Protein AF-H1YBQ4-F1 (afdb_monomer)

InterPro domains:
  IPR003838 ABC3 transporter permease, C-terminal [PF02687] (253-366)
  IPR009057 Homedomain-like superfamily [SSF46689] (104-144)
  IPR018060 AraC-like, DNA binding HTH domain [PF12833] (60-141)
  IPR018060 AraC-like, DNA binding HTH domain [PS01124] (38-142)
  IPR018060 AraC-like, DNA binding HTH domain [SM00342] (54-140)
  IPR018062 HTH domain AraC-type, conserved site [PS00041] (91-136)

Sequence (373 aa):
MVTIVLIAMAAEALLKQDTDRQLTKPISDRSDAREKGRRLKEIVAASRFYEDTELTLATLALKLHIHPHDLSRMINQGLEKNFNDFINEFRVREIARKMRDPANDRLTLLGIAYDSGFNSERTFHRVFKEITNKTPLEYKNKLRKKLPIDKLATQQIKTFDGKTYTVAGVVKNYHYKPLTEKIGPQFFTMDTANSYGMVYIKIKPGTEKASLQYIAKTFKRLFPMNPFIYAFKQEQNEQSYATEARWKQIILFSAVLTIFISCIGLFGLSVLAVEKRVKEIGVRKVLGASVSSIVTMLSVDFLKLIFISLAISVPFAWIATSQWLQHYPYRILLGWWLFVLGGALVIIIALVTISFQSIKVAVTNPVKSLRSE

Solvent-accessible surface area (backbone atoms only — not comparable to full-atom values): 21805 Å² total; per-residue (Å²): 108,70,66,61,51,52,52,50,51,50,51,51,52,51,53,49,53,59,49,43,65,58,63,59,50,82,79,84,50,70,67,52,21,31,54,48,24,53,52,52,51,52,52,45,60,74,68,47,56,47,41,46,57,83,68,42,68,60,59,51,16,60,76,55,72,33,56,49,68,57,54,49,44,24,35,43,67,23,60,70,34,55,71,66,61,54,42,47,54,52,24,46,51,47,35,59,50,49,74,70,40,77,90,46,71,86,53,50,77,64,51,45,38,42,72,23,16,44,84,44,72,68,58,47,46,52,53,38,22,73,74,68,77,33,46,62,66,58,46,51,53,55,62,40,60,73,54,57,46,81,70,45,33,74,38,74,47,71,49,96,86,70,51,76,42,71,33,82,62,62,79,80,91,73,90,88,66,50,71,65,50,73,86,71,94,81,88,86,81,83,63,84,86,56,85,84,84,79,83,91,80,89,75,64,91,94,40,62,70,64,50,49,53,53,49,52,55,51,46,46,71,77,37,73,91,55,84,92,80,86,77,60,68,66,59,56,49,49,60,62,43,41,66,60,52,50,50,53,50,52,52,51,52,51,52,54,51,49,52,53,53,49,49,53,52,51,49,54,53,50,52,56,56,47,62,77,38,44,69,62,53,44,54,43,44,75,74,66,52,53,62,65,59,56,34,50,58,56,47,50,62,54,47,54,55,49,51,54,49,46,69,56,46,51,60,52,51,50,51,55,50,54,59,58,48,65,62,27,70,74,64,83,79,88,57,71,62,60,57,51,53,54,51,50,51,54,52,51,53,49,50,55,56,49,46,55,54,39,49,58,58,61,68,50,69,58,72,60,70,76,66,64,120

Organism: NCBI:txid714943

pLDDT: mean 82.61, std 12.48, range [34.06, 96.88]

Structure (mmCIF, N/CA/C/O backbone):
data_AF-H1YBQ4-F1
#
_entry.id   AF-H1YBQ4-F1
#
loop_
_atom_site.group_PDB
_atom_site.id
_atom_site.type_symbol
_atom_site.label_atom_id
_atom_site.label_alt_id
_atom_site.label_comp_id
_atom_site.label_asym_id
_atom_site.label_entity_id
_atom_site.label_seq_id
_atom_site.pdbx_PDB_ins_code
_atom_site.Cartn_x
_atom_site.Cartn_y
_atom_site.Cartn_z
_atom_site.occupancy
_atom_site.B_iso_or_equiv
_atom_site.auth_seq_id
_atom_site.auth_comp_id
_atom_site.auth_asym_id
_atom_site.auth_atom_id
_atom_site.pdbx_PDB_model_num
ATOM 1 N N . MET A 1 1 ? -9.559 18.766 1.030 1.00 46.69 1 MET A N 1
ATOM 2 C CA . MET A 1 1 ? -9.321 18.557 -0.418 1.00 46.69 1 MET A CA 1
ATOM 3 C C . MET A 1 1 ? -10.346 19.324 -1.255 1.00 46.69 1 MET A C 1
ATOM 5 O O . MET A 1 1 ? -9.928 20.112 -2.085 1.00 46.69 1 MET A O 1
ATOM 9 N N . VAL A 1 2 ? -11.650 19.212 -0.964 1.00 37.09 2 VAL A N 1
ATOM 10 C CA . VAL A 1 2 ? -12.724 19.969 -1.648 1.00 37.09 2 VAL A CA 1
ATOM 11 C C . VAL A 1 2 ? -12.553 21.495 -1.546 1.00 37.09 2 VAL A C 1
ATOM 13 O O . VAL A 1 2 ? -12.696 22.183 -2.544 1.00 37.09 2 VAL A O 1
ATOM 16 N N . THR A 1 3 ? -12.137 22.029 -0.393 1.00 34.06 3 THR A N 1
ATOM 17 C CA . THR A 1 3 ? -11.922 23.480 -0.206 1.00 34.06 3 THR A CA 1
ATOM 18 C C . THR A 1 3 ? -10.732 24.025 -1.003 1.00 34.06 3 THR A C 1
ATOM 20 O O . THR A 1 3 ? -10.804 25.123 -1.532 1.00 34.06 3 THR A O 1
ATOM 23 N N . ILE A 1 4 ? -9.653 23.243 -1.150 1.00 40.53 4 ILE A N 1
ATOM 24 C CA . ILE A 1 4 ? -8.478 23.628 -1.956 1.00 40.53 4 ILE A CA 1
ATOM 25 C C . ILE A 1 4 ? -8.816 23.560 -3.450 1.00 40.53 4 ILE A C 1
ATOM 27 O O . ILE A 1 4 ? -8.405 24.430 -4.208 1.00 40.53 4 ILE A O 1
ATOM 31 N N . VAL A 1 5 ? -9.615 22.569 -3.861 1.00 44.72 5 VAL A N 1
ATOM 32 C CA . VAL A 1 5 ? -10.114 22.458 -5.239 1.00 44.72 5 VAL A CA 1
ATOM 33 C C . VAL A 1 5 ? -11.076 23.605 -5.563 1.00 44.72 5 VAL A C 1
ATOM 35 O O . VAL A 1 5 ? -10.938 24.210 -6.615 1.00 44.72 5 VAL A O 1
ATOM 38 N N . LEU A 1 6 ? -11.978 23.982 -4.651 1.00 44.62 6 LEU A N 1
ATOM 39 C CA . LEU A 1 6 ? -12.889 25.118 -4.842 1.00 44.62 6 LEU A CA 1
ATOM 40 C C . LEU A 1 6 ? -12.154 26.462 -4.907 1.00 44.62 6 LEU A C 1
ATOM 42 O O . LEU A 1 6 ? -12.493 27.287 -5.746 1.00 44.62 6 LEU A O 1
ATOM 46 N N . ILE A 1 7 ? -11.130 26.676 -4.073 1.00 47.69 7 ILE A N 1
ATOM 47 C CA . ILE A 1 7 ? -10.307 27.896 -4.118 1.00 47.69 7 ILE A CA 1
ATOM 48 C C . ILE A 1 7 ? -9.481 27.945 -5.410 1.00 47.69 7 ILE A C 1
ATOM 50 O O . ILE A 1 7 ? -9.394 29.002 -6.028 1.00 47.69 7 ILE A O 1
ATOM 54 N N . ALA A 1 8 ? -8.929 26.814 -5.862 1.00 44.16 8 ALA A N 1
ATOM 55 C CA . ALA A 1 8 ? -8.219 26.734 -7.138 1.00 44.16 8 ALA A CA 1
ATOM 56 C C . ALA A 1 8 ? -9.154 26.988 -8.332 1.00 44.16 8 ALA A C 1
ATOM 58 O O . ALA A 1 8 ? -8.808 27.768 -9.212 1.00 44.16 8 ALA A O 1
ATOM 59 N N . MET A 1 9 ? -10.361 26.414 -8.325 1.00 55.97 9 MET A N 1
ATOM 60 C CA . MET A 1 9 ? -11.371 26.642 -9.364 1.00 55.97 9 MET A CA 1
ATOM 61 C C . MET A 1 9 ? -11.893 28.083 -9.365 1.00 55.97 9 MET A C 1
ATOM 63 O O . MET A 1 9 ? -12.115 28.650 -10.430 1.00 55.97 9 MET A O 1
ATOM 67 N N . ALA A 1 10 ? -12.065 28.701 -8.193 1.00 59.03 10 ALA A N 1
ATOM 68 C CA . ALA A 1 10 ? -12.469 30.101 -8.084 1.00 59.03 10 ALA A CA 1
ATOM 69 C C . ALA A 1 10 ? -11.358 31.055 -8.555 1.00 59.03 10 ALA A C 1
ATOM 71 O O . ALA A 1 10 ? -11.636 32.015 -9.269 1.00 59.03 10 ALA A O 1
ATOM 72 N N . ALA A 1 11 ? -10.097 30.768 -8.215 1.00 55.53 11 ALA A N 1
ATOM 73 C CA . ALA A 1 11 ? -8.946 31.520 -8.709 1.00 55.53 11 ALA A CA 1
ATOM 74 C C . ALA A 1 11 ? -8.787 31.379 -10.233 1.00 55.53 11 ALA A C 1
ATOM 76 O O . ALA A 1 11 ? -8.541 32.366 -10.920 1.00 55.53 11 ALA A O 1
ATOM 77 N N . GLU A 1 12 ? -8.993 30.179 -10.776 1.00 65.56 12 GLU A N 1
ATOM 78 C CA . GLU A 1 12 ? -8.981 29.919 -12.217 1.00 65.56 12 GLU A CA 1
ATOM 79 C C . GLU A 1 12 ? -10.135 30.633 -12.940 1.00 65.56 12 GLU A C 1
ATOM 81 O O . GLU A 1 12 ? -9.923 31.225 -13.997 1.00 65.56 12 GLU A O 1
ATOM 86 N N . ALA A 1 13 ? -11.334 30.664 -12.346 1.00 69.38 13 ALA A N 1
ATOM 87 C CA . ALA A 1 13 ? -12.480 31.399 -12.879 1.00 69.38 13 ALA A CA 1
ATOM 88 C C . ALA A 1 13 ? -12.237 32.919 -12.912 1.00 69.38 13 ALA A C 1
ATOM 90 O O . ALA A 1 13 ? -12.547 33.566 -13.913 1.00 69.38 13 ALA A O 1
ATOM 91 N N . LEU A 1 14 ? -11.629 33.480 -11.861 1.00 66.12 14 LEU A N 1
ATOM 92 C CA . LEU A 1 14 ? -11.273 34.902 -11.789 1.00 66.12 14 LEU A CA 1
ATOM 93 C C . LEU A 1 14 ? -10.170 35.273 -12.791 1.00 66.12 14 LEU A C 1
ATOM 95 O O . LEU A 1 14 ? -10.289 36.279 -13.490 1.00 66.12 14 LEU A O 1
ATOM 99 N N . LEU A 1 15 ? -9.128 34.443 -12.914 1.00 64.38 15 LEU A N 1
ATOM 100 C CA . LEU A 1 15 ? -8.061 34.640 -13.903 1.00 64.38 15 LEU A CA 1
ATOM 101 C C . LEU A 1 15 ? -8.600 34.555 -15.332 1.00 64.38 15 LEU A C 1
ATOM 103 O O . LEU A 1 15 ? -8.238 35.368 -16.185 1.00 64.38 15 LEU A O 1
ATOM 107 N N . LYS A 1 16 ? -9.510 33.612 -15.593 1.00 67.69 16 LYS A N 1
ATOM 108 C CA . LYS A 1 16 ? -10.172 33.483 -16.891 1.00 67.69 16 LYS A CA 1
ATOM 109 C C . LYS A 1 16 ? -10.992 34.729 -17.225 1.00 67.69 16 LYS A C 1
ATOM 111 O O . LYS A 1 16 ? -10.919 35.184 -18.359 1.00 67.69 16 LYS A O 1
ATOM 116 N N . GLN A 1 17 ? -11.694 35.317 -16.254 1.00 68.94 17 GLN A N 1
ATOM 117 C CA . GLN A 1 17 ? -12.524 36.509 -16.456 1.00 68.94 17 GLN A CA 1
ATOM 118 C C . GLN A 1 17 ? -11.709 37.768 -16.811 1.00 68.94 17 GLN A C 1
ATOM 120 O O . GLN A 1 17 ? -12.093 38.505 -17.721 1.00 68.94 17 GLN A O 1
ATOM 125 N N . ASP A 1 18 ? -10.578 38.017 -16.139 1.00 69.44 18 ASP A N 1
ATOM 126 C CA . ASP A 1 18 ? -9.702 39.154 -16.480 1.00 69.44 18 ASP A CA 1
ATOM 127 C C . ASP A 1 18 ? -9.023 38.955 -17.844 1.00 69.44 18 ASP A C 1
ATOM 129 O O . ASP A 1 18 ? -8.914 39.883 -18.649 1.00 69.44 18 ASP A O 1
ATOM 133 N N . THR A 1 19 ? -8.652 37.710 -18.150 1.00 70.75 19 THR A N 1
ATOM 134 C CA . THR A 1 19 ? -8.047 37.366 -19.438 1.00 70.75 19 THR A CA 1
ATOM 135 C C . THR A 1 19 ? -9.048 37.548 -20.585 1.00 70.75 19 THR A C 1
ATOM 137 O O . THR A 1 19 ? -8.705 38.161 -21.594 1.00 70.75 19 THR A O 1
ATOM 140 N N . ASP A 1 20 ? -10.304 37.122 -20.421 1.00 70.56 20 ASP A N 1
ATOM 141 C CA . ASP A 1 20 ? -11.376 37.270 -21.420 1.00 70.56 20 ASP A CA 1
ATOM 142 C C . ASP A 1 20 ? -11.650 38.747 -21.759 1.00 70.56 20 ASP A C 1
ATOM 144 O O . ASP A 1 20 ? -11.726 39.150 -22.922 1.00 70.56 20 ASP A O 1
ATOM 148 N N . ARG A 1 21 ? -11.662 39.611 -20.737 1.00 72.62 21 ARG A N 1
ATOM 149 C CA . ARG A 1 21 ? -11.816 41.066 -20.900 1.00 72.62 21 ARG A CA 1
ATOM 150 C C . ARG A 1 21 ? -10.666 41.712 -21.683 1.00 72.62 21 ARG A C 1
ATOM 152 O O . ARG A 1 21 ? -10.828 42.784 -22.265 1.00 72.62 21 ARG A O 1
ATOM 159 N N . GLN A 1 22 ? -9.487 41.101 -21.681 1.00 70.94 22 GLN A N 1
ATOM 160 C CA . GLN A 1 22 ? -8.316 41.592 -22.410 1.00 70.94 22 GLN A CA 1
ATOM 161 C C . GLN A 1 22 ? -8.255 41.037 -23.839 1.00 70.94 22 GLN A C 1
ATOM 163 O O . GLN A 1 22 ? -7.731 41.718 -24.724 1.00 70.94 22 GLN A O 1
ATOM 168 N N . LEU A 1 23 ? -8.836 39.857 -24.083 1.00 77.50 23 LEU A N 1
ATOM 169 C CA . LEU A 1 23 ? -8.980 39.265 -25.415 1.00 77.50 23 LEU A CA 1
ATOM 170 C C . LEU A 1 23 ? -9.949 40.049 -26.315 1.00 77.50 23 LEU A C 1
ATOM 172 O O . LEU A 1 23 ? -9.752 40.089 -27.525 1.00 77.50 23 LEU A O 1
ATOM 176 N N . THR A 1 24 ? -10.956 40.707 -25.736 1.00 76.50 24 THR A N 1
ATOM 177 C CA . THR A 1 24 ? -11.976 41.476 -26.476 1.00 76.50 24 THR A CA 1
ATOM 178 C C . THR A 1 24 ? -11.527 42.872 -26.915 1.00 76.50 24 THR A C 1
ATOM 180 O O . THR A 1 24 ? -12.220 43.526 -27.693 1.00 76.50 24 THR A O 1
ATOM 183 N N . LYS A 1 25 ? -10.365 43.357 -26.456 1.00 77.12 25 LYS A N 1
ATOM 184 C CA . LYS A 1 25 ? -9.832 44.656 -26.896 1.00 77.12 25 LYS A CA 1
ATOM 185 C C . LYS A 1 25 ? -9.278 44.566 -28.329 1.00 77.12 25 LYS A C 1
ATOM 187 O O . LYS A 1 25 ? -8.522 43.629 -28.608 1.00 77.12 25 LYS A O 1
ATOM 192 N N . PRO A 1 26 ? -9.527 45.564 -29.203 1.00 74.38 26 PRO A N 1
ATOM 193 C CA . PRO A 1 26 ? -8.958 45.603 -30.551 1.00 74.38 26 PRO A CA 1
ATOM 194 C C . PRO A 1 26 ? -7.432 45.479 -30.539 1.00 74.38 26 PRO A C 1
ATOM 196 O O . PRO A 1 26 ? -6.768 45.977 -29.627 1.00 74.38 26 PRO A O 1
ATOM 199 N N . ILE A 1 27 ? -6.873 44.786 -31.532 1.00 75.69 27 ILE A N 1
ATOM 200 C CA . ILE A 1 27 ? -5.424 44.569 -31.640 1.00 75.69 27 ILE A CA 1
ATOM 201 C C . ILE A 1 27 ? -4.762 45.812 -32.236 1.00 75.69 27 ILE A C 1
ATOM 203 O O . ILE A 1 27 ? -5.043 46.157 -33.386 1.00 75.69 27 ILE A O 1
ATOM 207 N N . SER A 1 28 ? -3.885 46.453 -31.461 1.00 73.81 28 SER A N 1
ATOM 208 C CA . SER A 1 28 ? -3.250 47.726 -31.838 1.00 73.81 28 SER A CA 1
ATOM 209 C C . SER A 1 28 ? -1.981 47.530 -32.678 1.00 73.81 28 SER A C 1
ATOM 211 O O . SER A 1 28 ? -1.815 48.165 -33.717 1.00 73.81 28 SER A O 1
ATOM 213 N N . ASP A 1 29 ? -1.101 46.603 -32.279 1.00 78.44 29 ASP A N 1
ATOM 214 C CA . ASP A 1 29 ? 0.179 46.343 -32.950 1.00 78.44 29 ASP A CA 1
ATOM 215 C C . ASP A 1 29 ? 0.600 44.854 -32.894 1.00 78.44 29 ASP A C 1
ATOM 217 O O . ASP A 1 29 ? -0.128 43.984 -32.405 1.00 78.44 29 ASP A O 1
ATOM 221 N N . ARG A 1 30 ? 1.790 44.535 -33.429 1.00 74.19 30 ARG A N 1
ATOM 222 C CA . ARG A 1 30 ? 2.323 43.159 -33.466 1.00 74.19 30 ARG A CA 1
ATOM 223 C C . ARG A 1 30 ? 2.757 42.639 -32.086 1.00 74.19 30 ARG A C 1
ATOM 225 O O . ARG A 1 30 ? 2.762 41.425 -31.882 1.00 74.19 30 ARG A O 1
ATOM 232 N N . SER A 1 31 ? 3.121 43.519 -31.154 1.00 75.00 31 SER A N 1
ATOM 233 C CA . SER A 1 31 ? 3.483 43.154 -29.778 1.00 75.00 31 SER A CA 1
ATOM 234 C C . SER A 1 31 ? 2.239 42.723 -28.994 1.00 75.00 31 SER A C 1
ATOM 236 O O . SER A 1 31 ? 2.217 41.647 -28.394 1.00 75.00 31 SER A O 1
ATOM 238 N N . ASP A 1 32 ? 1.159 43.493 -29.120 1.00 80.56 32 ASP A N 1
ATOM 239 C CA . ASP A 1 32 ? -0.164 43.212 -28.560 1.00 80.56 32 ASP A CA 1
ATOM 240 C C . ASP A 1 32 ? -0.743 41.900 -29.118 1.00 80.56 32 ASP A C 1
ATOM 242 O O . ASP A 1 32 ? -1.246 41.063 -28.368 1.00 80.56 32 ASP A O 1
ATOM 246 N N . ALA A 1 33 ? -0.577 41.644 -30.422 1.00 79.25 33 ALA A N 1
ATOM 247 C CA . ALA A 1 33 ? -0.981 40.377 -31.036 1.00 79.25 33 ALA A CA 1
ATOM 248 C C . ALA A 1 33 ? -0.259 39.161 -30.421 1.00 79.25 33 ALA A C 1
ATOM 250 O O . ALA A 1 33 ? -0.884 38.123 -30.195 1.00 79.25 33 ALA A O 1
ATOM 251 N N . ARG A 1 34 ? 1.046 39.276 -30.132 1.00 84.12 34 ARG A N 1
ATOM 252 C CA . ARG A 1 34 ? 1.849 38.200 -29.521 1.00 84.12 34 ARG A CA 1
ATOM 253 C C . ARG A 1 34 ? 1.436 37.923 -28.079 1.00 84.12 34 ARG A C 1
ATOM 255 O O . ARG A 1 34 ? 1.279 36.758 -27.713 1.00 84.12 34 ARG A O 1
ATOM 262 N N . GLU A 1 35 ? 1.212 38.967 -27.285 1.00 83.19 35 GLU A N 1
ATOM 263 C CA . GLU A 1 35 ? 0.764 38.829 -25.894 1.00 83.19 35 GLU A CA 1
ATOM 264 C C . GLU A 1 35 ? -0.645 38.220 -25.814 1.00 83.19 35 GLU A C 1
ATOM 266 O O . GLU A 1 35 ? -0.876 37.245 -25.095 1.00 83.19 35 GLU A O 1
ATOM 271 N N . LYS A 1 36 ? -1.577 38.704 -26.642 1.00 83.62 36 LYS A N 1
ATOM 272 C CA . LYS A 1 36 ? -2.921 38.122 -26.771 1.00 83.62 36 LYS A CA 1
ATOM 273 C C . LYS A 1 36 ? -2.875 36.672 -27.259 1.00 83.62 36 LYS A C 1
ATOM 275 O O . LYS A 1 36 ? -3.607 35.827 -26.746 1.00 83.62 36 LYS A O 1
ATOM 280 N N . GLY A 1 37 ? -1.978 36.345 -28.192 1.00 84.75 37 GLY A N 1
ATOM 281 C CA . GLY A 1 37 ? -1.740 34.971 -28.638 1.00 84.75 37 GLY A CA 1
ATOM 282 C C . GLY A 1 37 ? -1.237 34.052 -27.516 1.00 84.75 37 GLY A C 1
ATOM 283 O O . GLY A 1 37 ? -1.665 32.899 -27.417 1.00 84.75 37 GLY A O 1
ATOM 284 N N . ARG A 1 38 ? -0.363 34.549 -26.633 1.00 85.19 38 ARG A N 1
ATOM 285 C CA . ARG A 1 38 ? 0.102 33.806 -25.452 1.00 85.19 38 ARG A CA 1
ATOM 286 C C . ARG A 1 38 ? -1.045 33.516 -24.482 1.00 85.19 38 ARG A C 1
ATOM 288 O O . ARG A 1 38 ? -1.225 32.363 -24.100 1.00 85.19 38 ARG A O 1
ATOM 295 N N . ARG A 1 39 ? -1.860 34.519 -24.161 1.00 82.38 39 ARG A N 1
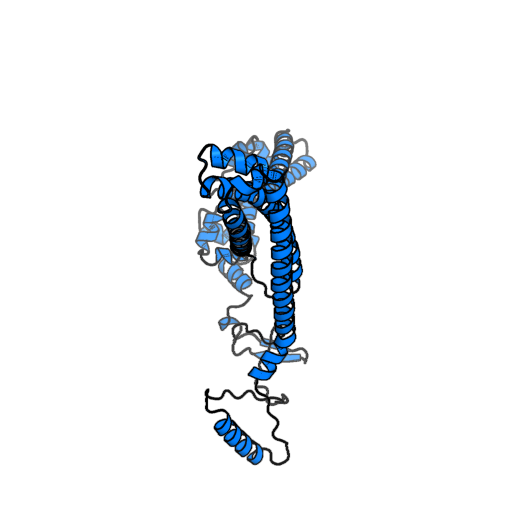ATOM 296 C CA . ARG A 1 39 ? -3.034 34.368 -23.279 1.00 82.38 39 ARG A CA 1
ATOM 297 C C . ARG A 1 39 ? -4.085 33.423 -23.851 1.00 82.38 39 ARG A C 1
ATOM 299 O O . ARG A 1 39 ? -4.632 32.583 -23.141 1.00 82.38 39 ARG A O 1
ATOM 306 N N . LEU A 1 40 ? -4.302 33.482 -25.164 1.00 87.62 40 LEU A N 1
ATOM 307 C CA . LEU A 1 40 ? -5.171 32.543 -25.871 1.00 87.62 40 LEU A CA 1
ATOM 308 C C . LEU A 1 40 ? -4.717 31.087 -25.683 1.00 87.62 40 LEU A C 1
ATOM 310 O O . LEU A 1 40 ? -5.552 30.211 -25.457 1.00 87.62 40 LEU A O 1
ATOM 314 N N . LYS A 1 41 ? -3.402 30.814 -25.731 1.00 87.81 41 LYS A N 1
ATOM 315 C CA . LYS A 1 41 ? -2.867 29.469 -25.449 1.00 87.81 41 LYS A CA 1
ATOM 316 C C . LYS A 1 41 ? -3.211 29.006 -24.035 1.00 87.81 41 LYS A C 1
ATOM 318 O O . LYS A 1 41 ? -3.535 27.834 -23.862 1.00 87.81 41 LYS A O 1
ATOM 323 N N . GLU A 1 42 ? -3.126 29.893 -23.049 1.00 82.19 42 GLU A N 1
ATOM 324 C CA . GLU A 1 42 ? -3.383 29.578 -21.641 1.00 82.19 42 GLU A CA 1
ATOM 325 C C . GLU A 1 42 ? -4.860 29.232 -21.404 1.00 82.19 42 GLU A C 1
ATOM 327 O O . GLU A 1 42 ? -5.153 28.180 -20.837 1.00 82.19 42 GLU A O 1
ATOM 332 N N . ILE A 1 43 ? -5.797 30.025 -21.935 1.00 83.19 43 ILE A N 1
ATOM 333 C CA . ILE A 1 43 ? -7.238 29.757 -21.777 1.00 83.19 43 ILE A CA 1
ATOM 334 C C . ILE A 1 43 ? -7.661 28.471 -22.490 1.00 83.19 43 ILE A C 1
ATOM 336 O O . ILE A 1 43 ? -8.421 27.673 -21.931 1.00 83.19 43 ILE A O 1
ATOM 340 N N . VAL A 1 44 ? -7.176 28.256 -23.718 1.00 86.56 44 VAL A N 1
ATOM 341 C CA . VAL A 1 44 ? -7.483 27.044 -24.493 1.00 86.56 44 VAL A CA 1
ATOM 342 C C . VAL A 1 44 ? -6.911 25.801 -23.805 1.00 86.56 44 VAL A C 1
ATOM 344 O O . VAL A 1 44 ? -7.563 24.756 -23.809 1.00 86.56 44 VAL A O 1
ATOM 347 N N . ALA A 1 45 ? -5.742 25.916 -23.162 1.00 83.31 45 ALA A N 1
ATOM 348 C CA . ALA A 1 45 ? -5.164 24.850 -22.348 1.00 83.31 45 ALA A CA 1
ATOM 349 C C . ALA A 1 45 ? -6.010 24.548 -21.101 1.00 83.31 45 ALA A C 1
ATOM 351 O O . ALA A 1 45 ? -6.362 23.388 -20.886 1.00 83.31 45 ALA A O 1
ATOM 352 N N . ALA A 1 46 ? -6.350 25.581 -20.322 1.00 78.69 46 ALA A N 1
ATOM 353 C CA . ALA A 1 46 ? -7.086 25.475 -19.062 1.00 78.69 46 ALA A CA 1
ATOM 354 C C . ALA A 1 46 ? -8.503 24.918 -19.263 1.00 78.69 46 ALA A C 1
ATOM 356 O O . ALA A 1 46 ? -8.925 23.980 -18.595 1.00 78.69 46 ALA A O 1
ATOM 357 N N . SER A 1 47 ? -9.215 25.426 -20.271 1.00 83.12 47 SER A N 1
ATOM 358 C CA . SER A 1 47 ? -10.603 25.029 -20.540 1.00 83.12 47 SER A CA 1
ATOM 359 C C . SER A 1 47 ? -10.730 23.738 -21.357 1.00 83.12 47 SER A C 1
ATOM 361 O O . SER A 1 47 ? -11.844 23.298 -21.622 1.00 83.12 47 SER A O 1
ATOM 363 N N . ARG A 1 48 ? -9.605 23.164 -21.811 1.00 87.31 48 ARG A N 1
ATOM 364 C CA . ARG A 1 48 ? -9.532 21.957 -22.658 1.00 87.31 48 ARG A CA 1
ATOM 365 C C . ARG A 1 48 ? -10.448 21.985 -23.887 1.00 87.31 48 ARG A C 1
ATOM 367 O O . ARG A 1 48 ? -10.894 20.947 -24.364 1.00 87.31 48 ARG A O 1
ATOM 374 N N . PHE A 1 49 ? -10.686 23.168 -24.460 1.00 87.81 49 PHE A N 1
ATOM 375 C CA . PHE A 1 49 ? -11.600 23.332 -25.600 1.00 87.81 49 PHE A CA 1
ATOM 376 C C . PHE A 1 49 ? -11.207 22.503 -26.827 1.00 87.81 49 PHE A C 1
ATOM 378 O O . PHE A 1 49 ? -12.064 22.169 -27.636 1.00 87.81 49 PHE A O 1
ATOM 385 N N . TYR A 1 50 ? -9.929 22.146 -26.949 1.00 89.88 50 TYR A N 1
ATOM 386 C CA . TYR A 1 50 ? -9.400 21.312 -28.024 1.00 89.88 50 TYR A CA 1
ATOM 387 C C . TYR A 1 50 ? -9.902 19.855 -28.007 1.00 89.88 50 TYR A C 1
ATOM 389 O O . TYR A 1 50 ? -9.718 19.174 -29.013 1.00 89.88 50 TYR A O 1
ATOM 397 N N . GLU A 1 51 ? -10.513 19.365 -26.920 1.00 89.62 51 GLU A N 1
ATOM 398 C CA . GLU A 1 51 ? -11.105 18.013 -26.868 1.00 89.62 51 GLU A CA 1
ATOM 399 C C . GLU A 1 51 ? -12.421 17.902 -27.650 1.00 89.62 51 GLU A C 1
ATOM 401 O O . GLU A 1 51 ? -12.824 16.802 -28.015 1.00 89.62 51 GLU A O 1
ATOM 406 N N . ASP A 1 52 ? -13.064 19.030 -27.955 1.00 89.50 52 ASP A N 1
ATOM 407 C CA . ASP A 1 52 ? -14.265 19.081 -28.785 1.00 89.50 52 ASP A CA 1
ATOM 408 C C . ASP A 1 52 ? -13.910 18.742 -30.245 1.00 89.50 52 ASP A C 1
ATOM 410 O O . ASP A 1 52 ? -13.080 19.414 -30.870 1.00 89.50 52 ASP A O 1
ATOM 414 N N . THR A 1 53 ? -14.502 17.671 -30.780 1.00 86.00 53 THR A N 1
ATOM 415 C CA . THR A 1 53 ? -14.239 17.152 -32.133 1.00 86.00 53 THR A CA 1
ATOM 416 C C . THR A 1 53 ? -14.808 18.044 -33.234 1.00 86.00 53 THR A C 1
ATOM 418 O O . THR A 1 53 ? -14.262 18.063 -34.337 1.00 86.00 53 THR A O 1
ATOM 421 N N . GLU A 1 54 ? -15.838 18.830 -32.918 1.00 87.38 54 GLU A N 1
ATOM 422 C CA . GLU A 1 54 ? -16.552 19.723 -33.838 1.00 87.38 54 GLU A CA 1
ATOM 423 C C . GLU A 1 54 ? -16.048 21.179 -33.730 1.00 87.38 54 GLU A C 1
ATOM 425 O O . GLU A 1 54 ? -16.629 22.102 -34.303 1.00 87.38 54 GLU A O 1
ATOM 430 N N . LEU A 1 55 ? -14.951 21.417 -32.995 1.00 91.25 55 LEU A N 1
ATOM 431 C CA . LEU A 1 55 ? -14.433 22.763 -32.758 1.00 91.25 55 LEU A CA 1
ATOM 432 C C . LEU A 1 55 ? -13.972 23.447 -34.056 1.00 91.25 55 LEU A C 1
ATOM 434 O O . LEU A 1 55 ? -12.967 23.080 -34.667 1.00 91.25 55 LEU A O 1
ATOM 438 N N . THR A 1 56 ? -14.658 24.530 -34.407 1.00 93.12 56 THR A N 1
ATOM 439 C CA . THR A 1 56 ? -14.311 25.466 -35.485 1.00 93.12 56 THR A CA 1
ATOM 440 C C . THR A 1 56 ? -13.869 26.823 -34.932 1.00 93.12 56 THR A C 1
ATOM 442 O O . THR A 1 56 ? -14.168 27.164 -33.783 1.00 93.12 56 THR A O 1
ATOM 445 N N . LEU A 1 57 ? -13.219 27.646 -35.764 1.00 92.31 57 LEU A N 1
ATOM 446 C CA . LEU A 1 57 ? -12.836 29.021 -35.411 1.00 92.31 57 LEU A CA 1
ATOM 447 C C . LEU A 1 57 ? -14.034 29.827 -34.884 1.00 92.31 57 LEU A C 1
ATOM 449 O O . LEU A 1 57 ? -13.910 30.509 -33.871 1.00 92.31 57 LEU A O 1
ATOM 453 N N . ALA A 1 58 ? -15.196 29.705 -35.533 1.00 91.25 58 ALA A N 1
ATOM 454 C CA . ALA A 1 58 ? -16.418 30.399 -35.134 1.00 91.25 58 ALA A CA 1
ATOM 455 C C . ALA A 1 58 ? -16.923 29.923 -33.765 1.00 91.25 58 ALA A C 1
ATOM 457 O O . ALA A 1 58 ? -17.218 30.738 -32.896 1.00 91.25 58 ALA A O 1
ATOM 458 N N . THR A 1 59 ? -16.959 28.608 -33.534 1.00 91.94 59 THR A N 1
ATOM 459 C CA . THR A 1 59 ? -17.391 28.064 -32.235 1.00 91.94 59 THR A CA 1
ATOM 460 C C . THR A 1 59 ? -16.425 28.412 -31.104 1.00 91.94 59 THR A C 1
ATOM 462 O O . THR A 1 59 ? -16.870 28.680 -29.991 1.00 91.94 59 THR A O 1
ATOM 465 N N . LEU A 1 60 ? -15.113 28.469 -31.368 1.00 90.38 60 LEU A N 1
ATOM 466 C CA . LEU A 1 60 ? -14.135 28.893 -30.369 1.00 90.38 60 LEU A CA 1
ATOM 467 C C . LEU A 1 60 ? -14.256 30.391 -30.069 1.00 90.38 60 LEU A C 1
ATOM 469 O O . LEU A 1 60 ? -14.193 30.777 -28.908 1.00 90.38 60 LEU A O 1
ATOM 473 N N . ALA A 1 61 ? -14.472 31.216 -31.094 1.00 89.94 61 ALA A N 1
ATOM 474 C CA . ALA A 1 61 ? -14.704 32.649 -30.944 1.00 89.94 61 ALA A CA 1
ATOM 475 C C . ALA A 1 61 ? -15.940 32.930 -30.073 1.00 89.94 61 ALA A C 1
ATOM 477 O O . ALA A 1 61 ? -15.866 33.723 -29.139 1.00 89.94 61 ALA A O 1
ATOM 478 N N . LEU A 1 62 ? -17.031 32.188 -30.300 1.00 88.69 62 LEU A N 1
ATOM 479 C CA . LEU A 1 62 ? -18.233 32.244 -29.464 1.00 88.69 62 LEU A CA 1
ATOM 480 C C . LEU A 1 62 ? -17.955 31.830 -28.011 1.00 88.69 62 LEU A C 1
ATOM 482 O O . LEU A 1 62 ? -18.380 32.526 -27.094 1.00 88.69 62 LEU A O 1
ATOM 486 N N . LYS A 1 63 ? -17.212 30.734 -27.790 1.00 85.69 63 LYS A N 1
ATOM 487 C CA . LYS A 1 63 ? -16.837 30.252 -26.443 1.00 85.69 63 LYS A CA 1
ATOM 488 C C . LYS A 1 63 ? -15.900 31.204 -25.684 1.00 85.69 63 LYS A C 1
ATOM 490 O O . LYS A 1 63 ? -15.802 31.095 -24.465 1.00 85.69 63 LYS A O 1
ATOM 495 N N . LEU A 1 64 ? -15.192 32.075 -26.399 1.00 85.94 64 LEU A N 1
ATOM 496 C CA . LEU A 1 64 ? -14.253 33.067 -25.867 1.00 85.94 64 LEU A CA 1
ATOM 497 C C . LEU A 1 64 ? -14.814 34.497 -25.918 1.00 85.94 64 LEU A C 1
ATOM 499 O O . LEU A 1 64 ? -14.072 35.444 -25.701 1.00 85.94 64 LEU A O 1
ATOM 503 N N . HIS A 1 65 ? -16.087 34.671 -26.288 1.00 87.62 65 HIS A N 1
ATOM 504 C CA . HIS A 1 65 ? -16.735 35.981 -26.412 1.00 87.62 65 HIS A CA 1
ATOM 505 C C . HIS A 1 65 ? -15.955 37.014 -27.254 1.00 87.62 65 HIS A C 1
ATOM 507 O O . HIS A 1 65 ? -16.044 38.217 -27.018 1.00 87.62 65 HIS A O 1
ATOM 513 N N . ILE A 1 66 ? -15.223 36.556 -28.273 1.00 86.62 66 ILE A N 1
ATOM 514 C CA . ILE A 1 66 ? -14.422 37.389 -29.184 1.00 86.62 66 ILE A CA 1
ATOM 515 C C . ILE A 1 66 ? -14.924 37.267 -30.616 1.00 86.62 66 ILE A C 1
ATOM 517 O O . ILE A 1 66 ? -15.522 36.265 -31.008 1.00 86.62 66 ILE A O 1
ATOM 521 N N . HIS A 1 67 ? -14.648 38.279 -31.436 1.00 88.88 67 HIS A N 1
ATOM 522 C CA . HIS A 1 67 ? -15.018 38.235 -32.843 1.00 88.88 67 HIS A CA 1
ATOM 523 C C . HIS A 1 67 ? -14.119 37.239 -33.617 1.00 88.88 67 HIS A C 1
ATOM 525 O O . HIS A 1 67 ? -12.901 37.229 -33.405 1.00 88.88 67 HIS A O 1
ATOM 531 N N . PRO A 1 68 ? -14.655 36.424 -34.554 1.00 90.50 68 PRO A N 1
ATOM 532 C CA . PRO A 1 68 ? -13.866 35.428 -35.294 1.00 90.50 68 PRO A CA 1
ATOM 533 C C . PRO A 1 68 ? -12.659 36.010 -36.040 1.00 90.50 68 PRO A C 1
ATOM 535 O O . PRO A 1 68 ? -11.610 35.369 -36.130 1.00 90.50 68 PRO A O 1
ATOM 538 N N . HIS A 1 69 ? -12.794 37.239 -36.546 1.00 89.56 69 HIS A N 1
ATOM 539 C CA . HIS A 1 69 ? -11.705 37.965 -37.200 1.00 89.56 69 HIS A CA 1
ATOM 540 C C . HIS A 1 69 ? -10.532 38.230 -36.244 1.00 89.56 69 HIS A C 1
ATOM 542 O O . HIS A 1 69 ? -9.377 37.994 -36.600 1.00 89.56 69 HIS A O 1
ATOM 548 N N . ASP A 1 70 ? -10.818 38.661 -35.016 1.00 86.00 70 ASP A N 1
ATOM 549 C CA . ASP A 1 70 ? -9.788 38.990 -34.032 1.00 86.00 70 ASP A CA 1
ATOM 550 C C . ASP A 1 70 ? -9.100 37.728 -33.519 1.00 86.00 70 ASP A C 1
ATOM 552 O O . ASP A 1 70 ? -7.873 37.687 -33.450 1.00 86.00 70 ASP A O 1
ATOM 556 N N . LEU A 1 71 ? -9.859 36.648 -33.302 1.00 89.50 71 LEU A N 1
ATOM 557 C CA . LEU A 1 71 ? -9.295 35.332 -33.002 1.00 89.50 71 LEU A CA 1
ATOM 558 C C . LEU A 1 71 ? -8.364 34.847 -34.124 1.00 89.50 71 LEU A C 1
ATOM 560 O O . LEU A 1 71 ? -7.248 34.395 -33.859 1.00 89.50 71 LEU A O 1
ATOM 564 N N . SER A 1 72 ? -8.785 34.980 -35.386 1.00 91.88 72 SER A N 1
ATOM 565 C CA . SER A 1 72 ? -7.930 34.639 -36.526 1.00 91.88 72 SER A CA 1
ATOM 566 C C . SER A 1 72 ? -6.667 35.495 -36.556 1.00 91.88 72 SER A C 1
ATOM 568 O O . SER A 1 72 ? -5.591 34.982 -36.858 1.00 91.88 72 SER A O 1
ATOM 570 N N . ARG A 1 73 ? -6.770 36.789 -36.236 1.00 86.81 73 ARG A N 1
ATOM 571 C CA . ARG A 1 73 ? -5.635 37.715 -36.206 1.00 86.81 73 ARG A CA 1
ATOM 572 C C . ARG A 1 73 ? -4.657 37.370 -35.083 1.00 86.81 73 ARG A C 1
ATOM 574 O O . ARG A 1 73 ? -3.453 37.364 -35.318 1.00 86.81 73 ARG A O 1
ATOM 581 N N . MET A 1 74 ? -5.149 36.995 -33.905 1.00 88.31 74 MET A N 1
ATOM 582 C CA . MET A 1 74 ? -4.322 36.528 -32.788 1.00 88.31 74 MET A CA 1
ATOM 583 C C . MET A 1 74 ? -3.553 35.250 -33.124 1.00 88.31 74 MET A C 1
ATOM 585 O O . MET A 1 74 ? -2.373 35.132 -32.798 1.00 88.31 74 MET A O 1
ATOM 589 N N . ILE A 1 75 ? -4.204 34.300 -33.795 1.00 91.00 75 ILE A N 1
ATOM 590 C CA . ILE A 1 75 ? -3.578 33.032 -34.180 1.00 91.00 75 ILE A CA 1
ATOM 591 C C . ILE A 1 75 ? -2.560 33.266 -35.310 1.00 91.00 75 ILE A C 1
ATOM 593 O O . ILE A 1 75 ? -1.394 32.893 -35.175 1.00 91.00 75 ILE A O 1
ATOM 597 N N . ASN A 1 76 ? -2.949 33.977 -36.370 1.00 92.38 76 ASN A N 1
ATOM 598 C CA . ASN A 1 76 ? -2.098 34.173 -37.544 1.00 92.38 76 ASN A CA 1
ATOM 599 C C . ASN A 1 76 ? -0.942 35.158 -37.291 1.00 92.38 76 ASN A C 1
ATOM 601 O O . ASN A 1 76 ? 0.179 34.891 -37.704 1.00 92.38 76 ASN A O 1
ATOM 605 N N . GLN A 1 77 ? -1.182 36.296 -36.627 1.00 86.69 77 GLN A N 1
ATOM 606 C CA . GLN A 1 77 ? -0.159 37.337 -36.416 1.00 86.69 77 GLN A CA 1
ATOM 607 C C . GLN A 1 77 ? 0.581 37.181 -35.084 1.00 86.69 77 GLN A C 1
ATOM 609 O O . GLN A 1 77 ? 1.767 37.494 -34.995 1.00 86.69 77 GLN A O 1
ATOM 614 N N . GLY A 1 78 ? -0.118 36.719 -34.044 1.00 85.75 78 GLY A N 1
ATOM 615 C CA . GLY A 1 78 ? 0.442 36.567 -32.702 1.00 85.75 78 GLY A CA 1
ATOM 616 C C . GLY A 1 78 ? 1.174 35.247 -32.491 1.00 85.75 78 GLY A C 1
ATOM 617 O O . GLY A 1 78 ? 2.201 35.216 -31.814 1.00 85.75 78 GLY A O 1
ATOM 618 N N . LEU A 1 79 ? 0.656 34.159 -33.068 1.00 88.00 79 LEU A N 1
ATOM 619 C CA . LEU A 1 79 ? 1.222 32.815 -32.924 1.00 88.00 79 LEU A CA 1
ATOM 620 C C . LEU A 1 79 ? 1.878 32.278 -34.194 1.00 88.00 79 LEU A C 1
ATOM 622 O O . LEU A 1 79 ? 2.514 31.228 -34.112 1.00 88.00 79 LEU A O 1
ATOM 626 N N . GLU A 1 80 ? 1.734 32.984 -35.319 1.00 90.38 80 GLU A N 1
ATOM 627 C CA . GLU A 1 80 ? 2.284 32.609 -36.629 1.00 90.38 80 GLU A CA 1
ATOM 628 C C . GLU A 1 80 ? 1.815 31.205 -37.072 1.00 90.38 80 GLU A C 1
ATOM 630 O O . GLU A 1 80 ? 2.577 30.408 -37.614 1.00 90.38 80 GLU A O 1
ATOM 635 N N . LYS A 1 81 ? 0.537 30.883 -36.809 1.00 90.62 81 LYS A N 1
ATOM 636 C CA . LYS A 1 81 ? -0.112 29.595 -37.131 1.00 90.62 81 LYS A CA 1
ATOM 637 C C . LYS A 1 81 ? -1.500 29.819 -37.709 1.00 90.62 81 LYS A C 1
ATOM 639 O O . LYS A 1 81 ? -2.093 30.851 -37.443 1.00 90.62 81 LYS A O 1
ATOM 644 N N . ASN A 1 82 ? -2.049 28.836 -38.423 1.00 93.12 82 ASN A N 1
ATOM 645 C CA . ASN A 1 82 ? -3.486 28.802 -38.719 1.00 93.12 82 ASN A CA 1
ATOM 646 C C . ASN A 1 82 ? -4.273 28.143 -37.563 1.00 93.12 82 ASN A C 1
ATOM 648 O O . ASN A 1 82 ? -3.696 27.507 -36.677 1.00 93.12 82 ASN A O 1
ATOM 652 N N . PHE A 1 83 ? -5.603 28.285 -37.571 1.00 92.50 83 PHE A N 1
ATOM 653 C CA . PHE A 1 83 ? -6.483 27.741 -36.526 1.00 92.50 83 PHE A CA 1
ATOM 654 C C . PHE A 1 83 ? -6.332 26.226 -36.327 1.00 92.50 83 PHE A C 1
ATOM 656 O O . PHE A 1 83 ? -6.253 25.754 -35.191 1.00 92.50 83 PHE A O 1
ATOM 663 N N . ASN A 1 84 ? -6.265 25.466 -37.422 1.00 91.19 84 ASN A N 1
ATOM 664 C CA . ASN A 1 84 ? -6.184 24.010 -37.356 1.00 91.19 84 ASN A CA 1
ATOM 665 C C . ASN A 1 84 ? -4.873 23.567 -36.705 1.00 91.19 84 ASN A C 1
ATOM 667 O O . ASN A 1 84 ? -4.901 22.743 -35.797 1.00 91.19 84 ASN A O 1
ATOM 671 N N . ASP A 1 85 ? -3.742 24.145 -37.106 1.00 90.56 85 ASP A N 1
ATOM 672 C CA . ASP A 1 85 ? -2.424 23.835 -36.544 1.00 90.56 85 ASP A CA 1
ATOM 673 C C . ASP A 1 85 ? -2.328 24.242 -35.072 1.00 90.56 85 ASP A C 1
ATOM 675 O O . ASP A 1 85 ? -1.763 23.509 -34.258 1.00 90.56 85 ASP A O 1
ATOM 679 N N . PHE A 1 86 ? -2.937 25.376 -34.712 1.00 93.06 86 PHE A N 1
ATOM 680 C CA . PHE A 1 86 ? -3.033 25.836 -33.331 1.00 93.06 86 PHE A CA 1
ATOM 681 C C . PHE A 1 86 ? -3.751 24.815 -32.435 1.00 93.06 86 PHE A C 1
ATOM 683 O O . PHE A 1 86 ? -3.197 24.404 -31.415 1.00 93.06 86 PHE A O 1
ATOM 690 N N . ILE A 1 87 ? -4.947 24.361 -32.820 1.00 94.06 87 ILE A N 1
ATOM 691 C CA . ILE A 1 87 ? -5.718 23.381 -32.037 1.00 94.06 87 ILE A CA 1
ATOM 692 C C . ILE A 1 87 ? -5.044 22.011 -32.040 1.00 94.06 87 ILE A C 1
ATOM 694 O O . ILE A 1 87 ? -4.893 21.379 -30.992 1.00 94.06 87 ILE A O 1
ATOM 698 N N . ASN A 1 88 ? -4.582 21.563 -33.201 1.00 93.44 88 ASN A N 1
ATOM 699 C CA . ASN A 1 88 ? -3.946 20.266 -33.364 1.00 93.44 88 ASN A CA 1
ATOM 700 C C . ASN A 1 88 ? -2.679 20.107 -32.512 1.00 93.44 88 ASN A C 1
ATOM 702 O O . ASN A 1 88 ? -2.411 19.014 -32.016 1.00 93.44 88 ASN A O 1
ATOM 706 N N . GLU A 1 89 ? -1.930 21.183 -32.265 1.00 91.75 89 GLU A N 1
ATOM 707 C CA . GLU A 1 89 ? -0.788 21.162 -31.348 1.00 91.75 89 GLU A CA 1
ATOM 708 C C . GLU A 1 89 ? -1.192 20.835 -29.903 1.00 91.75 89 GLU A C 1
ATOM 710 O O . GLU A 1 89 ? -0.454 20.149 -29.190 1.00 91.75 89 GLU A O 1
ATOM 715 N N . PHE A 1 90 ? -2.356 21.302 -29.445 1.00 92.25 90 PHE A N 1
ATOM 716 C CA . PHE A 1 90 ? -2.890 20.909 -28.140 1.00 92.25 90 PHE A CA 1
ATOM 717 C C . PHE A 1 90 ? -3.349 19.455 -28.142 1.00 92.25 90 PHE A C 1
ATOM 719 O O . PHE A 1 90 ? -2.963 18.703 -27.247 1.00 92.25 90 PHE A O 1
ATOM 726 N N . ARG A 1 91 ? -4.076 19.029 -29.181 1.00 94.88 91 ARG A N 1
ATOM 727 C CA . ARG A 1 91 ? -4.554 17.645 -29.306 1.00 94.88 91 ARG A CA 1
ATOM 728 C C . ARG A 1 91 ? -3.397 16.641 -29.333 1.00 94.88 91 ARG A C 1
ATOM 730 O O . ARG A 1 91 ? -3.422 15.654 -28.607 1.00 94.88 91 ARG A O 1
ATOM 737 N N . VAL A 1 92 ? -2.329 16.903 -30.093 1.00 93.69 92 VAL A N 1
ATOM 738 C CA . VAL A 1 92 ? -1.135 16.033 -30.133 1.00 93.69 92 VAL A CA 1
ATOM 739 C C . VAL A 1 92 ? -0.406 15.998 -28.789 1.00 93.69 92 VAL A C 1
ATOM 741 O O . VAL A 1 92 ? 0.016 14.922 -28.356 1.00 93.69 92 VAL A O 1
ATOM 744 N N . ARG A 1 93 ? -0.273 17.140 -28.099 1.00 90.81 93 ARG A N 1
ATOM 745 C CA . ARG A 1 93 ? 0.313 17.182 -26.748 1.00 90.81 93 ARG A CA 1
ATOM 746 C C . ARG A 1 93 ? -0.512 16.376 -25.751 1.00 90.81 93 ARG A C 1
ATOM 748 O O . ARG A 1 93 ? 0.062 15.638 -24.951 1.00 90.81 93 ARG A O 1
ATOM 755 N N . GLU A 1 94 ? -1.832 16.464 -25.840 1.00 90.50 94 GLU A N 1
ATOM 756 C CA . GLU A 1 94 ? -2.744 15.719 -24.982 1.00 90.50 94 GLU A CA 1
ATOM 757 C C . GLU A 1 94 ? -2.685 14.212 -25.246 1.00 90.50 94 GLU A C 1
ATOM 759 O O . GLU A 1 94 ? -2.554 13.424 -24.310 1.00 90.50 94 GLU A O 1
ATOM 764 N N . ILE A 1 95 ? -2.649 13.798 -26.513 1.00 92.44 95 ILE A N 1
ATOM 765 C CA . ILE A 1 95 ? -2.428 12.397 -26.887 1.00 92.44 95 ILE A CA 1
ATOM 766 C C . ILE A 1 95 ? -1.086 11.909 -26.340 1.00 92.44 95 ILE A C 1
ATOM 768 O O . ILE A 1 95 ? -1.012 10.839 -25.742 1.00 92.44 95 ILE A O 1
ATOM 772 N N . ALA A 1 96 ? -0.015 12.690 -26.497 1.00 90.25 96 ALA A N 1
ATOM 773 C CA . ALA A 1 96 ? 1.296 12.337 -25.967 1.00 90.25 96 ALA A CA 1
ATOM 774 C C . ALA A 1 96 ? 1.303 12.212 -24.432 1.00 90.25 96 ALA A C 1
ATOM 776 O O . ALA A 1 96 ? 2.046 11.380 -23.906 1.00 90.25 96 ALA A O 1
ATOM 777 N N . ARG A 1 97 ? 0.490 13.008 -23.723 1.00 89.00 97 ARG A N 1
ATOM 778 C CA . ARG A 1 97 ? 0.264 12.906 -22.274 1.00 89.00 97 ARG A CA 1
ATOM 779 C C . ARG A 1 97 ? -0.504 11.629 -21.927 1.00 89.00 97 ARG A C 1
ATOM 781 O O . ARG A 1 97 ? -0.001 10.840 -21.132 1.00 89.00 97 ARG A O 1
ATOM 788 N N . LYS A 1 98 ? -1.651 11.378 -22.571 1.00 87.44 98 LYS A N 1
ATOM 789 C CA 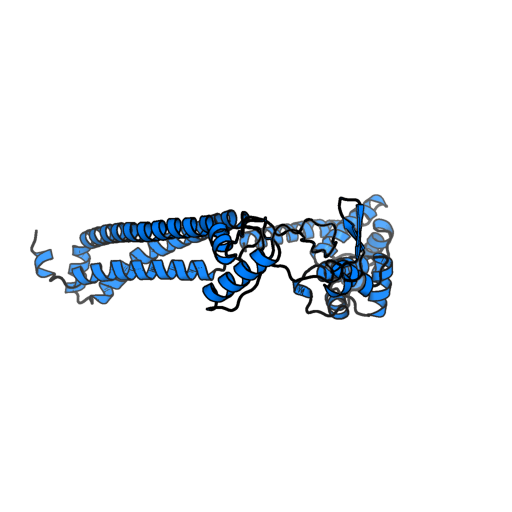. LYS A 1 98 ? -2.482 10.173 -22.375 1.00 87.44 98 LYS A CA 1
ATOM 790 C C . LYS A 1 98 ? -1.708 8.887 -22.682 1.00 87.44 98 LYS A C 1
ATOM 792 O O . LYS A 1 98 ? -1.794 7.932 -21.924 1.00 87.44 98 LYS A O 1
ATOM 797 N N . MET A 1 99 ? -0.857 8.879 -23.712 1.00 86.81 99 MET A N 1
ATOM 798 C CA . MET A 1 99 ? 0.023 7.744 -24.036 1.00 86.81 99 MET A CA 1
ATOM 799 C C . MET A 1 99 ? 1.102 7.448 -22.974 1.00 86.81 99 MET A C 1
ATOM 801 O O . MET A 1 99 ? 1.703 6.375 -23.020 1.00 86.81 99 MET A O 1
ATOM 805 N N . ARG A 1 100 ? 1.414 8.386 -22.067 1.00 83.19 100 ARG A N 1
ATOM 806 C CA . ARG A 1 100 ? 2.378 8.188 -20.963 1.00 83.19 100 ARG A CA 1
ATOM 807 C C . ARG A 1 100 ? 1.716 7.732 -19.664 1.00 83.19 100 ARG A C 1
ATOM 809 O O . ARG A 1 100 ? 2.430 7.286 -18.768 1.00 83.19 100 ARG A O 1
ATOM 816 N N . ASP A 1 101 ? 0.401 7.877 -19.554 1.00 79.81 101 ASP A N 1
ATOM 817 C CA . ASP A 1 101 ? -0.363 7.561 -18.353 1.00 79.81 101 ASP A CA 1
ATOM 818 C C . ASP A 1 101 ? -0.875 6.105 -18.406 1.00 79.81 101 ASP A C 1
ATOM 820 O O . ASP A 1 101 ? -1.686 5.783 -19.281 1.00 79.81 101 ASP A O 1
ATOM 824 N N . PRO A 1 102 ? -0.442 5.223 -17.478 1.00 73.75 102 PRO A N 1
ATOM 825 C CA . PRO A 1 102 ? -0.864 3.821 -17.436 1.00 73.75 102 PRO A CA 1
ATOM 826 C C . PRO A 1 102 ? -2.381 3.618 -17.317 1.00 73.75 102 PRO A C 1
ATOM 828 O O . PRO A 1 102 ? -2.887 2.563 -17.695 1.00 73.75 102 PRO A O 1
ATOM 831 N N . ALA A 1 103 ? -3.130 4.609 -16.819 1.00 73.62 103 ALA A N 1
ATOM 832 C CA . ALA A 1 103 ? -4.587 4.524 -16.736 1.00 73.62 103 ALA A CA 1
ATOM 833 C C . ALA A 1 103 ? -5.253 4.381 -18.121 1.00 73.62 103 ALA A C 1
ATOM 835 O O . ALA A 1 103 ? -6.322 3.780 -18.233 1.00 73.62 103 ALA A O 1
ATOM 836 N N . ASN A 1 104 ? -4.597 4.867 -19.182 1.00 77.44 104 ASN A N 1
ATOM 837 C CA . ASN A 1 104 ? -5.119 4.871 -20.550 1.00 77.44 104 ASN A CA 1
ATOM 838 C C . ASN A 1 104 ? -4.637 3.681 -21.399 1.00 77.44 104 ASN A C 1
ATOM 840 O O . ASN A 1 104 ? -4.955 3.609 -22.585 1.00 77.44 104 ASN A O 1
ATOM 844 N N . ASP A 1 105 ? -3.906 2.715 -20.825 1.00 75.00 105 ASP A N 1
ATOM 845 C CA . ASP A 1 105 ? -3.403 1.543 -21.566 1.00 75.00 105 ASP A CA 1
ATOM 846 C C . ASP A 1 105 ? -4.519 0.644 -22.128 1.00 75.00 105 ASP A C 1
ATOM 848 O O . ASP A 1 105 ? -4.284 -0.129 -23.060 1.00 75.00 105 ASP A O 1
ATOM 852 N N . ARG A 1 106 ? -5.734 0.760 -21.579 1.00 75.06 106 ARG A N 1
ATOM 853 C CA . ARG A 1 106 ? -6.933 0.035 -22.026 1.00 75.06 106 ARG A CA 1
ATOM 854 C C . ARG A 1 106 ? -7.530 0.599 -23.320 1.00 75.06 106 ARG A C 1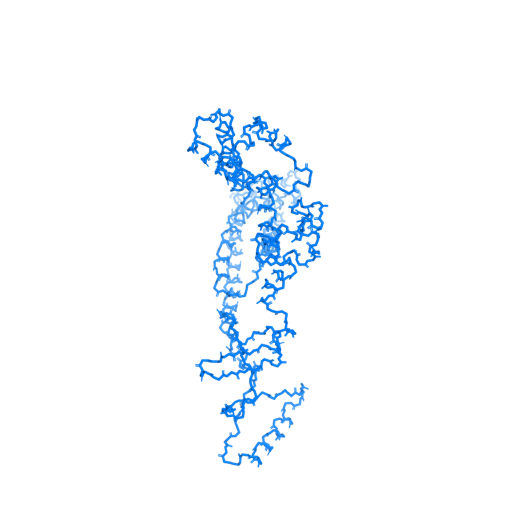
ATOM 856 O O . ARG A 1 106 ? -8.306 -0.094 -23.969 1.00 75.06 106 ARG A O 1
ATOM 863 N N . LEU A 1 107 ? -7.185 1.833 -23.690 1.00 78.88 107 LEU A N 1
ATOM 864 C CA . LEU A 1 107 ? -7.718 2.506 -24.871 1.00 78.88 107 LEU A CA 1
ATOM 865 C C . LEU A 1 107 ? -6.852 2.227 -26.107 1.00 78.88 107 LEU A C 1
ATOM 867 O O . LEU A 1 107 ? -5.616 2.160 -26.055 1.00 78.88 107 LEU A O 1
ATOM 871 N N . THR A 1 108 ? -7.507 2.080 -27.260 1.00 88.56 108 THR A N 1
ATOM 872 C CA . THR A 1 108 ? -6.811 1.967 -28.545 1.00 88.56 108 THR A CA 1
ATOM 873 C C . THR A 1 108 ? -6.137 3.295 -28.898 1.00 88.56 108 THR A C 1
ATOM 875 O O . THR A 1 108 ? -6.489 4.356 -28.387 1.00 88.56 108 THR A O 1
ATOM 878 N N . LEU A 1 109 ? -5.136 3.254 -29.784 1.00 87.62 109 LEU A N 1
ATOM 879 C CA . LEU A 1 109 ? -4.459 4.466 -30.261 1.00 87.62 109 LEU A CA 1
ATOM 880 C C . LEU A 1 109 ? -5.452 5.469 -30.874 1.00 87.62 109 LEU A C 1
ATOM 882 O O . LEU A 1 109 ? -5.333 6.670 -30.650 1.00 87.62 109 LEU A O 1
ATOM 886 N N . LEU A 1 110 ? -6.435 4.943 -31.603 1.00 89.06 110 LEU A N 1
ATOM 887 C CA . LEU A 1 110 ? -7.494 5.722 -32.221 1.00 89.06 110 LEU A CA 1
ATOM 888 C C . LEU A 1 110 ? -8.499 6.243 -31.180 1.00 89.06 110 LEU A C 1
ATOM 890 O O . LEU A 1 110 ? -8.879 7.404 -31.249 1.00 89.06 110 LEU A O 1
ATOM 894 N N . GLY A 1 111 ? -8.827 5.445 -30.156 1.00 87.88 111 GLY A N 1
ATOM 895 C CA . GLY A 1 111 ? -9.643 5.891 -29.021 1.00 87.88 111 GLY A CA 1
ATOM 896 C C . GLY A 1 111 ? -9.022 7.078 -28.281 1.00 87.88 111 GLY A C 1
ATOM 897 O O . GLY A 1 111 ? -9.687 8.081 -28.065 1.00 87.88 111 GLY A O 1
ATOM 898 N N . ILE A 1 112 ? -7.712 7.035 -28.008 1.00 90.31 112 ILE A N 1
ATOM 899 C CA . ILE A 1 112 ? -6.991 8.170 -27.403 1.00 90.31 112 ILE A CA 1
ATOM 900 C C . ILE A 1 112 ? -7.045 9.411 -28.309 1.00 90.31 112 ILE A C 1
ATOM 902 O O . ILE A 1 112 ? -7.118 10.534 -27.808 1.00 90.31 112 ILE A O 1
ATOM 906 N N . ALA A 1 113 ? -6.984 9.229 -29.630 1.00 91.75 113 ALA A N 1
ATOM 907 C CA . ALA A 1 113 ? -7.047 10.333 -30.582 1.00 91.75 113 ALA A CA 1
ATOM 908 C C . ALA A 1 113 ? -8.437 10.987 -30.611 1.00 91.75 113 ALA A C 1
ATOM 910 O O . ALA A 1 113 ? -8.520 12.216 -30.580 1.00 91.75 113 ALA A O 1
ATOM 911 N N . TYR A 1 114 ? -9.502 10.184 -30.601 1.00 91.88 114 TYR A N 1
ATOM 912 C CA . TYR A 1 114 ? -10.888 10.653 -30.548 1.00 91.88 114 TYR A CA 1
ATOM 913 C C . TYR A 1 114 ? -11.211 11.349 -29.226 1.00 91.88 114 TYR A C 1
ATOM 915 O O . TYR A 1 114 ? -11.689 12.480 -29.242 1.00 91.88 114 TYR A O 1
ATOM 923 N N . ASP A 1 115 ? -10.795 10.775 -28.096 1.00 88.12 115 ASP A N 1
ATOM 924 C CA . ASP A 1 115 ? -10.926 11.405 -26.775 1.00 88.12 115 ASP A CA 1
ATOM 925 C C . ASP A 1 115 ? -10.125 12.709 -26.650 1.00 88.12 115 ASP A C 1
ATOM 927 O O . ASP A 1 115 ? -10.267 13.446 -25.678 1.00 88.12 115 ASP A O 1
ATOM 931 N N . SER A 1 116 ? -9.195 12.960 -27.572 1.00 91.31 116 SER A N 1
ATOM 932 C CA . SER A 1 116 ? -8.386 14.180 -27.614 1.00 91.31 116 SER A CA 1
ATOM 933 C C . SER A 1 116 ? -8.830 15.135 -28.725 1.00 91.31 116 SER A C 1
ATOM 935 O O . SER A 1 116 ? -8.088 16.062 -29.039 1.00 91.31 116 SER A O 1
ATOM 937 N N . GLY A 1 117 ? -10.006 14.919 -29.323 1.00 90.44 117 GLY A N 1
ATOM 938 C CA . GLY A 1 117 ? -10.652 15.843 -30.255 1.00 90.44 117 GLY A CA 1
ATOM 939 C C . GLY A 1 117 ? -10.356 15.617 -31.740 1.00 90.44 117 GLY A C 1
ATOM 940 O O . GLY A 1 117 ? -10.800 16.410 -32.566 1.00 90.44 117 GLY A O 1
ATOM 941 N N . PHE A 1 118 ? -9.618 14.575 -32.138 1.00 92.44 118 PHE A N 1
ATOM 942 C CA . PHE A 1 118 ? -9.521 14.241 -33.566 1.00 92.44 118 PHE A CA 1
ATOM 943 C C . PHE A 1 118 ? -10.814 13.580 -34.051 1.00 92.44 118 PHE A C 1
ATOM 945 O O . PHE A 1 118 ? -11.399 12.773 -33.345 1.00 92.44 118 PHE A O 1
ATOM 952 N N . ASN A 1 119 ? -11.225 13.866 -35.284 1.00 89.56 119 ASN A N 1
ATOM 953 C CA . ASN A 1 119 ? -12.377 13.227 -35.937 1.00 89.56 119 ASN A CA 1
ATOM 954 C C . ASN A 1 119 ? -11.973 12.316 -37.116 1.00 89.56 119 ASN A C 1
ATOM 956 O O . ASN A 1 1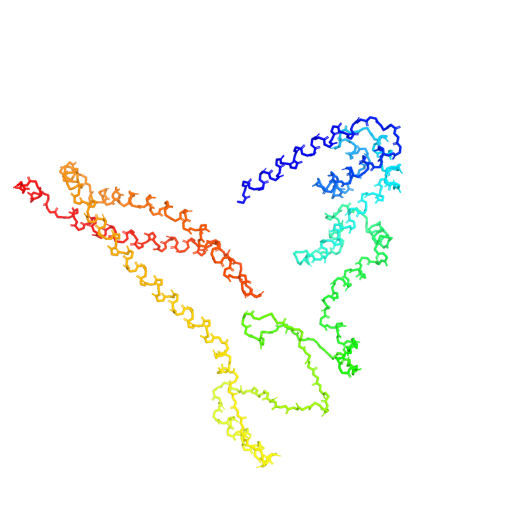19 ? -12.805 11.620 -37.686 1.00 89.56 119 ASN A O 1
ATOM 960 N N . SER A 1 120 ? -10.688 12.299 -37.486 1.00 91.38 120 SER A N 1
ATOM 961 C CA . SER A 1 120 ? -10.167 11.544 -38.629 1.00 91.38 120 SER A CA 1
ATOM 962 C C . SER A 1 120 ? -8.810 10.925 -38.315 1.00 91.38 120 SER A C 1
ATOM 964 O O . SER A 1 120 ? -7.865 11.622 -37.934 1.00 91.38 120 SER A O 1
ATOM 966 N N . GLU A 1 121 ? -8.696 9.615 -38.544 1.00 91.06 121 GLU A N 1
ATOM 967 C CA . GLU A 1 121 ? -7.452 8.856 -38.384 1.00 91.06 121 GLU A CA 1
ATOM 968 C C . GLU A 1 121 ? -6.334 9.390 -39.290 1.00 91.06 121 GLU A C 1
ATOM 970 O O . GLU A 1 121 ? -5.191 9.541 -38.855 1.00 91.06 121 GLU A O 1
ATOM 975 N N . ARG A 1 122 ? -6.664 9.742 -40.541 1.00 91.56 122 ARG A N 1
ATOM 976 C CA . ARG A 1 122 ? -5.681 10.255 -41.508 1.00 91.56 122 ARG A CA 1
ATOM 977 C C . ARG A 1 122 ? -5.103 11.589 -41.049 1.00 91.56 122 ARG A C 1
ATOM 979 O O . ARG A 1 122 ? -3.886 11.776 -41.082 1.00 91.56 122 ARG A O 1
ATOM 986 N N . THR A 1 123 ? -5.966 12.498 -40.591 1.00 90.06 123 THR A N 1
ATOM 987 C CA . THR A 1 123 ? -5.552 13.807 -40.068 1.00 90.06 123 THR A CA 1
ATOM 988 C C . THR A 1 123 ? -4.698 13.637 -38.821 1.00 90.06 123 THR A C 1
ATOM 990 O O . THR A 1 123 ? -3.629 14.235 -38.735 1.00 90.06 123 THR A O 1
ATOM 993 N N . PHE A 1 124 ? -5.117 12.767 -37.901 1.00 94.19 124 PHE A N 1
ATOM 994 C CA . PHE A 1 124 ? -4.341 12.415 -36.719 1.00 94.19 124 PHE A CA 1
ATOM 995 C C . PHE A 1 124 ? -2.939 11.906 -37.085 1.00 94.19 124 PHE A C 1
ATOM 997 O O . PHE A 1 124 ? -1.952 12.459 -36.606 1.00 94.19 124 PHE A O 1
ATOM 1004 N N . HIS A 1 125 ? -2.821 10.911 -37.968 1.00 93.50 125 HIS A N 1
ATOM 1005 C CA . HIS A 1 125 ? -1.524 10.349 -38.362 1.00 93.50 125 HIS A CA 1
ATOM 1006 C C . HIS A 1 125 ? -0.601 11.386 -39.010 1.00 93.50 125 HIS A C 1
ATOM 1008 O O . HIS A 1 125 ? 0.582 11.442 -38.666 1.00 93.50 125 HIS A O 1
ATOM 1014 N N . ARG A 1 126 ? -1.135 12.213 -39.917 1.00 94.75 126 ARG A N 1
ATOM 1015 C CA . ARG A 1 126 ? -0.377 13.265 -40.605 1.00 94.75 126 ARG A CA 1
ATOM 1016 C C . ARG A 1 126 ? 0.147 14.311 -39.618 1.00 94.75 126 ARG A C 1
ATOM 1018 O O . ARG A 1 126 ? 1.356 14.487 -39.496 1.00 94.75 126 ARG A O 1
ATOM 1025 N N . VAL A 1 127 ? -0.758 14.934 -38.868 1.00 93.06 127 VAL A N 1
ATOM 1026 C CA . VAL A 1 127 ? -0.459 16.018 -37.919 1.00 93.06 127 VAL A CA 1
ATOM 1027 C C . VAL A 1 127 ? 0.476 15.542 -36.809 1.00 93.06 127 VAL A C 1
ATOM 1029 O O . VAL A 1 127 ? 1.432 16.221 -36.442 1.00 93.06 127 VAL A O 1
ATOM 1032 N N . PHE A 1 128 ? 0.235 14.349 -36.268 1.00 94.56 128 PHE A N 1
ATOM 1033 C CA . PHE A 1 128 ? 1.079 13.799 -35.215 1.00 94.56 128 PHE A CA 1
ATOM 1034 C C . PHE A 1 128 ? 2.509 13.556 -35.714 1.00 94.56 128 PHE A C 1
ATOM 1036 O O . PHE A 1 128 ? 3.467 13.817 -34.981 1.00 94.56 128 PHE A O 1
ATOM 1043 N N . LYS A 1 129 ? 2.671 13.103 -36.965 1.00 93.62 129 LYS A N 1
ATOM 1044 C CA . LYS A 1 129 ? 3.986 12.919 -37.587 1.00 93.62 129 LYS A CA 1
ATOM 1045 C C . LYS A 1 129 ? 4.691 14.246 -37.842 1.00 93.62 129 LYS A C 1
ATOM 1047 O O . LYS A 1 129 ? 5.871 14.335 -37.529 1.00 93.62 129 LYS A O 1
ATOM 1052 N N . GLU A 1 130 ? 3.981 15.255 -38.338 1.00 92.19 130 GLU A N 1
ATOM 1053 C CA . GLU A 1 130 ? 4.516 16.609 -38.550 1.00 92.19 130 GLU A CA 1
ATOM 1054 C C . GLU A 1 130 ? 5.033 17.231 -37.245 1.00 92.19 130 GLU A C 1
ATOM 1056 O O . GLU A 1 130 ? 6.122 17.794 -37.215 1.00 92.19 130 GLU A O 1
ATOM 1061 N N . ILE A 1 131 ? 4.295 17.075 -36.141 1.00 89.88 131 ILE A N 1
ATOM 1062 C CA . ILE A 1 131 ? 4.659 17.685 -34.854 1.00 89.88 131 ILE A CA 1
ATOM 1063 C C . ILE A 1 131 ? 5.739 16.883 -34.114 1.00 89.88 131 ILE A C 1
ATOM 1065 O O . ILE A 1 131 ? 6.628 17.458 -33.487 1.00 89.88 131 ILE A O 1
ATOM 1069 N N . THR A 1 132 ? 5.667 15.549 -34.128 1.00 89.56 132 THR A N 1
ATOM 1070 C CA . THR A 1 132 ? 6.553 14.697 -33.306 1.00 89.56 132 THR A CA 1
ATOM 1071 C C . THR A 1 132 ? 7.726 14.080 -34.073 1.00 89.56 132 THR A C 1
ATOM 1073 O O . THR A 1 132 ? 8.559 13.383 -33.472 1.00 89.56 132 THR A O 1
ATOM 1076 N N . ASN A 1 133 ? 7.792 14.306 -35.391 1.00 92.00 133 ASN A N 1
ATOM 1077 C CA . ASN A 1 133 ? 8.699 13.650 -36.337 1.00 92.00 133 ASN A CA 1
ATOM 1078 C C . ASN A 1 133 ? 8.641 12.111 -36.287 1.00 92.00 133 ASN A C 1
ATOM 1080 O O . ASN A 1 133 ? 9.615 11.435 -36.618 1.00 92.00 133 ASN A O 1
ATOM 1084 N N . LYS A 1 134 ? 7.527 11.538 -35.812 1.00 90.94 134 LYS A N 1
ATOM 1085 C CA . LYS A 1 134 ? 7.307 10.089 -35.679 1.00 90.94 134 LYS A CA 1
ATOM 1086 C C . LYS A 1 134 ? 5.850 9.753 -35.928 1.00 90.94 134 LYS A C 1
ATOM 1088 O O . LYS A 1 134 ? 4.963 10.506 -35.541 1.00 90.94 134 LYS A O 1
ATOM 1093 N N . THR A 1 135 ? 5.582 8.591 -36.510 1.00 92.19 135 THR A N 1
ATOM 1094 C CA . THR A 1 135 ? 4.203 8.092 -36.559 1.00 92.19 135 THR A CA 1
ATOM 1095 C C . THR A 1 135 ? 3.682 7.849 -35.134 1.00 92.19 135 THR A C 1
ATOM 1097 O O . THR A 1 135 ? 4.471 7.537 -34.232 1.00 92.19 135 THR A O 1
ATOM 1100 N N . PRO A 1 136 ? 2.364 7.945 -34.888 1.00 90.88 136 PRO A N 1
ATOM 1101 C CA . PRO A 1 136 ? 1.809 7.687 -33.560 1.00 90.88 136 PRO A CA 1
ATOM 1102 C C . PRO A 1 136 ? 2.172 6.310 -32.996 1.00 90.88 136 PRO A C 1
ATOM 1104 O O . PRO A 1 136 ? 2.422 6.175 -31.797 1.00 90.88 136 PRO A O 1
ATOM 1107 N N . LEU A 1 137 ? 2.267 5.294 -33.860 1.00 87.75 137 LEU A N 1
ATOM 1108 C CA . LEU A 1 137 ? 2.694 3.952 -33.480 1.00 87.75 137 LEU A CA 1
ATOM 1109 C C . LEU A 1 137 ? 4.178 3.916 -33.091 1.00 87.75 137 LEU A C 1
ATOM 1111 O O . LEU A 1 137 ? 4.516 3.346 -32.057 1.00 87.75 137 LEU A O 1
ATOM 1115 N N . GLU A 1 138 ? 5.069 4.552 -33.856 1.00 86.69 138 GLU A N 1
ATOM 1116 C CA . GLU A 1 138 ? 6.490 4.677 -33.497 1.00 86.69 138 GLU A CA 1
ATOM 1117 C C . GLU A 1 138 ? 6.685 5.455 -32.195 1.00 86.69 138 GLU A C 1
ATOM 1119 O O . GLU A 1 138 ? 7.507 5.074 -31.360 1.00 86.69 138 GLU A O 1
ATOM 1124 N N . TYR A 1 139 ? 5.919 6.528 -31.996 1.00 87.38 139 TYR A N 1
ATOM 1125 C CA . TYR A 1 139 ? 5.958 7.331 -30.782 1.00 87.38 139 TYR A CA 1
ATOM 1126 C C . TYR A 1 139 ? 5.451 6.539 -29.573 1.00 87.38 139 TYR A C 1
ATOM 1128 O O . TYR A 1 139 ? 6.156 6.465 -28.566 1.00 87.38 139 TYR A O 1
ATOM 1136 N N . LYS A 1 140 ? 4.302 5.854 -29.685 1.00 83.19 140 LYS A N 1
ATOM 1137 C CA . LYS A 1 140 ? 3.774 4.955 -28.644 1.00 83.19 140 LYS A CA 1
ATOM 1138 C C . LYS A 1 140 ? 4.742 3.810 -28.355 1.00 83.19 140 LYS A C 1
ATOM 1140 O O . LYS A 1 140 ? 5.001 3.515 -27.194 1.00 83.19 140 LYS A O 1
ATOM 1145 N N . ASN A 1 141 ? 5.347 3.213 -29.380 1.00 77.06 141 ASN A N 1
ATOM 1146 C CA . ASN A 1 141 ? 6.353 2.165 -29.222 1.00 77.06 141 ASN A CA 1
ATOM 1147 C C . ASN A 1 141 ? 7.630 2.685 -28.553 1.00 77.06 141 ASN A C 1
ATOM 1149 O O . ASN A 1 141 ? 8.238 1.955 -27.779 1.00 77.06 141 ASN A O 1
ATOM 1153 N N . LYS A 1 142 ? 8.023 3.943 -28.798 1.00 76.38 142 LYS A N 1
ATOM 1154 C CA . LYS A 1 142 ? 9.146 4.600 -28.116 1.00 76.38 142 LYS A CA 1
ATOM 1155 C C . LYS A 1 142 ? 8.807 4.984 -26.671 1.00 76.38 142 LYS A C 1
ATOM 1157 O O . LYS A 1 142 ? 9.678 4.880 -25.820 1.00 76.38 142 LYS A O 1
ATOM 1162 N N . LEU A 1 143 ? 7.569 5.364 -26.356 1.00 66.81 143 LEU A N 1
ATOM 1163 C CA . LEU A 1 143 ? 7.118 5.540 -24.966 1.00 66.81 143 LEU A CA 1
ATOM 1164 C C . LEU A 1 143 ? 7.083 4.202 -24.222 1.00 66.81 143 LEU A C 1
ATOM 1166 O O . LEU A 1 143 ? 7.604 4.076 -23.116 1.00 66.81 143 LEU A O 1
ATOM 1170 N N . ARG A 1 144 ? 6.583 3.166 -24.898 1.00 56.41 144 ARG A N 1
ATOM 1171 C CA . ARG A 1 144 ? 6.692 1.768 -24.488 1.00 56.41 144 ARG A CA 1
ATOM 1172 C C . ARG A 1 144 ? 8.120 1.228 -24.552 1.00 56.41 144 ARG A C 1
ATOM 1174 O O . ARG A 1 144 ? 8.295 0.079 -24.200 1.00 56.41 144 ARG A O 1
ATOM 1181 N N . LYS A 1 145 ? 9.150 2.019 -24.906 1.00 47.34 145 LYS A N 1
ATOM 1182 C CA . LYS A 1 145 ? 10.567 1.713 -24.608 1.00 47.34 145 LYS A CA 1
ATOM 1183 C C . LYS A 1 145 ? 10.948 2.034 -23.144 1.00 47.34 145 LYS A C 1
ATOM 1185 O O . LYS A 1 145 ? 12.124 2.166 -22.834 1.00 47.34 145 LYS A O 1
ATOM 1190 N N . LYS A 1 146 ? 9.989 2.041 -22.207 1.00 48.44 146 LYS A N 1
ATOM 1191 C CA . LYS A 1 146 ? 10.090 1.154 -21.027 1.00 48.44 146 LYS A CA 1
ATOM 1192 C C . LYS A 1 146 ? 9.703 -0.252 -21.506 1.00 48.44 146 LYS A C 1
ATOM 1194 O O . LYS A 1 146 ? 8.547 -0.643 -21.406 1.00 48.44 146 LYS A O 1
ATOM 1199 N N . LEU A 1 147 ? 10.655 -0.881 -22.199 1.00 47.84 147 LEU A N 1
ATOM 1200 C CA . LEU A 1 147 ? 10.433 -1.874 -23.253 1.00 47.84 147 LEU A CA 1
ATOM 1201 C C . LEU A 1 147 ? 9.546 -3.067 -22.843 1.00 47.84 147 LEU A C 1
ATOM 1203 O O . LEU A 1 147 ? 9.747 -3.615 -21.758 1.00 47.84 147 LEU A O 1
ATOM 1207 N N . PRO A 1 148 ? 8.651 -3.552 -23.734 1.00 47.75 148 PRO A N 1
ATOM 1208 C CA . PRO A 1 148 ? 8.128 -4.906 -23.617 1.00 47.75 148 PRO A CA 1
ATOM 1209 C C . PRO A 1 148 ? 9.308 -5.882 -23.612 1.00 47.75 148 PRO A C 1
ATOM 1211 O O . PRO A 1 148 ? 10.218 -5.770 -24.440 1.00 47.75 148 PRO A O 1
ATOM 1214 N N . ILE A 1 149 ? 9.273 -6.803 -22.651 1.00 48.84 149 ILE A N 1
ATOM 1215 C CA . ILE A 1 149 ? 10.288 -7.823 -22.347 1.00 48.84 149 ILE A CA 1
ATOM 1216 C C . ILE A 1 149 ? 10.855 -8.479 -23.622 1.00 48.84 149 ILE A C 1
ATOM 1218 O O . ILE A 1 149 ? 12.066 -8.662 -23.742 1.00 48.84 149 ILE A O 1
ATOM 1222 N N . ASP A 1 150 ? 10.000 -8.695 -24.620 1.00 47.50 150 ASP A N 1
ATOM 1223 C CA . ASP A 1 150 ? 10.310 -9.423 -25.853 1.00 47.50 150 ASP A CA 1
ATOM 1224 C C . ASP A 1 150 ? 11.173 -8.629 -26.856 1.00 47.50 150 ASP A C 1
ATOM 1226 O O . ASP A 1 150 ? 11.875 -9.218 -27.672 1.00 47.50 150 ASP A O 1
ATOM 1230 N N . LYS A 1 151 ? 11.176 -7.284 -26.797 1.00 45.03 151 LYS A N 1
ATOM 1231 C CA . LYS A 1 151 ? 12.024 -6.426 -27.660 1.00 45.03 151 LYS A CA 1
ATOM 1232 C C . LYS A 1 151 ? 13.320 -5.963 -26.992 1.00 45.03 151 LYS A C 1
ATOM 1234 O O . LYS A 1 151 ? 14.176 -5.406 -27.676 1.00 45.03 151 LYS A O 1
ATOM 1239 N N . LEU A 1 152 ? 13.473 -6.161 -25.679 1.00 52.19 152 LEU A N 1
ATOM 1240 C CA . LEU A 1 152 ? 14.763 -5.973 -25.005 1.00 52.19 152 LEU A CA 1
ATOM 1241 C C . LEU A 1 152 ? 15.730 -7.089 -25.374 1.00 52.19 152 LEU A C 1
ATOM 1243 O O . LEU A 1 152 ? 16.899 -6.786 -25.542 1.00 52.19 152 LEU A O 1
ATOM 1247 N N . ALA A 1 153 ? 15.231 -8.309 -25.603 1.00 51.47 153 ALA A N 1
ATOM 1248 C CA . ALA A 1 153 ? 15.976 -9.524 -25.955 1.00 51.47 153 ALA A CA 1
ATOM 1249 C C . ALA A 1 153 ? 16.773 -9.487 -27.283 1.00 51.47 153 ALA A C 1
ATOM 1251 O O . ALA A 1 153 ? 17.261 -10.506 -27.753 1.00 51.47 153 ALA A O 1
ATOM 1252 N N . THR A 1 154 ? 16.885 -8.331 -27.935 1.00 49.78 154 THR A N 1
ATOM 1253 C CA . THR A 1 154 ? 17.705 -8.140 -29.147 1.00 49.78 154 THR A CA 1
ATOM 1254 C C . THR A 1 154 ? 18.598 -6.902 -29.067 1.00 49.78 154 THR A C 1
ATOM 1256 O O . THR A 1 154 ? 19.314 -6.589 -30.016 1.00 49.78 154 THR A O 1
ATOM 1259 N N . GLN A 1 155 ? 18.584 -6.177 -27.943 1.00 62.72 155 GLN A N 1
ATOM 1260 C CA . GLN A 1 155 ? 19.422 -4.997 -27.755 1.00 62.72 155 GLN A CA 1
ATOM 1261 C C . GLN A 1 155 ? 20.794 -5.375 -27.205 1.00 62.72 155 GLN A C 1
ATOM 1263 O O . GLN A 1 155 ? 20.920 -6.260 -26.361 1.00 62.72 155 GLN A O 1
ATOM 1268 N N . GLN A 1 156 ? 21.819 -4.668 -27.676 1.00 69.44 156 GLN A N 1
ATOM 1269 C CA . GLN A 1 156 ? 23.160 -4.748 -27.117 1.00 69.44 156 GLN A CA 1
ATOM 1270 C C . GLN A 1 156 ? 23.306 -3.719 -25.991 1.00 69.44 156 GLN A C 1
ATOM 1272 O O . GLN A 1 156 ? 23.078 -2.526 -26.199 1.00 69.44 156 GLN A O 1
ATOM 1277 N N . ILE A 1 157 ? 23.672 -4.176 -24.797 1.00 73.00 157 ILE A N 1
ATOM 1278 C CA . ILE A 1 157 ? 23.955 -3.343 -23.629 1.00 73.00 157 ILE A CA 1
ATOM 1279 C C . ILE A 1 157 ? 25.466 -3.334 -23.417 1.00 73.00 157 ILE A C 1
ATOM 1281 O O . ILE A 1 157 ? 26.083 -4.390 -23.290 1.00 73.00 157 ILE A O 1
ATOM 1285 N N . LYS A 1 158 ? 26.064 -2.142 -23.358 1.00 74.62 158 LYS A N 1
ATOM 1286 C CA . LYS A 1 158 ? 27.445 -1.976 -22.897 1.00 74.62 158 LYS A CA 1
ATOM 1287 C C . LYS A 1 158 ? 27.462 -1.887 -21.374 1.00 74.62 158 LYS A C 1
ATOM 1289 O O . LYS A 1 158 ? 26.761 -1.047 -20.811 1.00 74.62 158 LYS A O 1
ATOM 1294 N N . THR A 1 159 ? 28.228 -2.750 -20.714 1.00 69.12 159 THR A N 1
ATOM 1295 C CA . THR A 1 159 ? 28.485 -2.647 -19.272 1.00 69.12 159 THR A CA 1
ATOM 1296 C C . THR A 1 159 ? 29.562 -1.603 -18.980 1.00 69.12 159 THR A C 1
ATOM 1298 O O . THR A 1 159 ? 30.252 -1.127 -19.882 1.00 69.12 159 THR A O 1
ATOM 1301 N N . PHE A 1 160 ? 29.708 -1.250 -17.700 1.00 62.97 160 PHE A N 1
ATOM 1302 C CA . PHE A 1 160 ? 30.718 -0.303 -17.217 1.00 62.97 160 PHE A CA 1
ATOM 1303 C C . PHE A 1 160 ? 32.157 -0.711 -17.578 1.00 62.97 160 PHE A C 1
ATOM 1305 O O . PHE A 1 160 ? 32.983 0.161 -17.818 1.00 62.97 160 PHE A O 1
ATOM 1312 N N . ASP A 1 161 ? 32.421 -2.011 -17.739 1.00 68.12 161 ASP A N 1
ATOM 1313 C CA . ASP A 1 161 ? 33.728 -2.550 -18.150 1.00 68.12 161 ASP A CA 1
ATOM 1314 C C . ASP A 1 161 ? 33.975 -2.474 -19.673 1.00 68.12 161 ASP A C 1
ATOM 1316 O O . ASP A 1 161 ? 34.900 -3.089 -20.197 1.00 68.12 161 ASP A O 1
ATOM 1320 N N . GLY A 1 162 ? 33.099 -1.800 -20.429 1.00 71.81 162 GLY A N 1
ATOM 1321 C CA . GLY A 1 162 ? 33.203 -1.650 -21.885 1.00 71.81 162 GLY A CA 1
ATOM 1322 C C . GLY A 1 162 ? 32.787 -2.882 -22.703 1.00 71.81 162 GLY A C 1
ATOM 1323 O O . GLY A 1 162 ? 32.661 -2.788 -23.927 1.00 71.81 162 GLY A O 1
ATOM 1324 N N . LYS A 1 163 ? 32.515 -4.022 -22.053 1.00 76.94 163 LYS A N 1
ATOM 1325 C CA . LYS A 1 163 ? 31.993 -5.236 -22.700 1.00 76.94 163 LYS A CA 1
ATOM 1326 C C . LYS A 1 163 ? 30.569 -5.018 -23.213 1.00 76.94 163 LYS A C 1
ATOM 1328 O O . LYS A 1 163 ? 29.740 -4.389 -22.559 1.00 76.94 163 LYS A O 1
ATOM 1333 N N . THR A 1 164 ? 30.281 -5.557 -24.395 1.00 79.94 164 THR A N 1
ATOM 1334 C CA . THR A 1 164 ? 28.962 -5.455 -25.033 1.00 79.94 164 THR A CA 1
ATOM 1335 C C . THR A 1 164 ? 28.244 -6.799 -24.942 1.00 79.94 164 THR A C 1
ATOM 1337 O O . THR A 1 164 ? 28.781 -7.808 -25.385 1.00 79.94 164 THR A O 1
ATOM 1340 N N . TYR A 1 165 ? 27.036 -6.812 -24.379 1.00 79.06 165 TYR A N 1
ATOM 1341 C CA . TYR A 1 165 ? 26.212 -8.008 -24.206 1.00 79.06 165 TYR A CA 1
ATOM 1342 C C . TYR A 1 165 ? 24.923 -7.902 -25.007 1.00 79.06 165 TYR A C 1
ATOM 1344 O O . TYR A 1 165 ? 24.229 -6.893 -24.921 1.00 79.06 165 TYR A O 1
ATOM 1352 N N . THR A 1 166 ? 24.552 -8.959 -25.723 1.00 79.94 166 THR A N 1
ATOM 1353 C CA . THR A 1 166 ? 23.209 -9.081 -26.301 1.00 79.94 166 THR A CA 1
ATOM 1354 C C . THR A 1 166 ? 22.255 -9.569 -25.218 1.00 79.94 166 THR A C 1
ATOM 1356 O O . THR A 1 166 ? 22.487 -10.604 -24.595 1.00 79.94 166 THR A O 1
ATOM 1359 N N . VAL A 1 167 ? 21.186 -8.823 -24.962 1.00 80.69 167 VAL A N 1
ATOM 1360 C CA . VAL A 1 167 ? 20.152 -9.236 -24.007 1.00 80.69 167 VAL A CA 1
ATOM 1361 C C . VAL A 1 167 ? 19.466 -10.482 -24.556 1.00 80.69 167 VAL A C 1
ATOM 1363 O O . VAL A 1 167 ? 18.961 -10.433 -25.662 1.00 80.69 167 VAL A O 1
ATOM 1366 N N . ALA A 1 168 ? 19.412 -11.578 -23.802 1.00 77.56 168 ALA A N 1
ATOM 1367 C CA . ALA A 1 168 ? 18.715 -12.801 -24.226 1.00 77.56 168 ALA A CA 1
ATOM 1368 C C . ALA A 1 168 ? 17.233 -12.830 -23.805 1.00 77.56 168 ALA A C 1
ATOM 1370 O O . ALA A 1 168 ? 16.424 -13.556 -24.374 1.00 77.56 168 ALA A O 1
ATOM 1371 N N . GLY A 1 169 ? 16.868 -12.044 -22.792 1.00 70.94 169 GLY A N 1
ATOM 1372 C CA . GLY A 1 169 ? 15.523 -12.009 -22.233 1.00 70.94 169 GLY A CA 1
ATOM 1373 C C . GLY A 1 169 ? 15.429 -11.041 -21.062 1.00 70.94 169 GLY A C 1
ATOM 1374 O O . GLY A 1 169 ? 16.443 -10.559 -20.555 1.00 70.94 169 GLY A O 1
ATOM 1375 N N . VAL A 1 170 ? 14.202 -10.747 -20.634 1.00 81.00 170 VAL A N 1
ATOM 1376 C CA . VAL A 1 170 ? 13.940 -9.877 -19.482 1.00 81.00 170 VAL A CA 1
ATOM 1377 C C . VAL A 1 170 ? 12.962 -10.559 -18.547 1.00 81.00 170 VAL A C 1
ATOM 1379 O O . VAL A 1 170 ? 11.944 -11.105 -18.958 1.00 81.00 170 VAL A O 1
ATOM 1382 N N . VAL A 1 171 ? 13.287 -10.536 -17.264 1.00 79.00 171 VAL A N 1
ATOM 1383 C CA . VAL A 1 171 ? 12.452 -11.103 -16.209 1.00 79.00 171 VAL A CA 1
ATOM 1384 C C . VAL A 1 171 ? 11.565 -10.029 -15.593 1.00 79.00 171 VAL A C 1
ATOM 1386 O O . VAL A 1 171 ? 11.911 -8.847 -15.573 1.00 79.00 171 VAL A O 1
ATOM 1389 N N . LYS A 1 172 ? 10.397 -10.442 -15.086 1.00 75.75 172 LYS A N 1
ATOM 1390 C CA . LYS A 1 172 ? 9.524 -9.553 -14.310 1.00 75.75 172 LYS A CA 1
ATOM 1391 C C . LYS A 1 172 ? 10.271 -9.045 -13.077 1.00 75.75 172 LYS A C 1
ATOM 1393 O O . LYS A 1 172 ? 11.053 -9.778 -12.474 1.00 75.75 172 LYS A O 1
ATOM 1398 N N . ASN A 1 173 ? 9.972 -7.809 -12.685 1.00 77.56 173 ASN A N 1
ATOM 1399 C CA . ASN A 1 173 ? 10.513 -7.225 -11.463 1.00 77.56 173 ASN A CA 1
ATOM 1400 C C . ASN A 1 173 ? 10.190 -8.119 -10.261 1.00 77.56 173 ASN A C 1
ATOM 1402 O O . ASN A 1 173 ? 9.047 -8.545 -10.088 1.00 77.56 173 ASN A O 1
ATOM 1406 N N . TYR A 1 174 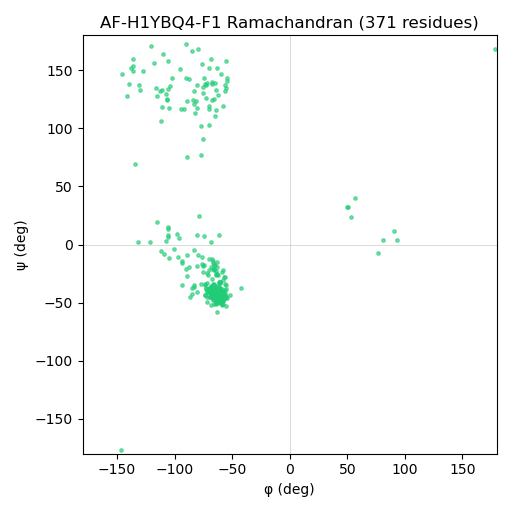? 11.191 -8.348 -9.421 1.00 80.69 174 TYR A N 1
ATOM 1407 C CA . TYR A 1 174 ? 11.051 -9.041 -8.150 1.00 80.69 174 TYR A CA 1
ATOM 1408 C C . TYR A 1 174 ? 11.872 -8.312 -7.088 1.00 80.69 174 TYR A C 1
ATOM 1410 O O . TYR A 1 174 ? 12.857 -7.640 -7.400 1.00 80.69 174 TYR A O 1
ATOM 1418 N N . HIS A 1 175 ? 11.444 -8.414 -5.832 1.00 78.81 175 HIS A N 1
ATOM 1419 C CA . HIS A 1 175 ? 12.087 -7.714 -4.724 1.00 78.81 175 HIS A CA 1
ATOM 1420 C C . HIS A 1 175 ? 13.302 -8.517 -4.249 1.00 78.81 175 HIS A C 1
ATOM 1422 O O . HIS A 1 175 ? 13.148 -9.631 -3.758 1.00 78.81 175 HIS A O 1
ATOM 1428 N N . TYR A 1 176 ? 14.508 -7.975 -4.436 1.00 79.38 176 TYR A N 1
ATOM 1429 C CA . TYR A 1 176 ? 15.771 -8.633 -4.052 1.00 79.38 176 TYR A CA 1
ATOM 1430 C C . TYR A 1 176 ? 16.619 -7.826 -3.060 1.00 79.38 176 TYR A C 1
ATOM 1432 O O . TYR A 1 176 ? 17.719 -8.245 -2.704 1.00 79.38 176 TYR A O 1
ATOM 1440 N N . LYS A 1 177 ? 16.110 -6.669 -2.631 1.00 81.50 177 LYS A N 1
ATOM 1441 C CA . LYS A 1 177 ? 16.719 -5.748 -1.664 1.00 81.50 177 LYS A CA 1
ATOM 1442 C C . LYS A 1 177 ? 15.796 -5.570 -0.449 1.00 81.50 177 LYS A C 1
ATOM 1444 O O . LYS A 1 177 ? 14.656 -6.017 -0.515 1.00 81.50 177 LYS A O 1
ATOM 1449 N N . PRO A 1 178 ? 16.225 -4.921 0.643 1.00 79.88 178 PRO A N 1
ATOM 1450 C CA . PRO A 1 178 ? 15.319 -4.522 1.725 1.00 79.88 178 PRO A CA 1
ATOM 1451 C C . PRO A 1 178 ? 14.137 -3.665 1.224 1.00 79.88 178 PRO A C 1
ATOM 1453 O O . PRO A 1 178 ? 14.211 -3.061 0.153 1.00 79.88 178 PRO A O 1
ATOM 1456 N N . LEU A 1 179 ? 13.021 -3.600 1.965 1.00 79.31 179 LEU A N 1
ATOM 1457 C CA . LEU A 1 179 ? 11.820 -2.829 1.559 1.00 79.31 179 LEU A CA 1
ATOM 1458 C C . LEU A 1 179 ? 12.045 -1.318 1.498 1.00 79.31 179 LEU A C 1
ATOM 1460 O O . LEU A 1 179 ? 11.297 -0.608 0.827 1.00 79.31 179 LEU A O 1
ATOM 1464 N N . THR A 1 180 ? 13.053 -0.838 2.214 1.00 77.31 180 THR A N 1
ATOM 1465 C CA . THR A 1 180 ? 13.467 0.565 2.268 1.00 77.31 180 THR A CA 1
ATOM 1466 C C . THR A 1 180 ? 14.232 0.996 1.018 1.00 77.31 180 THR A C 1
ATOM 1468 O O . THR A 1 180 ? 14.349 2.188 0.742 1.00 77.31 180 THR A O 1
ATOM 1471 N N . GLU A 1 181 ? 14.723 0.046 0.220 1.00 79.69 181 GLU A N 1
ATOM 1472 C CA . GLU A 1 181 ? 15.517 0.329 -0.967 1.00 79.69 181 GLU A CA 1
ATOM 1473 C C . GLU A 1 181 ? 14.716 0.196 -2.259 1.00 79.69 181 GLU A C 1
ATOM 1475 O O . GLU A 1 181 ? 13.875 -0.687 -2.452 1.00 79.69 181 GLU A O 1
ATOM 1480 N N . LYS A 1 182 ? 15.024 1.085 -3.205 1.00 80.44 182 LYS A N 1
ATOM 1481 C CA . LYS A 1 182 ? 14.473 1.003 -4.550 1.00 80.44 182 LYS A CA 1
ATOM 1482 C C . LYS A 1 182 ? 15.185 -0.115 -5.307 1.00 80.44 182 LYS A C 1
ATOM 1484 O O . LYS A 1 182 ? 16.415 -0.151 -5.362 1.00 80.44 182 LYS A O 1
ATOM 1489 N N . ILE A 1 183 ? 14.410 -0.998 -5.931 1.00 81.44 183 ILE A N 1
ATOM 1490 C CA . ILE A 1 183 ? 14.957 -2.051 -6.784 1.00 81.44 183 ILE A CA 1
ATOM 1491 C C . ILE A 1 183 ? 15.575 -1.382 -8.020 1.00 81.44 183 ILE A C 1
ATOM 1493 O O . ILE A 1 183 ? 14.916 -0.600 -8.713 1.00 81.44 183 ILE A O 1
ATOM 1497 N N . GLY A 1 184 ? 16.855 -1.664 -8.263 1.00 77.75 184 GLY A N 1
ATOM 1498 C CA . GLY A 1 184 ? 17.580 -1.206 -9.444 1.00 77.75 184 GLY A CA 1
ATOM 1499 C C . GLY A 1 184 ? 17.480 -2.204 -10.602 1.00 77.75 184 GLY A C 1
ATOM 1500 O O . GLY A 1 184 ? 16.970 -3.311 -10.427 1.00 77.75 184 GLY A O 1
ATOM 1501 N N . PRO A 1 185 ? 17.965 -1.840 -11.800 1.00 77.31 185 PRO A N 1
ATOM 1502 C CA . PRO A 1 185 ? 18.147 -2.815 -12.864 1.00 77.31 185 PRO A CA 1
ATOM 1503 C C . PRO A 1 185 ? 19.174 -3.865 -12.425 1.00 77.31 185 PRO A C 1
ATOM 1505 O O . PRO A 1 185 ? 20.273 -3.523 -11.988 1.00 77.31 185 PRO A O 1
ATOM 1508 N N . GLN A 1 186 ? 18.811 -5.140 -12.552 1.00 80.00 186 GLN A N 1
ATOM 1509 C CA . GLN A 1 186 ? 19.710 -6.263 -12.318 1.00 80.00 186 GLN A CA 1
ATOM 1510 C C . GLN A 1 186 ? 20.008 -6.953 -13.645 1.00 80.00 186 GLN A C 1
ATOM 1512 O O . GLN A 1 186 ? 19.104 -7.218 -14.438 1.00 80.00 186 GLN A O 1
ATOM 1517 N N . PHE A 1 187 ? 21.287 -7.221 -13.883 1.00 79.75 187 PHE A N 1
ATOM 1518 C CA . PHE A 1 187 ? 21.765 -7.900 -15.076 1.00 79.75 187 PHE A CA 1
ATOM 1519 C C . PHE A 1 187 ? 22.159 -9.335 -14.727 1.00 79.75 187 PHE A C 1
ATOM 1521 O O . PHE A 1 187 ? 22.849 -9.566 -13.735 1.00 79.75 187 PHE A O 1
ATOM 1528 N N . PHE A 1 188 ? 21.719 -10.286 -15.547 1.00 81.50 188 PHE A N 1
ATOM 1529 C CA . PHE A 1 188 ? 22.120 -11.686 -15.461 1.00 81.50 188 PHE A CA 1
ATOM 1530 C C . PHE A 1 188 ? 22.938 -12.019 -16.700 1.00 81.50 188 PHE A C 1
ATOM 1532 O O . PHE A 1 188 ? 22.532 -11.700 -17.816 1.00 81.50 188 PHE A O 1
ATOM 1539 N N . THR A 1 189 ? 24.086 -12.656 -16.503 1.00 81.62 189 THR A N 1
ATOM 1540 C CA . THR A 1 189 ? 25.007 -13.023 -17.578 1.00 81.62 189 THR A CA 1
ATOM 1541 C C . THR A 1 189 ? 25.512 -14.437 -17.374 1.00 81.62 189 THR A C 1
ATOM 1543 O O . THR A 1 189 ? 25.617 -14.914 -16.245 1.00 81.62 189 THR A O 1
ATOM 1546 N N . MET A 1 190 ? 25.802 -15.093 -18.492 1.00 77.75 190 MET A N 1
ATOM 1547 C CA . MET A 1 190 ? 26.410 -16.419 -18.549 1.00 77.75 190 MET A CA 1
ATOM 1548 C C . MET A 1 190 ? 27.889 -16.340 -18.967 1.00 77.75 190 MET A C 1
ATOM 1550 O O . MET A 1 190 ? 28.451 -17.352 -19.369 1.00 77.75 190 MET A O 1
ATOM 1554 N N . ASP A 1 191 ? 28.519 -15.154 -18.917 1.00 80.50 191 ASP A N 1
ATOM 1555 C CA . ASP A 1 191 ? 29.950 -14.999 -19.231 1.00 80.50 191 ASP A CA 1
ATOM 1556 C C . ASP A 1 191 ? 30.779 -15.901 -18.303 1.00 80.50 191 ASP A C 1
ATOM 1558 O O . ASP A 1 191 ? 30.734 -15.786 -17.076 1.00 80.50 191 ASP A O 1
ATOM 1562 N N . THR A 1 192 ? 31.514 -16.836 -18.901 1.00 76.38 192 THR A N 1
ATOM 1563 C CA . THR A 1 192 ? 32.345 -17.824 -18.206 1.00 76.38 192 THR A CA 1
ATOM 1564 C C . THR A 1 192 ? 33.528 -17.189 -17.482 1.00 76.38 192 THR A C 1
ATOM 1566 O O . THR A 1 192 ? 34.111 -17.832 -16.616 1.00 76.38 192 THR A O 1
ATOM 1569 N N . ALA A 1 193 ? 33.874 -15.939 -17.806 1.00 77.38 193 ALA A N 1
ATOM 1570 C CA . ALA A 1 193 ? 34.891 -15.169 -17.098 1.00 77.38 193 ALA A CA 1
ATOM 1571 C C . ALA A 1 193 ? 34.407 -14.616 -15.745 1.00 77.38 193 ALA A C 1
ATOM 1573 O O . ALA A 1 193 ? 35.220 -14.112 -14.971 1.00 77.38 193 ALA A O 1
ATOM 1574 N N . ASN A 1 194 ? 33.104 -14.677 -15.445 1.00 75.62 194 ASN A N 1
ATOM 1575 C CA . ASN A 1 194 ? 32.593 -14.218 -14.158 1.00 75.62 194 ASN A CA 1
ATOM 1576 C C . ASN A 1 194 ? 32.964 -15.183 -13.032 1.00 75.62 194 ASN A C 1
ATOM 1578 O O . ASN A 1 194 ? 32.782 -16.395 -13.137 1.00 75.62 194 ASN A O 1
ATOM 1582 N N . SER A 1 195 ? 33.377 -14.627 -11.896 1.00 72.19 195 SER A N 1
ATOM 1583 C CA . SER A 1 195 ? 33.524 -15.393 -10.661 1.00 72.19 195 SER A CA 1
ATOM 1584 C C . SER A 1 195 ? 32.148 -15.784 -10.122 1.00 72.19 195 SER A C 1
ATOM 1586 O O . SER A 1 195 ? 31.433 -14.973 -9.530 1.00 72.19 195 SER A O 1
ATOM 1588 N N . TYR A 1 196 ? 31.765 -17.044 -10.313 1.00 66.19 196 TYR A N 1
ATOM 1589 C CA . TYR A 1 196 ? 30.537 -17.601 -9.752 1.00 66.19 196 TYR A CA 1
ATOM 1590 C C . TYR A 1 196 ? 30.730 -17.873 -8.251 1.00 66.19 196 TYR A C 1
ATOM 1592 O O . TYR A 1 196 ? 31.199 -18.935 -7.858 1.00 66.19 196 TYR A O 1
ATOM 1600 N N . GLY A 1 197 ? 30.415 -16.888 -7.403 1.00 71.38 197 GLY A N 1
ATOM 1601 C CA . GLY A 1 197 ? 30.621 -16.991 -5.950 1.00 71.38 197 GLY A CA 1
ATOM 1602 C C . GLY A 1 197 ? 29.508 -17.719 -5.183 1.00 71.38 197 GLY A C 1
ATOM 1603 O O . GLY A 1 197 ? 29.785 -18.436 -4.228 1.00 71.38 197 GLY A O 1
ATOM 1604 N N . MET A 1 198 ? 28.243 -17.553 -5.582 1.00 80.50 198 MET A N 1
ATOM 1605 C CA . MET A 1 198 ? 27.087 -18.144 -4.893 1.00 80.50 198 MET A CA 1
ATOM 1606 C C . MET A 1 198 ? 26.157 -18.845 -5.877 1.00 80.50 198 MET A C 1
ATOM 1608 O O . MET A 1 198 ? 25.834 -18.302 -6.933 1.00 80.50 198 MET A O 1
ATOM 1612 N N . VAL A 1 199 ? 25.680 -20.029 -5.493 1.00 85.81 199 VAL A N 1
ATOM 1613 C CA . VAL A 1 199 ? 24.739 -20.833 -6.280 1.00 85.81 199 VAL A CA 1
ATOM 1614 C C . VAL A 1 199 ? 23.421 -20.949 -5.525 1.00 85.81 199 VAL A C 1
ATOM 1616 O O . VAL A 1 199 ? 23.389 -21.359 -4.367 1.00 85.81 199 VAL A O 1
ATOM 1619 N N . TYR A 1 200 ? 22.320 -20.616 -6.197 1.00 88.19 200 TYR A N 1
ATOM 1620 C CA . TYR A 1 200 ? 20.974 -20.801 -5.663 1.00 88.19 200 TYR A CA 1
ATOM 1621 C C . TYR A 1 200 ? 20.402 -22.131 -6.148 1.00 88.19 200 TYR A C 1
ATOM 1623 O O . TYR A 1 200 ? 20.188 -22.322 -7.343 1.00 88.19 200 TYR A O 1
ATOM 1631 N N . ILE A 1 201 ? 20.132 -23.045 -5.216 1.00 91.00 201 ILE A N 1
ATOM 1632 C CA . ILE A 1 201 ? 19.560 -24.361 -5.512 1.00 91.00 201 ILE A CA 1
ATOM 1633 C C . ILE A 1 201 ? 18.139 -24.403 -4.962 1.00 91.00 201 ILE A C 1
ATOM 1635 O O . ILE A 1 201 ? 17.920 -24.271 -3.757 1.00 91.00 201 ILE A O 1
ATOM 1639 N N . LYS A 1 202 ? 17.160 -24.592 -5.849 1.00 92.75 202 LYS A N 1
ATOM 1640 C CA . LYS A 1 202 ? 15.768 -24.799 -5.448 1.00 92.75 202 LYS A CA 1
ATOM 1641 C C . LYS A 1 202 ? 15.560 -26.269 -5.093 1.00 92.75 202 LYS A C 1
ATOM 1643 O O . LYS A 1 202 ? 15.747 -27.141 -5.936 1.00 92.75 202 LYS A O 1
ATOM 1648 N N . ILE A 1 203 ? 15.140 -26.522 -3.859 1.00 93.50 203 ILE A N 1
ATOM 1649 C CA . ILE A 1 203 ? 14.825 -27.859 -3.341 1.00 93.50 203 ILE A CA 1
ATOM 1650 C C . ILE A 1 203 ? 13.309 -28.052 -3.219 1.00 93.50 203 ILE A C 1
ATOM 1652 O O . ILE A 1 203 ? 12.551 -27.080 -3.159 1.00 93.50 203 ILE A O 1
ATOM 1656 N N . LYS A 1 204 ? 12.853 -29.308 -3.201 1.00 93.50 204 LYS A N 1
ATOM 1657 C CA . LYS A 1 204 ? 11.435 -29.635 -3.000 1.00 93.50 204 LYS A CA 1
ATOM 1658 C C . LYS A 1 204 ? 11.067 -29.459 -1.512 1.00 93.50 204 LYS A C 1
ATOM 1660 O O . LYS A 1 204 ? 11.833 -29.934 -0.669 1.00 93.50 204 LYS A O 1
ATOM 1665 N N . PRO A 1 205 ? 9.920 -28.836 -1.174 1.00 91.12 205 PRO A N 1
ATOM 1666 C CA . PRO A 1 205 ? 9.481 -28.705 0.218 1.00 91.12 205 PRO A CA 1
ATOM 1667 C C . PRO A 1 205 ? 9.380 -30.068 0.918 1.00 91.12 205 PRO A C 1
ATOM 1669 O O . PRO A 1 205 ? 8.900 -31.029 0.311 1.00 91.12 205 PRO A O 1
ATOM 1672 N N . GLY A 1 206 ? 9.843 -30.157 2.166 1.00 91.94 206 GLY A N 1
ATOM 1673 C CA . GLY A 1 206 ? 9.842 -31.379 2.97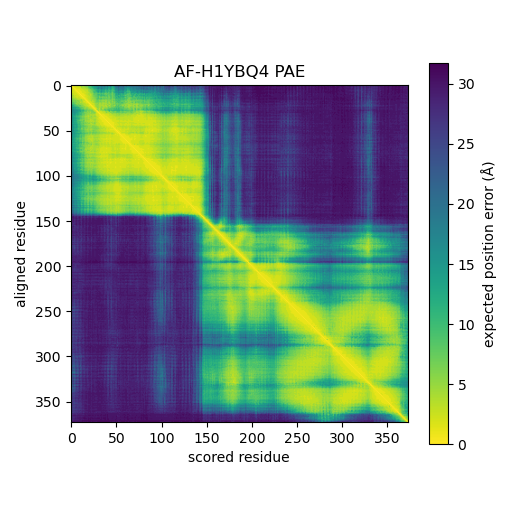8 1.00 91.94 206 GLY A CA 1
ATOM 1674 C C . GLY A 1 206 ? 10.991 -32.353 2.679 1.00 91.94 206 GLY A C 1
ATOM 1675 O O . GLY A 1 206 ? 11.026 -33.451 3.230 1.00 91.94 206 GLY A O 1
ATOM 1676 N N . THR A 1 207 ? 11.926 -31.991 1.792 1.00 94.19 207 THR A N 1
ATOM 1677 C CA . THR A 1 207 ? 13.096 -32.823 1.436 1.00 94.19 207 THR A CA 1
ATOM 1678 C C . THR A 1 207 ? 14.429 -32.194 1.842 1.00 94.19 207 THR A C 1
ATOM 1680 O O . THR A 1 207 ? 15.479 -32.566 1.318 1.00 94.19 207 THR A O 1
ATOM 1683 N N . GLU A 1 208 ? 14.415 -31.240 2.769 1.00 91.44 208 GLU A N 1
ATOM 1684 C CA . GLU A 1 208 ? 15.541 -30.363 3.101 1.00 91.44 208 GLU A CA 1
ATOM 1685 C C . GLU A 1 208 ? 16.770 -31.159 3.543 1.00 91.44 208 GLU A C 1
ATOM 1687 O O . GLU A 1 208 ? 17.847 -31.004 2.970 1.00 91.44 208 GLU A O 1
ATOM 1692 N N . LYS A 1 209 ? 16.601 -32.074 4.506 1.00 92.31 209 LYS A N 1
ATOM 1693 C CA . LYS A 1 209 ? 17.703 -32.883 5.049 1.00 92.31 209 LYS A CA 1
ATOM 1694 C C . LYS A 1 209 ? 18.327 -33.792 3.986 1.00 92.31 209 LYS A C 1
ATOM 1696 O O . LYS A 1 209 ? 19.548 -33.821 3.847 1.00 92.31 209 LYS A O 1
ATOM 1701 N N . ALA A 1 210 ? 17.498 -34.504 3.220 1.00 94.31 210 ALA A N 1
ATOM 1702 C CA . ALA A 1 210 ? 17.960 -35.416 2.172 1.00 94.31 210 ALA A CA 1
ATOM 1703 C C . ALA A 1 210 ? 18.641 -34.659 1.018 1.00 94.31 210 ALA A C 1
ATOM 1705 O O . ALA A 1 210 ? 19.720 -35.046 0.567 1.00 94.31 210 ALA A O 1
ATOM 1706 N N . SER A 1 211 ? 18.052 -33.539 0.587 1.00 94.38 211 SER A N 1
ATOM 1707 C CA . SER A 1 211 ? 18.607 -32.682 -0.464 1.00 94.38 211 SER A CA 1
ATOM 1708 C C . SER A 1 211 ? 19.943 -32.078 -0.043 1.00 94.38 211 SER A C 1
ATOM 1710 O O . SER A 1 211 ? 20.897 -32.130 -0.812 1.00 94.38 211 SER A O 1
ATOM 1712 N N . LEU A 1 212 ? 20.057 -31.565 1.187 1.00 94.00 212 LEU A N 1
ATOM 1713 C CA . LEU A 1 212 ? 21.318 -31.025 1.701 1.00 94.00 212 LEU A CA 1
ATOM 1714 C C . LEU A 1 212 ? 22.416 -32.084 1.772 1.00 94.00 212 LEU A C 1
ATOM 1716 O O . LEU A 1 212 ? 23.541 -31.809 1.366 1.00 94.00 212 LEU A O 1
ATOM 1720 N N . GLN A 1 213 ? 22.104 -33.297 2.234 1.00 94.38 213 GLN A N 1
ATOM 1721 C CA . GLN A 1 213 ? 23.075 -34.394 2.251 1.00 94.38 213 GLN A CA 1
ATOM 1722 C C . GLN A 1 213 ? 23.558 -34.744 0.838 1.00 94.38 213 GLN A C 1
ATOM 1724 O O . GLN A 1 213 ? 24.760 -34.913 0.617 1.00 94.38 213 GLN A O 1
ATOM 1729 N N . TYR A 1 214 ? 22.640 -34.809 -0.129 1.00 94.81 214 TYR A N 1
ATOM 1730 C CA . TYR A 1 214 ? 22.974 -35.066 -1.528 1.00 94.81 214 TYR A CA 1
ATOM 1731 C C . TYR A 1 214 ? 23.843 -33.951 -2.131 1.00 94.81 214 TYR A C 1
ATOM 1733 O O . TYR A 1 214 ? 24.859 -34.233 -2.777 1.00 94.81 214 TYR A O 1
ATOM 1741 N N . ILE A 1 215 ? 23.483 -32.688 -1.882 1.00 94.38 215 ILE A N 1
ATOM 1742 C CA . ILE A 1 215 ? 24.225 -31.514 -2.353 1.00 94.38 215 ILE A CA 1
ATOM 1743 C C . ILE A 1 215 ? 25.619 -31.486 -1.724 1.00 94.38 215 ILE A C 1
ATOM 1745 O O . ILE A 1 215 ? 26.597 -31.364 -2.454 1.00 94.38 215 ILE A O 1
ATOM 1749 N N . ALA A 1 216 ? 25.739 -31.677 -0.409 1.00 93.25 216 ALA A N 1
ATOM 1750 C CA . ALA A 1 216 ? 27.018 -31.677 0.299 1.00 93.25 216 ALA A CA 1
ATOM 1751 C C . ALA A 1 216 ? 27.956 -32.786 -0.208 1.00 93.25 216 ALA A C 1
ATOM 1753 O O . ALA A 1 216 ? 29.135 -32.539 -0.468 1.00 93.25 216 ALA A O 1
ATOM 1754 N N . LYS A 1 217 ? 27.430 -34.004 -0.415 1.00 95.19 217 LYS A N 1
ATOM 1755 C CA . LYS A 1 217 ? 28.199 -35.128 -0.975 1.00 95.19 217 LYS A CA 1
ATOM 1756 C C . LYS A 1 217 ? 28.684 -34.824 -2.393 1.00 95.19 217 LYS A C 1
ATOM 1758 O O . LYS A 1 217 ? 29.838 -35.089 -2.723 1.00 95.19 217 LYS A O 1
ATOM 1763 N N . THR A 1 218 ? 27.813 -34.254 -3.223 1.00 94.25 218 THR A N 1
ATOM 1764 C CA . THR A 1 218 ? 28.145 -33.879 -4.603 1.00 94.25 218 THR A CA 1
ATOM 1765 C C . THR A 1 218 ? 29.168 -32.745 -4.639 1.00 94.25 218 THR A C 1
ATOM 1767 O O . THR A 1 218 ? 30.138 -32.833 -5.386 1.00 94.25 218 THR A O 1
ATOM 1770 N N . PHE A 1 219 ? 29.011 -31.731 -3.787 1.00 92.75 219 PHE A N 1
ATOM 1771 C CA . PHE A 1 219 ? 29.934 -30.606 -3.669 1.00 92.75 219 PHE A CA 1
ATOM 1772 C C . PHE A 1 219 ? 31.330 -31.068 -3.254 1.00 92.75 219 PHE A C 1
ATOM 1774 O O . PHE A 1 219 ? 32.295 -30.727 -3.924 1.00 92.75 219 PHE A O 1
ATOM 1781 N N . LYS A 1 220 ? 31.444 -31.922 -2.228 1.00 93.44 220 LYS A N 1
ATOM 1782 C CA . LYS A 1 220 ? 32.737 -32.459 -1.774 1.00 93.44 220 LYS A CA 1
ATOM 1783 C C . LYS A 1 220 ? 33.446 -33.287 -2.851 1.00 93.44 220 LYS A C 1
ATOM 1785 O O . LYS A 1 220 ? 34.669 -33.284 -2.914 1.00 93.44 220 LYS A O 1
ATOM 1790 N N . ARG A 1 221 ? 32.687 -33.982 -3.708 1.00 94.62 221 ARG A N 1
ATOM 1791 C CA . ARG A 1 221 ? 33.238 -34.724 -4.853 1.00 94.62 221 ARG A CA 1
ATOM 1792 C C . ARG A 1 221 ? 33.788 -33.793 -5.937 1.00 94.62 221 ARG A C 1
ATOM 1794 O O . ARG A 1 221 ? 34.789 -34.130 -6.552 1.00 94.62 221 ARG A O 1
ATOM 1801 N N . LEU A 1 222 ? 33.126 -32.664 -6.186 1.00 91.50 222 LEU A N 1
ATOM 1802 C CA . LEU A 1 222 ? 33.525 -31.703 -7.220 1.00 91.50 222 LEU A CA 1
ATOM 1803 C C . LEU A 1 222 ? 34.621 -30.738 -6.739 1.00 91.50 222 LEU A C 1
ATOM 1805 O O . LEU A 1 222 ? 35.491 -30.368 -7.518 1.00 91.50 222 LEU A O 1
ATOM 1809 N N . PHE A 1 223 ? 34.592 -30.354 -5.461 1.00 89.44 223 PHE A N 1
ATOM 1810 C CA . PHE A 1 223 ? 35.465 -29.343 -4.862 1.00 89.44 223 PHE A CA 1
ATOM 1811 C C . PHE A 1 223 ? 36.023 -29.825 -3.509 1.00 89.44 223 PHE A C 1
ATOM 1813 O O . PHE A 1 223 ? 35.650 -29.296 -2.462 1.00 89.44 223 PHE A O 1
ATOM 1820 N N . PRO A 1 224 ? 36.921 -30.826 -3.491 1.00 90.31 224 PRO A N 1
ATOM 1821 C CA . PRO A 1 224 ? 37.393 -31.454 -2.251 1.00 90.31 224 PRO A CA 1
ATOM 1822 C C . PRO A 1 224 ? 38.171 -30.506 -1.327 1.00 90.31 224 PRO A C 1
ATOM 1824 O O . PRO A 1 224 ? 38.189 -30.722 -0.118 1.00 90.31 224 PRO A O 1
ATOM 1827 N N . MET A 1 225 ? 38.790 -29.463 -1.886 1.00 90.44 225 MET A N 1
ATOM 1828 C CA . MET A 1 225 ? 39.601 -28.486 -1.148 1.00 90.44 225 MET A CA 1
ATOM 1829 C C . MET A 1 225 ? 38.793 -27.293 -0.611 1.00 90.44 225 MET A C 1
ATOM 1831 O O . MET A 1 225 ? 39.330 -26.507 0.164 1.00 90.44 225 MET A O 1
ATOM 1835 N N . ASN A 1 226 ? 37.516 -27.147 -0.992 1.00 87.00 226 ASN A N 1
ATOM 1836 C CA . ASN A 1 226 ? 36.679 -26.021 -0.573 1.00 87.00 226 ASN A CA 1
ATOM 1837 C C . ASN A 1 226 ? 35.675 -26.452 0.511 1.00 87.00 226 ASN A C 1
ATOM 1839 O O . ASN A 1 226 ? 35.027 -27.494 0.366 1.00 87.00 226 ASN A O 1
ATOM 1843 N N . PRO A 1 227 ? 35.477 -25.657 1.579 1.00 89.06 227 PRO A N 1
ATOM 1844 C CA . PRO A 1 227 ? 34.463 -25.953 2.581 1.00 89.06 227 PRO A CA 1
ATOM 1845 C C . PRO A 1 227 ? 33.054 -25.803 1.991 1.00 89.06 227 PRO A C 1
ATOM 1847 O O . PRO A 1 227 ? 32.757 -24.848 1.272 1.00 89.06 227 PRO A O 1
ATOM 1850 N N . PHE A 1 228 ? 32.164 -26.741 2.321 1.00 89.44 228 PHE A N 1
ATOM 1851 C CA . PHE A 1 228 ? 30.753 -26.641 1.955 1.00 89.44 228 PHE A CA 1
ATOM 1852 C C . PHE A 1 228 ? 30.046 -25.649 2.884 1.00 89.44 228 PHE A C 1
ATOM 1854 O O . PHE A 1 228 ? 29.722 -25.977 4.025 1.00 89.44 228 PHE A O 1
ATOM 1861 N N . ILE A 1 229 ? 29.813 -24.438 2.384 1.00 89.69 229 ILE A N 1
ATOM 1862 C CA . ILE A 1 229 ? 29.088 -23.378 3.087 1.00 89.69 229 ILE A CA 1
ATOM 1863 C C . ILE A 1 229 ? 27.722 -23.223 2.424 1.00 89.69 229 ILE A C 1
ATOM 1865 O O . ILE A 1 229 ? 27.625 -23.092 1.204 1.00 89.69 229 ILE A O 1
ATOM 1869 N N . TYR A 1 230 ? 26.662 -23.230 3.226 1.00 90.00 230 TYR A N 1
ATOM 1870 C CA . TYR A 1 230 ? 25.300 -23.030 2.751 1.00 90.00 230 TYR A CA 1
ATOM 1871 C C . TYR A 1 230 ? 24.548 -22.087 3.685 1.00 90.00 230 TYR A C 1
ATOM 1873 O O . TYR A 1 230 ? 24.846 -21.994 4.873 1.00 90.00 230 TYR A O 1
ATOM 1881 N N . ALA A 1 231 ? 23.555 -21.400 3.133 1.00 90.12 231 ALA A N 1
ATOM 1882 C CA . ALA A 1 231 ? 22.598 -20.611 3.889 1.00 90.12 231 ALA A CA 1
ATOM 1883 C C . ALA A 1 231 ? 21.215 -20.815 3.277 1.00 90.12 231 ALA A C 1
ATOM 1885 O O . ALA A 1 231 ? 21.064 -20.836 2.049 1.00 90.12 231 ALA A O 1
ATOM 1886 N N . PHE A 1 232 ? 20.194 -20.958 4.117 1.00 90.81 232 PHE A N 1
ATOM 1887 C CA . PHE A 1 232 ? 18.829 -21.001 3.620 1.00 90.81 232 PHE A CA 1
ATOM 1888 C C . PHE A 1 232 ? 18.405 -19.606 3.182 1.00 90.81 232 PHE A C 1
ATOM 1890 O O . PHE A 1 232 ? 18.445 -18.646 3.952 1.00 90.81 232 PHE A O 1
ATOM 1897 N N . LYS A 1 233 ? 17.940 -19.490 1.934 1.00 87.75 233 LYS A N 1
ATOM 1898 C CA . LYS A 1 233 ? 17.465 -18.203 1.417 1.00 87.75 233 LYS A CA 1
ATOM 1899 C C . LYS A 1 233 ? 16.291 -17.658 2.233 1.00 87.75 233 LYS A C 1
ATOM 1901 O O . LYS A 1 233 ? 16.178 -16.447 2.372 1.00 87.75 233 LYS A O 1
ATOM 1906 N N . GLN A 1 234 ? 15.460 -18.542 2.784 1.00 85.94 234 GLN A N 1
ATOM 1907 C CA . GLN A 1 234 ? 14.347 -18.176 3.656 1.00 85.94 234 GLN A CA 1
ATOM 1908 C C . GLN A 1 234 ? 14.826 -17.468 4.930 1.00 85.94 234 GLN A C 1
ATOM 1910 O O . GLN A 1 234 ? 14.314 -16.406 5.260 1.00 85.94 234 GLN A O 1
ATOM 1915 N N . GLU A 1 235 ? 15.860 -17.993 5.584 1.00 86.94 235 GLU A N 1
ATOM 1916 C CA . GLU A 1 235 ? 16.426 -17.405 6.800 1.00 86.94 235 GLU A CA 1
ATOM 1917 C C . GLU A 1 235 ? 17.066 -16.037 6.520 1.00 86.94 235 GLU A C 1
ATOM 1919 O O . GLU A 1 235 ? 16.815 -15.067 7.230 1.00 86.94 235 GLU A O 1
ATOM 1924 N N . GLN A 1 236 ? 17.814 -15.911 5.418 1.00 84.69 236 GLN A N 1
ATOM 1925 C CA . GLN A 1 236 ? 18.340 -14.612 4.978 1.00 84.69 236 GLN A CA 1
ATOM 1926 C C . GLN A 1 236 ? 17.226 -13.604 4.677 1.00 84.69 236 GLN A C 1
ATOM 1928 O O . GLN A 1 236 ? 17.369 -12.407 4.935 1.00 84.69 236 GLN A O 1
ATOM 1933 N N . ASN A 1 237 ? 16.124 -14.079 4.096 1.00 84.12 237 ASN A N 1
ATOM 1934 C CA . ASN A 1 237 ? 14.966 -13.252 3.805 1.00 84.12 237 ASN A CA 1
ATOM 1935 C C . ASN A 1 237 ? 14.349 -12.745 5.113 1.00 84.12 237 ASN A C 1
ATOM 1937 O O . ASN A 1 237 ? 14.195 -11.544 5.282 1.00 84.12 237 ASN A O 1
ATOM 1941 N N . GLU A 1 238 ? 14.092 -13.631 6.073 1.00 86.00 238 GLU A N 1
ATOM 1942 C CA . GLU A 1 238 ? 13.575 -13.273 7.400 1.00 86.00 238 GLU A CA 1
ATOM 1943 C C . GLU A 1 238 ? 14.479 -12.279 8.132 1.00 86.00 238 GLU A C 1
ATOM 1945 O O . GLU A 1 238 ? 13.983 -11.290 8.669 1.00 86.00 238 GLU A O 1
ATOM 1950 N N . GLN A 1 239 ? 15.800 -12.466 8.079 1.00 85.44 239 GLN A N 1
ATOM 1951 C CA . GLN A 1 239 ? 16.766 -11.505 8.619 1.00 85.44 239 GLN A CA 1
ATOM 1952 C C . GLN A 1 239 ? 16.662 -10.137 7.931 1.00 85.44 239 GLN A C 1
ATOM 1954 O O . GLN A 1 239 ? 16.704 -9.108 8.604 1.00 85.44 239 GLN A O 1
ATOM 1959 N N . SER A 1 240 ? 16.452 -10.117 6.611 1.00 82.31 240 SER A N 1
ATOM 1960 C CA . SER A 1 240 ? 16.272 -8.881 5.835 1.00 82.31 240 SER A CA 1
ATOM 1961 C C . SER A 1 240 ? 14.985 -8.122 6.190 1.00 82.31 240 SER A C 1
ATOM 1963 O O . SER A 1 240 ? 14.914 -6.927 5.925 1.00 82.31 240 SER A O 1
ATOM 1965 N N . TYR A 1 241 ? 13.990 -8.791 6.789 1.00 85.00 241 TYR A N 1
ATOM 1966 C CA . TYR A 1 241 ? 12.728 -8.197 7.262 1.00 85.00 241 TYR A CA 1
ATOM 1967 C C . TYR A 1 241 ? 12.635 -8.100 8.796 1.00 85.00 241 TYR A C 1
ATOM 1969 O O . TYR A 1 241 ? 11.594 -7.717 9.340 1.00 85.00 241 TYR A O 1
ATOM 1977 N N . ALA A 1 242 ? 13.689 -8.481 9.525 1.00 87.69 242 ALA A N 1
ATOM 1978 C CA . ALA A 1 242 ? 13.637 -8.607 10.979 1.00 87.69 242 ALA A CA 1
ATOM 1979 C C . ALA A 1 242 ? 13.426 -7.252 11.668 1.00 87.69 242 ALA A C 1
ATOM 1981 O O . ALA A 1 242 ? 12.724 -7.172 12.677 1.00 87.69 242 ALA A O 1
ATOM 1982 N N . THR A 1 243 ? 14.002 -6.181 11.119 1.00 86.62 243 THR A N 1
ATOM 1983 C CA . THR A 1 243 ? 13.846 -4.822 11.649 1.00 86.62 243 THR A CA 1
ATOM 1984 C C . THR A 1 243 ? 12.392 -4.366 11.557 1.00 86.62 243 THR A C 1
ATOM 1986 O O . THR A 1 243 ? 11.827 -3.904 12.547 1.00 86.62 243 THR A O 1
ATOM 1989 N N . GLU A 1 244 ? 11.752 -4.562 10.407 1.00 86.38 244 GLU A N 1
ATOM 1990 C CA . GLU A 1 244 ? 10.347 -4.231 10.170 1.00 86.38 244 GLU A CA 1
ATOM 1991 C C . GLU A 1 244 ? 9.417 -5.090 11.034 1.00 86.38 244 GLU A C 1
ATOM 1993 O O . GLU A 1 244 ? 8.443 -4.581 11.594 1.00 86.38 244 GLU A O 1
ATOM 1998 N N . ALA A 1 245 ? 9.731 -6.379 11.199 1.00 88.88 245 ALA A N 1
ATOM 1999 C CA . ALA A 1 245 ? 8.975 -7.280 12.062 1.00 88.88 245 ALA A CA 1
ATOM 2000 C C . ALA A 1 245 ? 9.033 -6.852 13.540 1.00 88.88 245 ALA A C 1
ATOM 2002 O O . ALA A 1 245 ? 7.997 -6.802 14.207 1.00 88.88 245 ALA A O 1
ATOM 2003 N N . ARG A 1 246 ? 10.218 -6.473 14.040 1.00 91.50 246 ARG A N 1
ATOM 2004 C CA . ARG A 1 246 ? 10.391 -5.945 15.405 1.00 91.50 246 ARG A CA 1
ATOM 2005 C C . ARG A 1 246 ? 9.649 -4.627 15.596 1.00 91.50 246 ARG A C 1
ATOM 2007 O O . ARG A 1 246 ? 8.942 -4.469 16.587 1.00 91.50 246 ARG A O 1
ATOM 2014 N N . TRP A 1 247 ? 9.746 -3.709 14.636 1.00 89.69 247 TRP A N 1
ATOM 2015 C CA . TRP A 1 247 ? 9.006 -2.444 14.664 1.00 89.69 247 TRP A CA 1
ATOM 2016 C C . TRP A 1 247 ? 7.495 -2.659 14.724 1.00 89.69 247 TRP A C 1
ATOM 2018 O O . TRP A 1 247 ? 6.821 -2.061 15.563 1.00 89.69 247 TRP A O 1
ATOM 2028 N N . LYS A 1 248 ? 6.962 -3.562 13.892 1.00 91.19 248 LYS A N 1
ATOM 2029 C CA . LYS A 1 248 ? 5.552 -3.967 13.943 1.00 91.19 248 LYS A CA 1
ATOM 2030 C C . LYS A 1 248 ? 5.171 -4.473 15.336 1.00 91.19 248 LYS A C 1
ATOM 2032 O O . LYS A 1 248 ? 4.114 -4.106 15.841 1.00 91.19 248 LYS A O 1
ATOM 2037 N N . GLN A 1 249 ? 6.009 -5.307 15.949 1.00 94.50 249 GLN A N 1
ATOM 2038 C CA . GLN A 1 249 ? 5.745 -5.870 17.272 1.00 94.50 249 GLN A CA 1
ATOM 2039 C C . GLN A 1 249 ? 5.740 -4.798 18.371 1.00 94.50 249 GLN A C 1
ATOM 2041 O O . GLN A 1 249 ? 4.826 -4.788 19.193 1.00 94.50 249 GLN A O 1
ATOM 2046 N N . ILE A 1 250 ? 6.704 -3.872 18.353 1.00 95.88 250 ILE A N 1
ATOM 2047 C CA . ILE A 1 250 ? 6.776 -2.745 19.296 1.00 95.88 250 ILE A CA 1
ATOM 2048 C C . ILE A 1 250 ? 5.523 -1.873 19.176 1.00 95.88 250 ILE A C 1
ATOM 2050 O O . ILE A 1 250 ? 4.850 -1.634 20.174 1.00 95.88 250 ILE A O 1
ATOM 2054 N N . ILE A 1 251 ? 5.158 -1.464 17.955 1.00 93.44 251 ILE A N 1
ATOM 2055 C CA . ILE A 1 251 ? 3.976 -0.624 17.713 1.00 93.44 251 ILE A CA 1
ATOM 2056 C C . ILE A 1 251 ? 2.695 -1.334 18.158 1.00 93.44 251 ILE A C 1
ATOM 2058 O O . ILE A 1 251 ? 1.835 -0.707 18.771 1.00 93.44 251 ILE A O 1
ATOM 2062 N N . LEU A 1 252 ? 2.559 -2.635 17.880 1.00 95.00 252 LEU A N 1
ATOM 2063 C CA . LEU A 1 252 ? 1.386 -3.409 18.285 1.00 95.00 252 LEU A CA 1
ATOM 2064 C C . LEU A 1 252 ? 1.272 -3.483 19.809 1.00 95.00 252 LEU A C 1
ATOM 2066 O O . LEU A 1 252 ? 0.194 -3.242 20.349 1.00 95.00 252 LEU A O 1
ATOM 2070 N N . PHE A 1 253 ? 2.375 -3.767 20.503 1.00 96.88 253 PHE A N 1
ATOM 2071 C CA . PHE A 1 253 ? 2.393 -3.797 21.962 1.00 96.88 253 PHE A CA 1
ATOM 2072 C C . PHE A 1 253 ? 2.044 -2.427 22.557 1.00 96.88 253 PHE A C 1
ATOM 2074 O O . PHE A 1 253 ? 1.175 -2.338 23.425 1.00 96.88 253 PHE A O 1
ATOM 2081 N N . SER A 1 254 ? 2.648 -1.351 22.042 1.00 95.69 254 SER A N 1
ATOM 2082 C CA . SER A 1 254 ? 2.328 0.018 22.453 1.00 95.69 254 SER A CA 1
ATOM 2083 C C . SER A 1 254 ? 0.859 0.359 22.206 1.00 95.69 254 SER A C 1
ATOM 2085 O O . SER A 1 254 ? 0.217 0.903 23.095 1.00 95.69 254 SER A O 1
ATOM 2087 N N . ALA A 1 255 ? 0.295 -0.009 21.053 1.00 93.06 255 ALA A N 1
ATOM 2088 C CA . ALA A 1 255 ? -1.108 0.247 20.736 1.00 93.06 255 ALA A CA 1
ATOM 2089 C C . ALA A 1 255 ? -2.061 -0.468 21.705 1.00 93.06 255 ALA A C 1
ATOM 2091 O O . ALA A 1 255 ? -2.992 0.153 22.216 1.00 93.06 255 ALA A O 1
ATOM 2092 N N . VAL A 1 256 ? -1.812 -1.748 22.003 1.00 94.25 256 VAL A N 1
ATOM 2093 C CA . VAL A 1 256 ? -2.616 -2.517 22.969 1.00 94.25 256 VAL A CA 1
ATOM 2094 C C . VAL A 1 256 ? -2.530 -1.896 24.364 1.00 94.25 256 VAL A C 1
ATOM 2096 O O . VAL A 1 256 ? -3.558 -1.710 25.015 1.00 94.25 256 VAL A O 1
ATOM 2099 N N . LEU A 1 257 ? -1.327 -1.519 24.806 1.00 96.12 257 LEU A N 1
ATOM 2100 C CA . LEU A 1 257 ? -1.122 -0.878 26.102 1.00 96.12 257 LEU A CA 1
ATOM 2101 C C . LEU A 1 257 ? -1.822 0.485 26.184 1.00 96.12 257 LEU A C 1
ATOM 2103 O O . LEU A 1 257 ? -2.489 0.777 27.175 1.00 96.12 257 LEU A O 1
ATOM 2107 N N . THR A 1 258 ? -1.726 1.308 25.137 1.00 93.94 258 THR A N 1
ATOM 2108 C CA . THR A 1 258 ? -2.423 2.597 25.067 1.00 93.94 258 THR A CA 1
ATOM 2109 C C . THR A 1 258 ? -3.933 2.408 25.131 1.00 93.94 258 THR A C 1
ATOM 2111 O O . THR A 1 258 ? -4.578 3.087 25.923 1.00 93.94 258 THR A O 1
ATOM 2114 N N . ILE A 1 259 ? -4.497 1.460 24.374 1.00 91.25 259 ILE A N 1
ATOM 2115 C CA . ILE A 1 259 ? -5.933 1.147 24.430 1.00 91.25 259 ILE A CA 1
ATOM 2116 C C . ILE A 1 259 ? -6.334 0.746 25.851 1.00 91.25 259 ILE A C 1
ATOM 2118 O O . ILE A 1 259 ? -7.326 1.255 26.368 1.00 91.25 259 ILE A O 1
ATOM 2122 N N . PHE A 1 260 ? -5.554 -0.116 26.505 1.00 91.94 260 PHE A N 1
ATOM 2123 C CA . PHE A 1 260 ? -5.820 -0.550 27.874 1.00 91.94 260 PHE A CA 1
ATOM 2124 C C . PHE A 1 260 ? -5.841 0.625 28.866 1.00 91.94 260 PHE A C 1
ATOM 2126 O O . PHE A 1 260 ? -6.803 0.784 29.618 1.00 91.94 260 PHE A O 1
ATOM 2133 N N . ILE A 1 261 ? -4.835 1.504 28.819 1.00 93.56 261 ILE A N 1
ATOM 2134 C CA . ILE A 1 261 ? -4.766 2.705 29.669 1.00 93.56 261 ILE A CA 1
ATOM 2135 C C . ILE A 1 261 ? -5.933 3.656 29.367 1.00 93.56 261 ILE A C 1
ATOM 2137 O O . ILE A 1 261 ? -6.568 4.175 30.287 1.00 93.56 261 ILE A O 1
ATOM 2141 N N . SER A 1 262 ? -6.267 3.857 28.090 1.00 90.69 262 SER A N 1
ATOM 2142 C CA . SER A 1 262 ? -7.417 4.669 27.685 1.00 90.69 262 SER A CA 1
ATOM 2143 C C . SER A 1 262 ? -8.739 4.104 28.208 1.00 90.69 262 SER A C 1
ATOM 2145 O O . SER A 1 262 ? -9.594 4.882 28.625 1.00 90.69 262 SER A O 1
ATOM 2147 N N . CYS A 1 263 ? -8.906 2.778 28.251 1.00 89.00 263 CYS A N 1
ATOM 2148 C CA . CYS A 1 263 ? -10.096 2.144 28.826 1.00 89.00 263 CYS A CA 1
ATOM 2149 C C . CYS A 1 263 ? -10.215 2.412 30.330 1.00 89.00 263 CYS A C 1
ATOM 2151 O O . CYS A 1 263 ? -11.310 2.705 30.800 1.00 89.00 263 CYS A O 1
ATOM 2153 N N . ILE A 1 264 ? -9.105 2.378 31.077 1.00 90.75 264 ILE A N 1
ATOM 2154 C CA . ILE A 1 264 ? -9.090 2.727 32.509 1.00 90.75 264 ILE A CA 1
ATOM 2155 C C . ILE A 1 264 ? -9.468 4.200 32.709 1.00 90.75 264 ILE A C 1
ATOM 2157 O O . ILE A 1 264 ? -10.286 4.518 33.572 1.00 90.75 264 ILE A O 1
ATOM 2161 N N . GLY A 1 265 ? -8.915 5.100 31.891 1.00 89.88 265 GLY A N 1
ATOM 2162 C CA . GLY A 1 265 ? -9.248 6.524 31.944 1.00 89.88 265 GLY A CA 1
ATOM 2163 C C . GLY A 1 265 ? -10.724 6.790 31.640 1.00 89.88 265 GLY A C 1
ATOM 2164 O O . GLY A 1 265 ? -11.398 7.496 32.391 1.00 89.88 265 GLY A O 1
ATOM 2165 N N . LEU A 1 266 ? -11.252 6.172 30.579 1.00 87.38 266 LEU A N 1
ATOM 2166 C CA . LEU A 1 266 ? -12.668 6.262 30.224 1.00 87.38 266 LEU A CA 1
ATOM 2167 C C . LEU A 1 266 ? -13.559 5.683 31.329 1.00 87.38 266 LEU A C 1
ATOM 2169 O O . LEU A 1 266 ? -14.568 6.292 31.677 1.00 87.38 266 LEU A O 1
ATOM 2173 N N . PHE A 1 267 ? -13.169 4.548 31.913 1.00 85.50 267 PHE A N 1
ATOM 2174 C CA . PHE A 1 267 ? -13.859 3.944 33.047 1.00 85.50 267 PHE A CA 1
ATOM 2175 C C . PHE A 1 267 ? -13.932 4.917 34.233 1.00 85.50 267 PHE A C 1
ATOM 2177 O O . PHE A 1 267 ? -15.031 5.202 34.709 1.00 85.50 267 PHE A O 1
ATOM 2184 N N . GLY A 1 268 ? -12.807 5.507 34.648 1.00 87.44 268 GLY A N 1
ATOM 2185 C CA . GLY A 1 268 ? -12.765 6.473 35.752 1.00 87.44 268 GLY A CA 1
ATOM 2186 C C . GLY A 1 268 ? -13.626 7.716 35.501 1.00 87.44 268 GLY A C 1
ATOM 2187 O O . GLY A 1 268 ? -14.424 8.104 36.355 1.00 87.44 268 GLY A O 1
ATOM 2188 N N . LEU A 1 269 ? -13.539 8.300 34.301 1.00 86.19 269 LEU A N 1
ATOM 2189 C CA . LEU A 1 269 ? -14.372 9.443 33.911 1.00 86.19 269 LEU A CA 1
ATOM 2190 C C . LEU A 1 269 ? -15.863 9.090 33.887 1.00 86.19 269 LEU A C 1
ATOM 2192 O O . LEU A 1 269 ? -16.691 9.901 34.300 1.00 86.19 269 LEU A O 1
ATOM 2196 N N . SER A 1 270 ? -16.208 7.881 33.435 1.00 84.44 270 SER A N 1
ATOM 2197 C CA . SER A 1 270 ? -17.595 7.415 33.411 1.00 84.44 270 SER A CA 1
ATOM 2198 C C . SER A 1 270 ? -18.179 7.268 34.815 1.00 84.44 270 SER A C 1
ATOM 2200 O O . SER A 1 270 ? -19.307 7.698 35.044 1.00 84.44 270 SER A O 1
ATOM 2202 N N . VAL A 1 271 ? -17.404 6.753 35.777 1.00 84.12 271 VAL A N 1
ATOM 2203 C CA . VAL A 1 271 ? -17.841 6.603 37.174 1.00 84.12 271 VAL A CA 1
ATOM 2204 C C . VAL A 1 271 ? -18.132 7.971 37.791 1.00 84.12 271 VAL A C 1
ATOM 2206 O O . VAL A 1 271 ? -19.239 8.191 38.277 1.00 84.12 271 VAL A O 1
ATOM 2209 N N . LEU A 1 272 ? -17.197 8.919 37.675 1.00 84.00 272 LEU A N 1
ATOM 2210 C CA . LEU A 1 272 ? -17.362 10.278 38.207 1.00 84.00 272 LEU A CA 1
ATOM 2211 C C . LEU A 1 272 ? -18.541 11.022 37.561 1.00 84.00 272 LEU A C 1
ATOM 2213 O O . LEU A 1 272 ? -19.261 11.767 38.228 1.00 84.00 272 LEU A O 1
ATOM 2217 N N . ALA A 1 273 ? -18.750 10.841 36.253 1.00 81.88 273 ALA A N 1
ATOM 2218 C CA . ALA A 1 273 ? -19.872 11.449 35.544 1.00 81.88 273 ALA A CA 1
ATOM 2219 C C . ALA A 1 273 ? -21.221 10.893 36.022 1.00 81.88 273 ALA A C 1
ATOM 2221 O O . ALA A 1 273 ? -22.179 11.656 36.167 1.00 81.88 273 ALA A O 1
ATOM 2222 N N . VAL A 1 274 ? -21.291 9.586 36.291 1.00 79.00 274 VAL A N 1
ATOM 2223 C CA . VAL A 1 274 ? -22.494 8.945 36.827 1.00 79.00 274 VAL A CA 1
ATOM 2224 C C . VAL A 1 274 ? -22.757 9.400 38.259 1.00 79.00 274 VAL A C 1
ATOM 2226 O O . VAL A 1 274 ? -23.887 9.787 38.541 1.00 79.00 274 VAL A O 1
ATOM 2229 N N . GLU A 1 275 ? -21.740 9.448 39.127 1.00 80.56 275 GLU A N 1
ATOM 2230 C CA . GLU A 1 275 ? -21.856 9.927 40.515 1.00 80.56 275 GLU A CA 1
ATOM 2231 C C . GLU A 1 275 ? -22.456 11.336 40.596 1.00 80.56 275 GLU A C 1
ATOM 2233 O O . GLU A 1 275 ? -23.418 11.568 41.331 1.00 80.56 275 GLU A O 1
ATOM 2238 N N . LYS A 1 276 ? -21.974 12.263 39.759 1.00 80.81 276 LYS A N 1
ATOM 2239 C CA . LYS A 1 276 ? -22.512 13.633 39.692 1.00 80.81 276 LYS A CA 1
ATOM 2240 C C . LYS A 1 276 ? -23.970 13.697 39.226 1.00 80.81 276 LYS A C 1
ATOM 2242 O O . LYS A 1 276 ? -24.655 14.672 39.522 1.00 80.81 276 LYS A O 1
ATOM 2247 N N . ARG A 1 277 ? -24.454 12.682 38.503 1.00 79.81 277 ARG A N 1
ATOM 2248 C CA . ARG A 1 277 ? -25.818 12.613 37.952 1.00 79.81 277 ARG A CA 1
ATOM 2249 C C . ARG A 1 277 ? -26.734 11.634 38.700 1.00 79.81 277 ARG A C 1
ATOM 2251 O O . ARG A 1 277 ? -27.868 11.433 38.273 1.00 79.81 277 ARG A O 1
ATOM 2258 N N . VAL A 1 278 ? -26.310 11.071 39.839 1.00 79.00 278 VAL A N 1
ATOM 2259 C CA . VAL A 1 278 ? -27.108 10.096 40.616 1.00 79.00 278 VAL A CA 1
ATOM 2260 C C . VAL A 1 278 ? -28.478 10.651 41.014 1.00 79.00 278 VAL A C 1
ATOM 2262 O O . VAL A 1 278 ? -29.471 9.938 40.879 1.00 79.00 278 VAL A O 1
ATOM 2265 N N . LYS A 1 279 ? -28.565 11.919 41.449 1.00 75.31 279 LYS A N 1
ATOM 2266 C CA . LYS A 1 279 ? -29.845 12.548 41.832 1.00 75.31 279 LYS A CA 1
ATOM 2267 C C . LYS A 1 279 ? -30.824 12.620 40.655 1.00 75.31 279 LYS A C 1
ATOM 2269 O O . LYS A 1 279 ? -31.980 12.232 40.791 1.00 75.31 279 LYS A O 1
ATOM 2274 N N . GLU A 1 280 ? -30.350 13.049 39.486 1.00 80.94 280 GLU A N 1
ATOM 2275 C CA . GLU A 1 280 ? -31.162 13.130 38.266 1.00 80.94 280 GLU A CA 1
ATOM 2276 C C . GLU A 1 280 ? -31.631 11.739 37.807 1.00 80.94 280 GLU A C 1
ATOM 2278 O O . GLU A 1 280 ? -32.806 11.541 37.488 1.00 80.94 280 GLU A O 1
ATOM 2283 N N . ILE A 1 281 ? -30.722 10.760 37.819 1.00 80.50 281 ILE A N 1
ATOM 2284 C CA . ILE A 1 281 ? -31.003 9.372 37.432 1.00 80.50 281 ILE A CA 1
ATOM 2285 C C . ILE A 1 281 ? -32.020 8.737 38.393 1.00 80.50 281 ILE A C 1
ATOM 2287 O O . ILE A 1 281 ? -32.941 8.053 37.945 1.00 80.50 281 ILE A O 1
ATOM 2291 N N . GLY A 1 282 ? -31.891 8.992 39.699 1.00 77.06 282 GLY A N 1
ATOM 2292 C CA . GLY A 1 282 ? -32.810 8.510 40.730 1.00 77.06 282 GLY A CA 1
ATOM 2293 C C . GLY A 1 282 ? -34.233 9.033 40.538 1.00 77.06 282 GLY A C 1
ATOM 2294 O O . GLY A 1 282 ? -35.169 8.236 40.517 1.00 77.06 282 GLY A O 1
ATOM 2295 N N . VAL A 1 283 ? -34.396 10.340 40.303 1.00 81.94 283 VAL A N 1
ATOM 2296 C CA . VAL A 1 283 ? -35.711 10.952 40.036 1.00 81.94 283 VAL A CA 1
ATOM 2297 C C . VAL A 1 283 ? -36.339 10.370 38.768 1.00 81.94 283 VAL A C 1
ATOM 2299 O O . VAL A 1 283 ? -37.483 9.923 38.798 1.00 81.94 283 VAL A O 1
ATOM 2302 N N . ARG A 1 284 ? -35.587 10.285 37.662 1.00 83.44 284 ARG A N 1
ATOM 2303 C CA . ARG A 1 284 ? -36.089 9.712 36.397 1.00 83.44 284 ARG A CA 1
ATOM 2304 C C . ARG A 1 284 ? -36.522 8.252 36.540 1.00 83.44 284 ARG A C 1
ATOM 2306 O O . ARG A 1 284 ? -37.521 7.854 35.949 1.00 83.44 284 ARG A O 1
ATOM 2313 N N . LYS A 1 285 ? -35.791 7.454 37.320 1.00 79.88 285 LYS A N 1
ATOM 2314 C CA . LYS A 1 285 ? -36.106 6.037 37.540 1.00 79.88 285 LYS A CA 1
ATOM 2315 C C . LYS A 1 285 ? -37.377 5.851 38.378 1.00 79.88 285 LYS A C 1
ATOM 2317 O O . LYS A 1 285 ? -38.165 4.963 38.074 1.00 79.88 285 LYS A O 1
ATOM 2322 N N . VAL A 1 286 ? -37.611 6.707 39.378 1.00 81.50 286 VAL A N 1
ATOM 2323 C CA . VAL A 1 286 ? -38.872 6.732 40.151 1.00 81.50 286 VAL A CA 1
ATOM 2324 C C . VAL A 1 286 ? -40.051 7.174 39.275 1.00 81.50 286 VAL A C 1
ATOM 2326 O O . VAL A 1 286 ? -41.142 6.632 39.406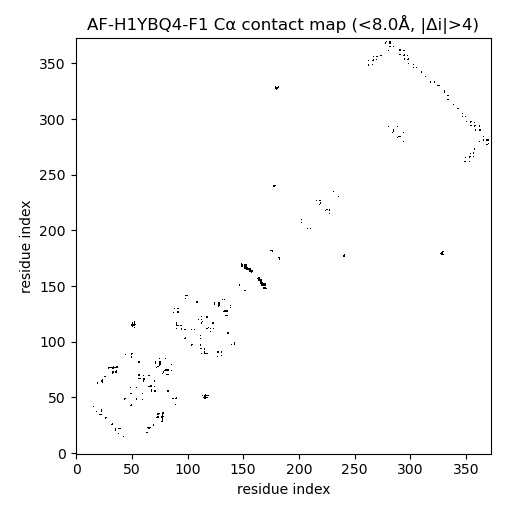 1.00 81.50 286 VAL A O 1
ATOM 2329 N N . LEU A 1 287 ? -39.813 8.075 38.317 1.00 81.25 287 LEU A N 1
ATOM 2330 C CA . LEU A 1 287 ? -40.782 8.477 37.288 1.00 81.25 287 LEU A CA 1
ATOM 2331 C C . LEU A 1 287 ? -40.989 7.424 36.174 1.00 81.25 287 LEU A C 1
ATOM 2333 O O . LEU A 1 287 ? -41.673 7.703 35.193 1.00 81.25 287 LEU A O 1
ATOM 2337 N N . GLY A 1 288 ? -40.415 6.220 36.300 1.00 81.50 288 GLY A N 1
ATOM 2338 C CA . GLY A 1 288 ? -40.653 5.099 35.384 1.00 81.50 288 GLY A CA 1
ATOM 2339 C C . GLY A 1 288 ? -39.706 5.004 34.183 1.00 81.50 288 GLY A C 1
ATOM 2340 O O . GLY A 1 288 ? -39.961 4.218 33.271 1.00 81.50 288 GLY A O 1
ATOM 2341 N N . ALA A 1 289 ? -38.604 5.762 34.147 1.00 83.50 289 ALA A N 1
ATOM 2342 C CA . ALA A 1 289 ? -37.622 5.636 33.070 1.00 83.50 289 ALA A CA 1
ATOM 2343 C C . ALA A 1 289 ? -36.953 4.247 33.067 1.00 83.50 289 ALA A C 1
ATOM 2345 O O . ALA A 1 289 ? -36.483 3.756 34.097 1.00 83.50 289 ALA A O 1
ATOM 2346 N N . SER A 1 290 ? -36.862 3.626 31.888 1.00 84.75 290 SER A N 1
ATOM 2347 C CA . SER A 1 290 ? -36.204 2.328 31.723 1.00 84.75 290 SER A CA 1
ATOM 2348 C C . SER A 1 290 ? -34.684 2.433 31.892 1.00 84.75 290 SER A C 1
ATOM 2350 O O . SER A 1 290 ? -34.065 3.452 31.576 1.00 84.75 290 SER A O 1
ATOM 2352 N N . VAL A 1 291 ? -34.052 1.337 32.329 1.00 80.88 291 VAL A N 1
ATOM 2353 C CA . VAL A 1 291 ? -32.583 1.232 32.435 1.00 80.88 291 VAL A CA 1
ATOM 2354 C C . VAL A 1 291 ? -31.908 1.543 31.094 1.00 80.88 291 VAL A C 1
ATOM 2356 O O . VAL A 1 291 ? -30.900 2.243 31.061 1.00 80.88 291 VAL A O 1
ATOM 2359 N N . SER A 1 292 ? -32.504 1.101 29.981 1.00 83.56 292 SER A N 1
ATOM 2360 C CA . SER A 1 292 ? -32.000 1.386 28.634 1.00 83.56 292 SER A CA 1
ATOM 2361 C C . SER A 1 292 ? -31.981 2.884 28.326 1.00 83.56 292 SER A C 1
ATOM 2363 O O . SER A 1 292 ? -30.969 3.365 27.831 1.00 83.56 292 SER A O 1
ATOM 2365 N N . SER A 1 293 ? -33.029 3.638 28.678 1.00 84.25 293 SER A N 1
ATOM 2366 C CA . SER A 1 293 ? -33.084 5.087 28.432 1.00 84.25 293 SER A CA 1
ATOM 2367 C C . SER A 1 293 ? -31.959 5.844 29.152 1.00 84.25 293 SER A C 1
ATOM 2369 O O . SER A 1 293 ? -31.318 6.716 28.561 1.00 84.25 293 SER A O 1
ATOM 2371 N N . ILE A 1 294 ? -31.654 5.458 30.395 1.00 81.75 294 ILE A N 1
ATOM 2372 C CA . ILE A 1 294 ? -30.557 6.041 31.184 1.00 81.75 294 ILE A CA 1
ATOM 2373 C C . ILE A 1 294 ? -29.197 5.710 30.548 1.00 81.75 294 ILE A C 1
ATOM 2375 O O . ILE A 1 294 ? -28.358 6.598 30.382 1.00 81.75 294 ILE A O 1
ATOM 2379 N N . VAL A 1 295 ? -28.989 4.452 30.141 1.00 83.69 295 VAL A N 1
ATOM 2380 C CA . VAL A 1 295 ? -27.751 4.002 29.479 1.00 83.69 295 VAL A CA 1
ATOM 2381 C C . VAL A 1 295 ? -27.538 4.736 28.153 1.00 83.69 295 VAL A C 1
ATOM 2383 O O . VAL A 1 295 ? -26.424 5.186 27.881 1.00 83.69 295 VAL A O 1
ATOM 2386 N N . THR A 1 296 ? -28.581 4.899 27.334 1.00 85.69 296 THR A N 1
ATOM 2387 C CA . THR A 1 296 ? -28.487 5.603 26.048 1.00 85.69 296 THR A CA 1
ATOM 2388 C C . THR A 1 296 ? -28.162 7.080 26.246 1.00 85.69 296 THR A C 1
ATOM 2390 O O . THR A 1 296 ? -27.281 7.595 25.561 1.00 85.69 296 THR A O 1
ATOM 2393 N N . MET A 1 297 ? -28.806 7.752 27.207 1.00 84.81 297 MET A N 1
ATOM 2394 C CA . MET A 1 297 ? -28.527 9.159 27.512 1.00 84.81 297 MET A CA 1
ATOM 2395 C C . MET A 1 297 ? -27.055 9.369 27.892 1.00 84.81 297 MET A C 1
ATOM 2397 O O . MET A 1 297 ? -26.394 10.236 27.323 1.00 84.81 297 MET A O 1
ATOM 2401 N N . LEU A 1 298 ? -26.528 8.544 28.803 1.00 81.44 298 LEU A N 1
ATOM 2402 C CA . LEU A 1 298 ? -25.122 8.605 29.215 1.00 81.44 298 LEU A CA 1
ATOM 2403 C C . LEU A 1 298 ? -24.180 8.284 28.047 1.00 81.44 298 LEU A C 1
ATOM 2405 O O . LEU A 1 298 ? -23.217 9.009 27.809 1.00 81.44 298 LEU A O 1
ATOM 2409 N N . SER A 1 299 ? -24.476 7.234 27.279 1.00 86.19 299 SER A N 1
ATOM 2410 C CA . SER A 1 299 ? -23.634 6.802 26.156 1.00 86.19 299 SER A CA 1
ATOM 2411 C C . SER A 1 299 ? -23.541 7.857 25.053 1.00 86.19 299 SER A C 1
ATOM 2413 O O . SER A 1 299 ? -22.465 8.055 24.497 1.00 86.19 299 SER A O 1
ATOM 2415 N N . VAL A 1 300 ? -24.633 8.568 24.749 1.00 88.12 300 VAL A N 1
ATOM 2416 C CA . VAL A 1 300 ? -24.650 9.624 23.722 1.00 88.12 300 VAL A CA 1
ATOM 2417 C C . VAL A 1 300 ? -23.730 10.790 24.089 1.00 88.12 300 VAL A C 1
ATOM 2419 O O . VAL A 1 300 ? -23.022 11.293 23.215 1.00 88.12 300 VAL A O 1
ATOM 2422 N N . ASP A 1 301 ? -23.692 11.201 25.359 1.00 86.31 301 ASP A N 1
ATOM 2423 C CA . ASP A 1 301 ? -22.818 12.293 25.810 1.00 86.31 301 ASP A CA 1
ATOM 2424 C C . ASP A 1 301 ? -21.332 11.939 25.621 1.00 86.31 301 ASP A C 1
ATOM 2426 O O . ASP A 1 301 ? -20.557 12.749 25.108 1.00 86.31 301 ASP A O 1
ATOM 2430 N N . PHE A 1 302 ? -20.940 10.701 25.934 1.00 86.81 302 PHE A N 1
ATOM 2431 C CA . PHE A 1 302 ? -19.578 10.217 25.693 1.00 86.81 302 PHE A CA 1
ATOM 2432 C C . PHE A 1 302 ? -19.274 10.000 24.208 1.00 86.81 302 PHE A C 1
ATOM 2434 O O . PHE A 1 302 ? -18.193 10.363 23.744 1.00 86.81 302 PHE A O 1
ATOM 2441 N N . LEU A 1 303 ? -20.217 9.451 23.438 1.00 90.38 303 LEU A N 1
ATOM 2442 C CA . LEU A 1 303 ? -20.035 9.240 22.002 1.00 90.38 303 LEU A CA 1
ATOM 2443 C C . LEU A 1 303 ? -19.787 10.556 21.264 1.00 90.38 303 LEU A C 1
ATOM 2445 O O . LEU A 1 303 ? -18.921 10.593 20.395 1.00 90.38 303 LEU A O 1
ATOM 2449 N N . LYS A 1 304 ? -20.474 11.648 21.631 1.00 91.81 304 LYS A N 1
ATOM 2450 C CA . LYS A 1 304 ? -20.207 12.982 21.064 1.00 91.81 304 LYS A CA 1
ATOM 2451 C C . LYS A 1 304 ? -18.742 13.389 21.245 1.00 91.81 304 LYS A C 1
ATOM 2453 O O . LYS A 1 304 ? -18.111 13.825 20.285 1.00 91.81 304 LYS A O 1
ATOM 2458 N N . LEU A 1 305 ? -18.185 13.196 22.443 1.00 91.06 305 LEU A N 1
ATOM 2459 C CA . LEU A 1 305 ? -16.775 13.494 22.724 1.00 91.06 305 LEU A CA 1
ATOM 2460 C C . LEU A 1 305 ? -15.827 12.599 21.912 1.00 91.06 305 LEU A C 1
ATOM 2462 O O . LEU A 1 305 ? -14.829 13.083 21.378 1.00 91.06 305 LEU A O 1
ATOM 2466 N N . ILE A 1 306 ? -16.160 11.316 21.758 1.00 92.38 306 ILE A N 1
ATOM 2467 C CA . ILE A 1 306 ? -15.376 10.370 20.952 1.00 92.38 306 ILE A CA 1
ATOM 2468 C C . ILE A 1 306 ? -15.399 10.759 19.472 1.00 92.38 306 ILE A C 1
ATOM 2470 O O . ILE A 1 306 ? -14.353 10.744 18.831 1.00 92.38 306 ILE A O 1
ATOM 2474 N N . PHE A 1 307 ? -16.548 11.163 18.925 1.00 94.12 307 PHE A N 1
ATOM 2475 C CA . PHE A 1 307 ? -16.641 11.626 17.539 1.00 94.12 307 PHE A CA 1
ATOM 2476 C C . PHE A 1 307 ? -15.799 12.878 17.290 1.00 94.12 307 PHE A C 1
ATOM 2478 O O . PHE A 1 307 ? -15.110 12.947 16.274 1.00 94.12 307 PHE A O 1
ATOM 2485 N N . ILE A 1 308 ? -15.793 13.834 18.226 1.00 95.12 308 ILE A N 1
ATOM 2486 C CA . ILE A 1 308 ? -14.921 15.016 18.148 1.00 95.12 308 ILE A CA 1
ATOM 2487 C C . ILE A 1 308 ? -13.447 14.589 18.167 1.00 95.12 308 ILE A C 1
ATOM 2489 O O . ILE A 1 308 ? -12.658 15.043 17.339 1.00 95.12 308 ILE A O 1
ATOM 2493 N N . SER A 1 309 ? -13.079 13.668 19.060 1.00 93.88 309 SER A N 1
ATOM 2494 C CA . SER A 1 309 ? -11.718 13.129 19.130 1.00 93.88 309 SER A CA 1
ATOM 2495 C C . SER A 1 309 ? -11.309 12.421 17.831 1.00 93.88 309 SER A C 1
ATOM 2497 O O . SER A 1 309 ? -10.228 12.687 17.309 1.00 93.88 309 SER A O 1
ATOM 2499 N N . LEU A 1 310 ? -12.182 11.592 17.248 1.00 94.50 310 LEU A N 1
ATOM 2500 C CA . LEU A 1 310 ? -11.942 10.911 15.971 1.00 94.50 310 LEU A CA 1
ATOM 2501 C C . LEU A 1 310 ? -11.802 11.899 14.808 1.00 94.50 310 LEU A C 1
ATOM 2503 O O . LEU A 1 310 ? -10.909 11.732 13.979 1.00 94.50 310 LEU A O 1
ATOM 2507 N N . ALA A 1 311 ? -12.631 12.945 14.763 1.00 95.50 311 ALA A N 1
ATOM 2508 C CA . ALA A 1 311 ? -12.565 13.973 13.726 1.00 95.50 311 ALA A CA 1
ATOM 2509 C C . ALA A 1 311 ? -11.212 14.705 13.709 1.00 95.50 311 ALA A C 1
ATOM 2511 O O . ALA A 1 311 ? -10.734 15.082 12.641 1.00 95.50 311 ALA A O 1
ATOM 2512 N N . ILE A 1 312 ? -10.578 14.863 14.875 1.00 96.12 312 ILE A N 1
ATOM 2513 C CA . ILE A 1 312 ? -9.242 15.459 15.007 1.00 96.12 312 ILE A CA 1
ATOM 2514 C C . ILE A 1 312 ? -8.148 14.406 14.777 1.00 96.12 312 ILE A C 1
ATOM 2516 O O . ILE A 1 312 ? -7.170 14.662 14.077 1.00 96.12 312 ILE A O 1
ATOM 2520 N N . SER A 1 313 ? -8.310 13.205 15.331 1.00 94.69 313 SER A N 1
ATOM 2521 C CA . SER A 1 313 ? -7.301 12.144 15.287 1.00 94.69 313 SER A CA 1
ATOM 2522 C C . SER A 1 313 ? -7.081 11.595 13.875 1.00 94.69 313 SER A C 1
ATOM 2524 O O . SER A 1 313 ? -5.938 11.379 13.479 1.00 94.69 313 SER A O 1
ATOM 2526 N N . VAL A 1 314 ? -8.141 11.423 13.075 1.00 95.31 314 VAL A N 1
ATOM 2527 C CA . VAL A 1 314 ? -8.048 10.844 11.722 1.00 95.31 314 VAL A CA 1
ATOM 2528 C C . VAL A 1 314 ? -7.154 11.671 10.781 1.00 95.31 314 VAL A C 1
ATOM 2530 O O . VAL A 1 314 ? -6.251 11.0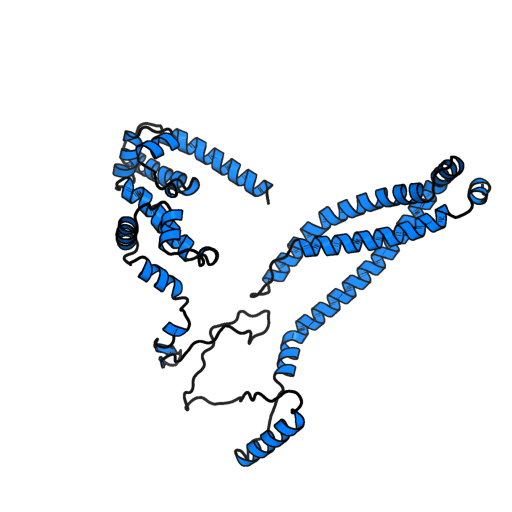82 10.183 1.00 95.31 314 VAL A O 1
ATOM 2533 N N . PRO A 1 315 ? -7.311 13.006 10.651 1.00 94.88 315 PRO A N 1
ATOM 2534 C CA . PRO A 1 315 ? -6.392 13.835 9.867 1.00 94.88 315 PRO A CA 1
ATOM 2535 C C . PRO A 1 315 ? -4.938 13.740 10.335 1.00 94.88 315 PRO A C 1
ATOM 2537 O O . PRO A 1 315 ? -4.035 13.594 9.511 1.00 94.88 315 PRO A O 1
ATOM 2540 N N . PHE A 1 316 ? -4.705 13.777 11.649 1.00 95.38 316 PHE A N 1
ATOM 2541 C CA . PHE A 1 316 ? -3.361 13.656 12.215 1.00 95.38 316 PHE A CA 1
ATOM 2542 C C . PHE A 1 316 ? -2.732 12.297 11.900 1.00 95.38 316 PHE A C 1
ATOM 2544 O O . PHE A 1 316 ? -1.605 12.236 11.406 1.00 95.38 316 PHE A O 1
ATOM 2551 N N . ALA A 1 317 ? -3.479 11.213 12.109 1.00 93.31 317 ALA A N 1
ATOM 2552 C CA . ALA A 1 317 ? -3.045 9.860 11.790 1.00 93.31 317 ALA A CA 1
ATOM 2553 C C . ALA A 1 317 ? -2.772 9.697 10.287 1.00 93.31 317 ALA A C 1
ATOM 2555 O O . ALA A 1 317 ? -1.774 9.083 9.905 1.00 93.31 317 ALA A O 1
ATOM 2556 N N . TRP A 1 318 ? -3.610 10.285 9.426 1.00 94.06 318 TRP A N 1
ATOM 2557 C CA . TRP A 1 318 ? -3.404 10.279 7.978 1.00 94.06 318 TRP A CA 1
ATOM 2558 C C . TRP A 1 318 ? -2.088 10.957 7.592 1.00 94.06 318 TRP A C 1
ATOM 2560 O O . TRP A 1 318 ? -1.310 10.386 6.826 1.00 94.06 318 TRP A O 1
ATOM 2570 N N . ILE A 1 319 ? -1.820 12.154 8.120 1.00 93.94 319 ILE A N 1
ATOM 2571 C CA . ILE A 1 319 ? -0.600 12.915 7.820 1.00 93.94 319 ILE A CA 1
ATOM 2572 C C . ILE A 1 319 ? 0.636 12.161 8.314 1.00 93.94 319 ILE A C 1
ATOM 2574 O O . ILE A 1 319 ? 1.553 11.928 7.526 1.00 93.94 319 ILE A O 1
ATOM 2578 N N . ALA A 1 320 ? 0.638 11.727 9.577 1.00 92.00 320 ALA A N 1
ATOM 2579 C CA . ALA A 1 320 ? 1.754 10.999 10.175 1.00 92.00 320 ALA A CA 1
ATOM 2580 C C . ALA A 1 320 ? 2.073 9.715 9.394 1.00 92.00 320 ALA A C 1
ATOM 2582 O O . ALA A 1 320 ? 3.220 9.479 9.010 1.00 92.00 320 ALA A O 1
ATOM 2583 N N . THR A 1 321 ? 1.046 8.923 9.071 1.00 90.75 321 THR A N 1
ATOM 2584 C CA . THR A 1 321 ? 1.230 7.679 8.313 1.00 90.75 321 THR A CA 1
ATOM 2585 C C . THR A 1 321 ? 1.680 7.963 6.884 1.00 90.75 321 THR A C 1
ATOM 2587 O O . THR A 1 321 ? 2.554 7.272 6.373 1.00 90.75 321 THR A O 1
ATOM 2590 N N . SER A 1 322 ? 1.141 9.001 6.236 1.00 90.75 322 SER A N 1
ATOM 2591 C CA . SER A 1 322 ? 1.547 9.387 4.880 1.00 90.75 322 SER A CA 1
ATOM 2592 C C . SER A 1 322 ? 3.015 9.803 4.818 1.00 90.75 322 SER A C 1
ATOM 2594 O O . SER A 1 322 ? 3.699 9.430 3.870 1.00 90.75 322 SER A O 1
ATOM 2596 N N . GLN A 1 323 ? 3.506 10.552 5.809 1.00 91.69 323 GLN A N 1
ATOM 2597 C CA . GLN A 1 323 ? 4.917 10.938 5.901 1.00 91.69 323 GLN A CA 1
ATOM 2598 C C . GLN A 1 323 ? 5.814 9.729 6.179 1.00 91.69 323 GLN A C 1
ATOM 2600 O O . GLN A 1 323 ? 6.827 9.544 5.507 1.00 91.69 323 GLN A O 1
ATOM 2605 N N . TRP A 1 324 ? 5.419 8.857 7.107 1.00 88.56 324 TRP A N 1
ATOM 2606 C CA . TRP A 1 324 ? 6.154 7.623 7.382 1.00 88.56 324 TRP A CA 1
ATOM 2607 C C . TRP A 1 324 ? 6.281 6.751 6.124 1.00 88.56 324 TRP A C 1
ATOM 2609 O O . TRP A 1 324 ? 7.378 6.332 5.756 1.00 88.56 324 TRP A O 1
ATOM 2619 N N . LEU A 1 325 ? 5.184 6.584 5.381 1.00 88.81 325 LEU A N 1
ATOM 2620 C CA . LEU A 1 325 ? 5.131 5.760 4.176 1.00 88.81 325 LEU A CA 1
ATOM 2621 C C . LEU A 1 325 ? 5.963 6.314 3.002 1.00 88.81 325 LEU A C 1
ATOM 2623 O O . LEU A 1 325 ? 6.201 5.602 2.027 1.00 88.81 325 LEU A O 1
ATOM 2627 N N . GLN A 1 326 ? 6.431 7.566 3.069 1.00 87.56 326 GLN A N 1
ATOM 2628 C CA . GLN A 1 326 ? 7.353 8.124 2.073 1.00 87.56 326 GLN A CA 1
ATOM 2629 C C . GLN A 1 326 ? 8.755 7.515 2.137 1.00 87.56 326 GLN A C 1
ATOM 2631 O O . GLN A 1 326 ? 9.440 7.519 1.117 1.00 87.56 326 GLN A O 1
ATOM 2636 N N . HIS A 1 327 ? 9.147 6.933 3.274 1.00 84.38 327 HIS A N 1
ATOM 2637 C CA . HIS A 1 327 ? 10.427 6.236 3.422 1.00 84.38 327 HIS A CA 1
ATOM 2638 C C . HIS A 1 327 ? 10.482 4.913 2.646 1.00 84.38 327 HIS A C 1
ATOM 2640 O O . HIS A 1 327 ? 11.558 4.349 2.468 1.00 84.38 327 HIS A O 1
ATOM 2646 N N . TYR A 1 328 ? 9.338 4.426 2.157 1.00 83.31 328 TYR A N 1
ATOM 2647 C CA . TYR A 1 328 ? 9.240 3.183 1.404 1.00 83.31 328 TYR A CA 1
ATOM 2648 C C . TYR A 1 328 ? 9.050 3.471 -0.094 1.00 83.31 328 TYR A C 1
ATOM 2650 O O . TYR A 1 328 ? 8.029 4.047 -0.490 1.00 83.31 328 TYR A O 1
ATOM 2658 N N . PRO A 1 329 ? 9.993 3.049 -0.961 1.00 81.62 329 PRO A N 1
ATOM 2659 C CA . PRO A 1 329 ? 9.874 3.199 -2.413 1.00 81.62 329 PRO A CA 1
ATOM 2660 C C . PRO A 1 329 ? 8.660 2.467 -2.994 1.00 81.62 329 PRO A C 1
ATOM 2662 O O . PRO A 1 329 ? 8.054 2.932 -3.960 1.00 81.62 329 PRO A O 1
ATOM 2665 N N . TYR A 1 330 ? 8.299 1.335 -2.386 1.00 81.06 330 TYR A N 1
ATOM 2666 C CA . TYR A 1 330 ? 7.114 0.549 -2.711 1.00 81.06 330 TYR A CA 1
ATOM 2667 C C . TYR A 1 330 ? 6.138 0.648 -1.546 1.00 81.06 330 TYR A C 1
ATOM 2669 O O . TYR A 1 330 ? 6.355 0.060 -0.489 1.00 81.06 330 TYR A O 1
ATOM 2677 N N . ARG A 1 331 ? 5.068 1.418 -1.740 1.00 82.50 331 ARG A N 1
ATOM 2678 C CA . ARG A 1 331 ? 4.106 1.756 -0.691 1.00 82.50 331 ARG A CA 1
ATOM 2679 C C . ARG A 1 331 ? 2.675 1.450 -1.095 1.00 82.50 331 ARG A C 1
ATOM 2681 O O . ARG A 1 331 ? 2.316 1.552 -2.267 1.00 82.50 331 ARG A O 1
ATOM 2688 N N . ILE A 1 332 ? 1.859 1.121 -0.101 1.00 85.75 332 ILE A N 1
ATOM 2689 C CA . ILE A 1 332 ? 0.411 0.983 -0.262 1.00 85.75 332 ILE A CA 1
ATOM 2690 C C . ILE A 1 332 ? -0.253 2.363 -0.350 1.00 85.75 332 ILE A C 1
ATOM 2692 O O . ILE A 1 332 ? 0.270 3.349 0.164 1.00 85.75 332 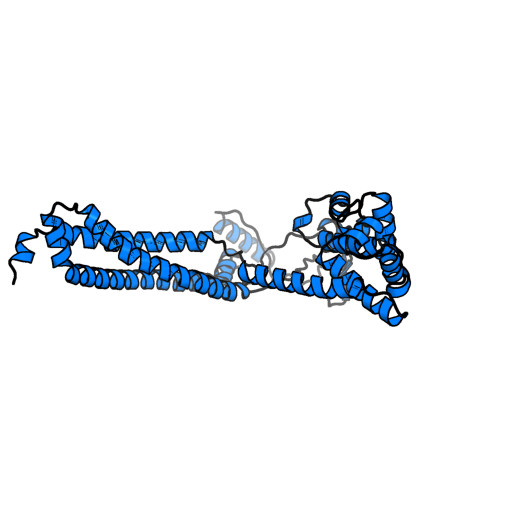ILE A O 1
ATOM 2696 N N . LEU A 1 333 ? -1.423 2.449 -0.983 1.00 83.56 333 LEU A N 1
ATOM 2697 C CA . LEU A 1 333 ? -2.277 3.624 -0.823 1.00 83.56 333 LEU A CA 1
ATOM 2698 C C . LEU A 1 333 ? -3.094 3.469 0.461 1.00 83.56 333 LEU A C 1
ATOM 2700 O O . LEU A 1 333 ? -3.691 2.417 0.693 1.00 83.56 333 LEU A O 1
ATOM 2704 N N . LEU A 1 334 ? -3.119 4.516 1.287 1.00 86.31 334 LEU A N 1
ATOM 2705 C CA . LEU A 1 334 ? -3.946 4.548 2.489 1.00 86.31 334 LEU A CA 1
ATOM 2706 C C . LEU A 1 334 ? -5.421 4.528 2.081 1.00 86.31 334 LEU A C 1
ATOM 2708 O O . LEU A 1 334 ? -5.939 5.482 1.505 1.00 86.31 334 LEU A O 1
ATOM 2712 N N . GLY A 1 335 ? -6.095 3.416 2.355 1.00 88.62 335 GLY A N 1
ATOM 2713 C CA . GLY A 1 335 ? -7.533 3.303 2.163 1.00 88.62 335 GLY A CA 1
ATOM 2714 C C . GLY A 1 335 ? -8.284 3.932 3.334 1.00 88.62 335 GLY A C 1
ATOM 2715 O O . GLY A 1 335 ? -7.946 3.690 4.491 1.00 88.62 335 GLY A O 1
ATOM 2716 N N . TRP A 1 336 ? -9.342 4.691 3.046 1.00 90.06 336 TRP A N 1
ATOM 2717 C CA . TRP A 1 336 ? -10.224 5.287 4.062 1.00 90.06 336 TRP A CA 1
ATOM 2718 C C . TRP A 1 336 ? -10.827 4.242 5.022 1.00 90.06 336 TRP A C 1
ATOM 2720 O O . TRP A 1 336 ? -11.063 4.537 6.192 1.00 90.06 336 TRP A O 1
ATOM 2730 N N . TRP A 1 337 ? -10.999 3.002 4.555 1.00 92.06 337 TRP A N 1
ATOM 2731 C CA . TRP A 1 337 ? -11.520 1.880 5.338 1.00 92.06 337 TRP A CA 1
ATOM 2732 C C . TRP A 1 337 ? -10.701 1.576 6.604 1.00 92.06 337 TRP A C 1
ATOM 2734 O O . TRP A 1 337 ? -11.280 1.154 7.600 1.00 92.06 337 TRP A O 1
ATOM 2744 N N . LEU A 1 338 ? -9.385 1.835 6.608 1.00 91.44 338 LEU A N 1
ATOM 2745 C CA . LEU A 1 338 ? -8.528 1.623 7.784 1.00 91.44 338 LEU A CA 1
ATOM 2746 C C . LEU A 1 338 ? -8.971 2.498 8.963 1.00 91.44 338 LEU A C 1
ATOM 2748 O O . LEU A 1 338 ? -9.034 2.039 10.102 1.00 91.44 338 LEU A O 1
ATOM 2752 N N . PHE A 1 339 ? -9.331 3.749 8.674 1.00 92.94 339 PHE A N 1
ATOM 2753 C CA . PHE A 1 339 ? -9.799 4.708 9.673 1.00 92.94 339 PHE A CA 1
ATOM 2754 C C . PHE A 1 339 ? -11.216 4.386 10.133 1.00 92.94 339 PHE A C 1
ATOM 2756 O O . PHE A 1 339 ? -11.527 4.550 11.309 1.00 92.94 339 PHE A O 1
ATOM 2763 N N . VAL A 1 340 ? -12.059 3.878 9.230 1.00 93.62 340 VAL A N 1
ATOM 2764 C CA . VAL A 1 340 ? -13.413 3.428 9.577 1.00 93.62 340 VAL A CA 1
ATOM 2765 C C . VAL A 1 340 ? -13.363 2.221 10.506 1.00 93.62 340 VAL A C 1
ATOM 2767 O O . VAL A 1 340 ? -14.035 2.233 11.531 1.00 93.62 340 VAL A O 1
ATOM 2770 N N . LEU A 1 341 ? -12.535 1.215 10.210 1.00 94.75 341 LEU A N 1
ATOM 2771 C CA . LEU A 1 341 ? -12.375 0.056 11.091 1.00 94.75 341 LEU A CA 1
ATOM 2772 C C . LEU A 1 341 ? -11.780 0.441 12.448 1.00 94.75 341 LEU A C 1
ATOM 2774 O O . LEU A 1 341 ? -12.282 -0.005 13.477 1.00 94.75 341 LEU A O 1
ATOM 2778 N N . GLY A 1 342 ? -10.747 1.291 12.466 1.00 93.06 342 GLY A N 1
ATOM 2779 C CA . GLY A 1 342 ? -10.155 1.781 13.712 1.00 93.06 342 GLY A CA 1
ATOM 2780 C C . GLY A 1 342 ? -11.151 2.584 14.554 1.00 93.06 342 GLY A C 1
ATOM 2781 O O . GLY A 1 342 ? -11.297 2.334 15.748 1.00 93.06 342 GLY A O 1
ATOM 2782 N N . GLY A 1 343 ? -11.893 3.500 13.926 1.00 93.38 343 GLY A N 1
ATOM 2783 C CA . GLY A 1 343 ? -12.939 4.279 14.588 1.00 93.38 343 GLY A CA 1
ATOM 2784 C C . GLY A 1 343 ? -14.079 3.407 15.116 1.00 93.38 343 GLY A C 1
ATOM 2785 O O . GLY A 1 343 ? -14.501 3.581 16.257 1.00 93.38 343 GLY A O 1
ATOM 2786 N N . ALA A 1 344 ? -14.529 2.424 14.332 1.00 94.75 344 ALA A N 1
ATOM 2787 C CA . ALA A 1 344 ? -15.545 1.465 14.758 1.00 94.75 344 ALA A CA 1
ATOM 2788 C C . ALA A 1 344 ? -15.083 0.652 15.975 1.00 94.75 344 ALA A C 1
ATOM 2790 O O . ALA A 1 344 ? -15.842 0.504 16.931 1.00 94.75 344 ALA A O 1
ATOM 2791 N N . LEU A 1 345 ? -13.829 0.188 15.986 1.00 93.94 345 LEU A N 1
ATOM 2792 C CA . LEU A 1 345 ? -13.253 -0.530 17.123 1.00 93.94 345 LEU A CA 1
ATOM 2793 C C . LEU A 1 345 ? -13.249 0.331 18.397 1.00 93.94 345 LEU A C 1
ATOM 2795 O O . LEU A 1 345 ? -13.666 -0.140 19.453 1.00 93.94 345 LEU A O 1
ATOM 2799 N N . VAL A 1 346 ? -12.838 1.599 18.298 1.00 92.62 346 VAL A N 1
ATOM 2800 C CA . VAL A 1 346 ? -12.848 2.543 19.432 1.00 92.62 346 VAL A CA 1
ATOM 2801 C C . VAL A 1 346 ? -14.266 2.764 19.960 1.00 92.62 346 VAL A C 1
ATOM 2803 O O . VAL A 1 346 ? -14.484 2.730 21.171 1.00 92.62 346 VAL A O 1
ATOM 2806 N N . ILE A 1 347 ? -15.242 2.944 19.066 1.00 92.62 347 ILE A N 1
ATOM 2807 C CA . ILE A 1 347 ? -16.652 3.116 19.439 1.00 92.62 347 ILE A CA 1
ATOM 2808 C C . ILE A 1 347 ? -17.182 1.869 20.155 1.00 92.62 347 ILE A C 1
ATOM 2810 O O . ILE A 1 347 ? -17.829 2.002 21.191 1.00 92.62 347 ILE A O 1
ATOM 2814 N N . ILE A 1 348 ? -16.881 0.668 19.649 1.00 93.56 348 ILE A N 1
ATOM 2815 C CA . ILE A 1 348 ? -17.294 -0.599 20.272 1.00 93.56 348 ILE A CA 1
ATOM 2816 C C . ILE A 1 348 ? -16.727 -0.708 21.691 1.00 93.56 348 ILE A C 1
ATOM 2818 O O . ILE A 1 348 ? -17.475 -0.973 22.630 1.00 93.56 348 ILE A O 1
ATOM 2822 N N . ILE A 1 349 ? -15.428 -0.456 21.868 1.00 91.06 349 ILE A N 1
ATOM 2823 C CA . ILE A 1 349 ? -14.769 -0.533 23.179 1.00 91.06 349 ILE A CA 1
ATOM 2824 C C . ILE A 1 349 ? -15.386 0.472 24.161 1.00 91.06 349 ILE A C 1
ATOM 2826 O O . ILE A 1 349 ? -15.687 0.125 25.308 1.00 91.06 349 ILE A O 1
ATOM 2830 N N . ALA A 1 350 ? -15.621 1.706 23.714 1.00 89.50 350 ALA A N 1
ATOM 2831 C CA . ALA A 1 350 ? -16.231 2.732 24.545 1.00 89.50 350 ALA A CA 1
ATOM 2832 C C . ALA A 1 350 ? -17.666 2.373 24.945 1.00 89.50 350 ALA A C 1
ATOM 2834 O O . ALA A 1 350 ? -18.015 2.469 26.121 1.00 89.50 350 ALA A O 1
ATOM 2835 N N . LEU A 1 351 ? -18.479 1.906 23.994 1.00 90.19 351 LEU A N 1
ATOM 2836 C CA . LEU A 1 351 ? -19.849 1.470 24.253 1.00 90.19 351 LEU A CA 1
ATOM 2837 C C . LEU A 1 351 ? -19.897 0.331 25.264 1.00 90.19 351 LEU A C 1
ATOM 2839 O O . LEU A 1 351 ? -20.693 0.399 26.197 1.00 90.19 351 LEU A O 1
ATOM 2843 N N . VAL A 1 352 ? -19.038 -0.680 25.120 1.00 89.69 352 VAL A N 1
ATOM 2844 C CA . VAL A 1 352 ? -18.958 -1.803 26.066 1.00 89.69 352 VAL A CA 1
ATOM 2845 C C . VAL A 1 352 ? -18.601 -1.298 27.465 1.00 89.69 352 VAL A C 1
ATOM 2847 O O . VAL A 1 352 ? -19.285 -1.637 28.431 1.00 89.69 352 VAL A O 1
ATOM 2850 N N . THR A 1 353 ? -17.595 -0.428 27.572 1.00 87.19 353 THR A N 1
ATOM 2851 C CA . THR A 1 353 ? -17.126 0.124 28.855 1.00 87.19 353 THR A CA 1
ATOM 2852 C C . THR A 1 353 ? -18.212 0.952 29.552 1.00 87.19 353 THR A C 1
ATOM 2854 O O . THR A 1 353 ? -18.508 0.740 30.729 1.00 87.19 353 THR A O 1
ATOM 2857 N N . ILE A 1 354 ? -18.853 1.869 28.821 1.00 85.00 354 ILE A N 1
ATOM 2858 C CA . ILE A 1 354 ? -19.866 2.783 29.370 1.00 85.00 354 ILE A CA 1
ATOM 2859 C C . ILE A 1 354 ? -21.168 2.044 29.686 1.00 85.00 354 ILE A C 1
ATOM 2861 O O . ILE A 1 354 ? -21.780 2.297 30.727 1.00 85.00 354 ILE A O 1
ATOM 2865 N N . SER A 1 355 ? -21.592 1.123 28.816 1.00 84.19 355 SER A N 1
ATOM 2866 C CA . SER A 1 355 ? -22.818 0.345 29.021 1.00 84.19 355 SER A CA 1
ATOM 2867 C C . SER A 1 355 ? -22.700 -0.530 30.259 1.00 84.19 355 SER A C 1
ATOM 2869 O O . SER A 1 355 ? -23.611 -0.538 31.083 1.00 84.19 355 SER A O 1
ATOM 2871 N N . PHE A 1 356 ? -21.560 -1.204 30.442 1.00 83.06 356 PHE A N 1
ATOM 2872 C CA . PHE A 1 356 ? -21.311 -2.031 31.620 1.00 83.06 356 PHE A CA 1
ATOM 2873 C C . PHE A 1 356 ? -21.450 -1.229 32.925 1.00 83.06 356 PHE A C 1
ATOM 2875 O O . PHE A 1 356 ? -22.165 -1.645 33.840 1.00 83.06 356 PHE A O 1
ATOM 2882 N N . GLN A 1 357 ? -20.844 -0.039 32.989 1.00 76.81 357 GLN A N 1
ATOM 2883 C CA . GLN A 1 357 ? -20.918 0.820 34.172 1.00 76.81 357 GLN A CA 1
ATOM 2884 C C . GLN A 1 357 ? -22.328 1.381 34.399 1.00 76.81 357 GLN A C 1
ATOM 2886 O O . GLN A 1 357 ? -22.846 1.357 35.518 1.00 76.81 357 GLN A O 1
ATOM 2891 N N . SER A 1 358 ? -22.966 1.859 33.331 1.00 75.75 358 SER A N 1
ATOM 2892 C CA . SER A 1 358 ? -24.295 2.469 33.398 1.00 75.75 358 SER A CA 1
ATOM 2893 C C . SER A 1 358 ? -25.348 1.458 33.850 1.00 75.75 358 SER A C 1
ATOM 2895 O O . SER A 1 358 ? -26.175 1.784 34.697 1.00 75.75 358 SER A O 1
ATOM 2897 N N . ILE A 1 359 ? -25.286 0.215 33.358 1.00 79.81 359 ILE A N 1
ATOM 2898 C CA . ILE A 1 359 ? -26.183 -0.870 33.779 1.00 79.81 359 ILE A CA 1
ATOM 2899 C C . ILE A 1 359 ? -25.973 -1.192 35.260 1.00 79.81 359 ILE A C 1
ATOM 2901 O O . ILE A 1 359 ? -26.946 -1.255 36.010 1.00 79.81 359 ILE A O 1
ATOM 2905 N N . LYS A 1 360 ? -24.721 -1.343 35.711 1.00 77.62 360 LYS A N 1
ATOM 2906 C CA . LYS A 1 360 ? -24.413 -1.656 37.116 1.00 77.62 360 LYS A CA 1
ATOM 2907 C C . LYS A 1 360 ? -25.037 -0.639 38.078 1.00 77.62 360 LYS A C 1
ATOM 2909 O O . LYS A 1 360 ? -25.666 -1.019 39.065 1.00 77.62 360 LYS A O 1
ATOM 2914 N N . VAL A 1 361 ? -24.922 0.652 37.772 1.00 69.62 361 VAL A N 1
ATOM 2915 C CA . VAL A 1 361 ? -25.511 1.712 38.607 1.00 69.62 361 VAL A CA 1
ATOM 2916 C C . VAL A 1 361 ? -27.029 1.766 38.447 1.00 69.62 361 VAL A C 1
ATOM 2918 O O . VAL A 1 361 ? -27.752 1.829 39.439 1.00 69.62 361 VAL A O 1
ATOM 2921 N N . ALA A 1 362 ? -27.535 1.658 37.219 1.00 68.94 362 ALA A N 1
ATOM 2922 C CA . ALA A 1 362 ? -28.963 1.722 36.942 1.00 68.94 362 ALA A CA 1
ATOM 2923 C C . ALA A 1 362 ? -29.752 0.524 37.487 1.00 68.94 362 ALA A C 1
ATOM 2925 O O . ALA A 1 362 ? -30.958 0.652 37.653 1.00 68.94 362 ALA A O 1
ATOM 2926 N N . VAL A 1 363 ? -29.130 -0.614 37.803 1.00 71.50 363 VAL A N 1
ATOM 2927 C CA . VAL A 1 363 ? -29.787 -1.760 38.467 1.00 71.50 363 VAL A CA 1
ATOM 2928 C C . VAL A 1 363 ? -29.761 -1.630 39.997 1.00 71.50 363 VAL A C 1
ATOM 2930 O O . VAL A 1 363 ? -30.608 -2.204 40.679 1.00 71.50 363 VAL A O 1
ATOM 2933 N N . THR A 1 364 ? -28.870 -0.808 40.555 1.00 69.81 364 THR A N 1
ATOM 2934 C CA . THR A 1 364 ? -28.778 -0.609 42.009 1.00 69.81 364 THR A CA 1
ATOM 2935 C C . THR A 1 364 ? -30.058 0.063 42.545 1.00 69.81 364 THR A C 1
ATOM 2937 O O . THR A 1 364 ? -30.661 0.921 41.889 1.00 69.81 364 THR A O 1
ATOM 2940 N N . ASN A 1 365 ? -30.541 -0.390 43.709 1.00 57.12 365 ASN A N 1
ATOM 2941 C CA . ASN A 1 365 ? -31.844 -0.000 44.256 1.00 57.12 365 ASN A CA 1
ATOM 2942 C C . ASN A 1 365 ? -31.829 1.479 44.721 1.00 57.12 365 ASN A C 1
ATOM 2944 O O . ASN A 1 365 ? -31.087 1.802 45.654 1.00 57.12 365 ASN A O 1
ATOM 2948 N N . PRO A 1 366 ? -32.632 2.378 44.111 1.00 58.03 366 PRO A N 1
ATOM 2949 C CA . PRO A 1 366 ? -32.560 3.826 44.346 1.00 58.03 366 PRO A CA 1
ATOM 2950 C C . PRO A 1 366 ? -32.934 4.244 45.776 1.00 58.03 366 PRO A C 1
ATOM 2952 O O . PRO A 1 366 ? -32.556 5.327 46.216 1.00 58.03 366 PRO A O 1
ATOM 2955 N N . VAL A 1 367 ? -33.619 3.372 46.528 1.00 55.91 367 VAL A N 1
ATOM 2956 C CA . VAL A 1 367 ? -34.051 3.627 47.913 1.00 55.91 367 VAL A CA 1
ATOM 2957 C C . VAL A 1 367 ? -32.864 3.811 48.872 1.00 55.91 367 VAL A C 1
ATOM 2959 O O . VAL A 1 367 ? -32.993 4.523 49.864 1.00 55.91 367 VAL A O 1
ATOM 2962 N N . LYS A 1 368 ? -31.683 3.243 48.574 1.00 54.22 368 LYS A N 1
ATOM 2963 C CA . LYS A 1 368 ? -30.465 3.501 49.365 1.00 54.22 368 LYS A CA 1
ATOM 2964 C C . LYS A 1 368 ? -29.821 4.856 49.053 1.00 54.22 368 LYS A C 1
ATOM 2966 O O . LYS A 1 368 ? -29.304 5.477 49.968 1.00 54.22 368 LYS A O 1
ATOM 2971 N N . SER A 1 369 ? -29.885 5.330 47.808 1.00 52.19 369 SER A N 1
ATOM 2972 C CA . SER A 1 369 ? -29.222 6.573 47.372 1.00 52.19 369 SER A CA 1
ATOM 2973 C C . SER A 1 369 ? -29.984 7.855 47.722 1.00 52.19 369 SER A C 1
ATOM 2975 O O . SER A 1 369 ? -29.391 8.925 47.709 1.00 52.19 369 SER A O 1
ATOM 2977 N N . LEU A 1 370 ? -31.285 7.760 48.018 1.00 53.97 370 LEU A N 1
ATOM 2978 C CA . LEU A 1 370 ? -32.110 8.885 48.488 1.00 53.97 370 LEU A CA 1
ATOM 2979 C C . LEU A 1 370 ? -32.188 8.985 50.018 1.00 53.97 370 LEU A C 1
ATOM 2981 O O . LEU A 1 370 ? -32.643 9.999 50.531 1.00 53.97 370 LEU A O 1
ATOM 2985 N N . ARG A 1 371 ? -31.784 7.932 50.740 1.00 49.09 371 ARG A N 1
ATOM 2986 C CA . ARG A 1 371 ? -31.870 7.853 52.207 1.00 49.09 371 ARG A CA 1
ATOM 2987 C C . ARG A 1 371 ? -30.515 8.030 52.904 1.00 49.09 371 ARG A C 1
ATOM 2989 O O . ARG A 1 371 ? -30.485 8.190 54.116 1.00 49.09 371 ARG A O 1
ATOM 2996 N N . SER A 1 372 ? -29.417 7.995 52.150 1.00 48.66 372 SER A N 1
ATOM 2997 C CA . SER A 1 372 ? -28.091 8.417 52.603 1.00 48.66 372 SER A CA 1
ATOM 2998 C C . SER A 1 372 ? -27.915 9.914 52.328 1.00 48.66 372 SER A C 1
ATOM 3000 O O . SER A 1 372 ? -27.289 10.296 51.336 1.00 48.66 372 SER A O 1
ATOM 3002 N N . GLU A 1 373 ? -28.554 10.738 53.154 1.00 44.47 373 GLU A N 1
ATOM 3003 C CA . GLU A 1 373 ? -27.959 12.021 53.548 1.00 44.47 373 GLU A CA 1
ATOM 3004 C C . GLU A 1 373 ? -26.938 11.774 54.658 1.00 44.47 373 GLU A C 1
ATOM 3006 O O . GLU A 1 373 ? -27.207 10.889 55.508 1.00 44.47 373 GLU A O 1
#

Mean predicted aligned error: 17.87 Å

Nearest PDB structures (foldseek):
  5lj6-assembly1_A  TM=6.238E-01  e=5.354E-02  Aggregatibacter actinomycetemcomitans
  5lil-assembly1_A  TM=6.369E-01  e=8.206E-02  Aggregatibacter actinomycetemcomitans
  5lj7-assembly1_B  TM=6.292E-01  e=1.319E-01  Aggregatibacter actinomycetemcomitans
  8g3f-assembly1_A  TM=5.839E-01  e=2.382E+00  Bacillus subtilis subsp. subtilis str. 168
  8g4c-assembly1_A  TM=6.225E-01  e=2.746E+00  Bacillus subtilis subsp. subtilis str. 168

Radius of gyration: 35.61 Å; Cα contacts (8 Å, |Δi|>4): 241; chains: 1; bounding box: 80×83×95 Å

Secondary structure (DSSP, 8-state):
-HHHHHHHHHHHHHHHHHHHHHHTSPP-SHHHHHHHHHHHHHHHHHTTGGG-TT--HHHHHHHTTS-HHHHHHIIIIISSS-HHHHHHHHHHHHHHHHTT-GGGTTS-HHHHHHTTT---HHHHHHHHHHHHSS-HHHHHHHHTTS--HHHHTT-EEE-TTS-EEE----PPP---S-TTSPPPP------TTS----------TT-HHHHHHHHHHHHHHH-TTS------HHHHHHHHTHHHHHHHHHHHHHHHHHHHHHHHHHHHHHHHHHHHTHHHHHHHHHTT--HHHHHHHHHHHHHHHHHHHHHHHHHHHHHHHHHHGGG-SS-----HHHHHHHHHHHHHHHHHHHHHHHHHHHHS-HHHHTT--

Foldseek 3Di:
DVVVVVVVVVVVVVVLVVLLVLLADDQDDLVSLQVNLVSVLVNCLVVVVLQAQPDDLCVVCVVSVHDSVSSQSSCCRRVVHGPVLSSLVQLLVQLLVLLLDPVNPPDDSVRSSNSSRHPDPVCNQVSNCVVVVDGSVRSSCVSCVVDDFVVQQQDWDQDPVRDIDRRNTDDDDDDPAAQLDDDDDDDDDPPPPDDPPDDDDDDDPPCVVVVVVVVLVVCCVVCVPDDDDDDDPVVVVCVSCVVVVVVVVVVVVVVVVVLVVVLVVLLVVLLVVCVVCLVVLLVVVVVPDDLVVQLVVSLVVVVVVLVVVLVVVVVVVVVVVVVVQVSGPDGDDDDPVVSVVVSVVSSVSSSVSNSVVSSVSSPPDSVVVVPPD